Protein AF-A0A812P0Y5-F1 (afdb_monomer)

Structure (mmCIF, N/CA/C/O backbone):
data_AF-A0A812P0Y5-F1
#
_entry.id   AF-A0A812P0Y5-F1
#
loop_
_atom_site.group_PDB
_atom_site.id
_atom_site.type_symbol
_atom_site.label_atom_id
_atom_site.label_alt_id
_atom_site.label_comp_id
_atom_site.label_asym_id
_atom_site.label_entity_id
_atom_site.label_seq_id
_atom_site.pdbx_PDB_ins_code
_atom_site.Cartn_x
_atom_site.Cartn_y
_atom_site.Cartn_z
_atom_site.occupancy
_atom_site.B_iso_or_equiv
_atom_site.auth_seq_id
_atom_site.auth_comp_id
_atom_site.auth_asym_id
_atom_site.auth_atom_id
_atom_site.pdbx_PDB_model_num
ATOM 1 N N . GLY A 1 1 ? -64.884 37.396 -55.480 1.00 35.00 1 GLY A N 1
ATOM 2 C CA . GLY A 1 1 ? -64.034 38.076 -54.483 1.00 35.00 1 GLY A CA 1
ATOM 3 C C . GLY A 1 1 ? -62.610 37.589 -54.649 1.00 35.00 1 GLY A C 1
ATOM 4 O O . GLY A 1 1 ? -62.463 36.405 -54.931 1.00 35.00 1 GLY A O 1
ATOM 5 N N . PRO A 1 2 ? -61.583 38.447 -54.561 1.00 51.28 2 PRO A N 1
ATOM 6 C CA . PRO A 1 2 ? -60.207 37.997 -54.701 1.00 51.28 2 PRO A CA 1
ATOM 7 C C . PRO A 1 2 ? -59.633 37.560 -53.344 1.00 51.28 2 PRO A C 1
ATOM 9 O O . PRO A 1 2 ? -59.778 38.253 -52.339 1.00 51.28 2 PRO A O 1
ATOM 12 N N . LEU A 1 3 ? -58.993 36.390 -53.345 1.00 44.72 3 LEU A N 1
ATOM 13 C CA . LEU A 1 3 ? -58.168 35.840 -52.271 1.00 44.72 3 LEU A CA 1
ATOM 14 C C . LEU A 1 3 ? -56.762 36.456 -52.357 1.00 44.72 3 LEU A C 1
ATOM 16 O O . LEU A 1 3 ? -56.115 36.368 -53.398 1.00 44.72 3 LEU A O 1
ATOM 20 N N . LEU A 1 4 ? -56.293 37.067 -51.267 1.00 46.66 4 LEU A N 1
ATOM 21 C CA . LEU A 1 4 ? -54.909 37.516 -51.104 1.00 46.66 4 LEU A CA 1
ATOM 22 C C . LEU A 1 4 ? -54.052 36.361 -50.574 1.00 46.66 4 LEU A C 1
ATOM 24 O O . LEU A 1 4 ? -54.288 35.842 -49.486 1.00 46.66 4 LEU A O 1
ATOM 28 N N . MET A 1 5 ? -53.039 35.990 -51.351 1.00 50.00 5 MET A N 1
ATOM 29 C CA . MET A 1 5 ? -51.989 35.038 -51.004 1.00 50.00 5 MET A CA 1
ATOM 30 C C . MET A 1 5 ? -50.832 35.822 -50.362 1.00 50.00 5 MET A C 1
ATOM 32 O O . MET A 1 5 ? -50.140 36.575 -51.043 1.00 50.00 5 MET A O 1
ATOM 36 N N . GLN A 1 6 ? -50.642 35.700 -49.044 1.00 49.66 6 GLN A N 1
ATOM 37 C CA . GLN A 1 6 ? -49.467 36.248 -48.354 1.00 49.66 6 GLN A CA 1
ATOM 38 C C . GLN A 1 6 ? -48.290 35.272 -48.482 1.00 49.66 6 GLN A C 1
ATOM 40 O O . GLN A 1 6 ? -48.325 34.163 -47.957 1.00 49.66 6 GLN A O 1
ATOM 45 N N . SER A 1 7 ? -47.239 35.700 -49.182 1.00 53.78 7 SER A N 1
ATOM 46 C CA . SER A 1 7 ? -45.950 35.009 -49.253 1.00 53.78 7 SER A CA 1
ATOM 47 C C . SER A 1 7 ? -45.130 35.316 -47.996 1.00 53.78 7 SER A C 1
ATOM 49 O O . SER A 1 7 ? -44.710 36.456 -47.796 1.00 53.78 7 SER A O 1
ATOM 51 N N . ALA A 1 8 ? -44.871 34.312 -47.157 1.00 54.94 8 ALA A N 1
ATOM 52 C CA . ALA A 1 8 ? -43.942 34.430 -46.036 1.00 54.94 8 ALA A CA 1
ATOM 53 C C . ALA A 1 8 ? -42.492 34.478 -46.559 1.00 54.94 8 ALA A C 1
ATOM 55 O O . ALA A 1 8 ? -41.975 33.505 -47.105 1.00 54.94 8 ALA A O 1
ATOM 56 N N . MET A 1 9 ? -41.830 35.628 -46.417 1.00 56.22 9 MET A N 1
ATOM 57 C CA . MET A 1 9 ? -40.400 35.781 -46.692 1.00 56.22 9 MET A CA 1
ATOM 58 C C . MET A 1 9 ? -39.575 34.994 -45.666 1.00 56.22 9 MET A C 1
ATOM 60 O O . MET A 1 9 ? -39.484 35.387 -44.503 1.00 56.22 9 MET A O 1
ATOM 64 N N . ASN A 1 10 ? -38.920 33.922 -46.111 1.00 58.16 10 ASN A N 1
ATOM 65 C CA . ASN A 1 10 ? -37.888 33.234 -45.340 1.00 58.16 10 ASN A CA 1
ATOM 66 C C . ASN A 1 10 ? -36.692 34.187 -45.142 1.00 58.16 10 ASN A C 1
ATOM 68 O O . ASN A 1 10 ? -35.927 34.445 -46.076 1.00 58.16 10 ASN A O 1
ATOM 72 N N . ARG A 1 11 ? -36.542 34.754 -43.937 1.00 58.75 11 ARG A N 1
ATOM 73 C CA . ARG A 1 11 ? -35.369 35.557 -43.564 1.00 58.75 11 ARG A CA 1
ATOM 74 C C . ARG A 1 11 ? -34.144 34.643 -43.544 1.00 58.75 11 ARG A C 1
ATOM 76 O O . ARG A 1 11 ? -34.044 33.769 -42.691 1.00 58.75 11 ARG A O 1
ATOM 83 N N . ARG A 1 12 ? -33.204 34.850 -44.468 1.00 64.75 12 ARG A N 1
ATOM 84 C CA . ARG A 1 12 ? -31.873 34.233 -44.387 1.00 64.75 12 ARG A CA 1
ATOM 85 C C . ARG A 1 12 ? -31.163 34.795 -43.152 1.00 64.75 12 ARG A C 1
ATOM 87 O O . ARG A 1 12 ? -30.893 35.991 -43.096 1.00 64.75 12 ARG A O 1
ATOM 94 N N . THR A 1 13 ? -30.896 33.948 -42.166 1.00 64.25 13 THR A N 1
ATOM 95 C CA . THR A 1 13 ? -30.082 34.268 -40.988 1.00 64.25 13 THR A CA 1
ATOM 96 C C . THR A 1 13 ? -28.616 34.334 -41.415 1.00 64.25 13 THR A C 1
ATOM 98 O O . THR A 1 13 ? -27.965 33.303 -41.573 1.00 64.25 13 THR A O 1
ATOM 101 N N . GLY A 1 14 ? -28.115 35.536 -41.697 1.00 70.12 14 GLY A N 1
ATOM 102 C CA . GLY A 1 14 ? -26.689 35.775 -41.916 1.00 70.12 14 GLY A CA 1
ATOM 103 C C . GLY A 1 14 ? -25.960 35.899 -40.580 1.00 70.12 14 GLY A C 1
ATOM 104 O O . GLY A 1 14 ? -26.473 36.537 -39.666 1.00 70.12 14 GLY A O 1
ATOM 105 N N . PHE A 1 15 ? -24.783 35.285 -40.480 1.00 71.31 15 PHE A N 1
ATOM 106 C CA . PHE A 1 15 ? -23.908 35.374 -39.311 1.00 71.31 15 PHE A CA 1
ATOM 107 C C . PHE A 1 15 ? -23.257 36.761 -39.249 1.00 71.31 15 PHE A C 1
ATOM 109 O O . PHE A 1 15 ? -22.808 37.280 -40.277 1.00 71.31 15 PHE A O 1
ATOM 116 N N . THR A 1 16 ? -23.196 37.377 -38.073 1.00 85.31 16 THR A N 1
ATOM 117 C CA . THR A 1 16 ? -22.493 38.651 -37.891 1.00 85.31 16 THR A CA 1
ATOM 118 C C . THR A 1 16 ? -20.982 38.427 -37.798 1.00 85.31 16 THR A C 1
ATOM 120 O O . THR A 1 16 ? -20.502 37.385 -37.351 1.00 85.31 16 THR A O 1
ATOM 123 N N . LEU A 1 17 ? -20.199 39.429 -38.210 1.00 85.62 17 LEU A N 1
ATOM 124 C CA . LEU A 1 17 ? -18.733 39.382 -38.140 1.00 85.62 17 LEU A CA 1
ATOM 125 C C . LEU A 1 17 ? -18.227 39.179 -36.700 1.00 85.62 17 LEU A C 1
ATOM 127 O O . LEU A 1 17 ? -17.221 38.507 -36.487 1.00 85.62 17 LEU A O 1
ATOM 131 N N . VAL A 1 18 ? -18.956 39.710 -35.714 1.00 88.81 18 VAL A N 1
ATOM 132 C CA . VAL A 1 18 ? -18.652 39.529 -34.288 1.00 88.81 18 VAL A CA 1
ATOM 133 C C . VAL A 1 18 ? -18.867 38.078 -33.860 1.00 88.81 18 VAL A C 1
ATOM 135 O O . VAL A 1 18 ? -17.986 37.507 -33.224 1.00 88.81 18 VAL A O 1
ATOM 138 N N . GLU A 1 19 ? -19.983 37.451 -34.245 1.00 89.12 19 GLU A N 1
ATOM 139 C CA . GLU A 1 19 ? -20.244 36.041 -33.922 1.00 89.12 19 GLU A CA 1
ATOM 140 C C . GLU A 1 19 ? -19.163 35.123 -34.514 1.00 89.12 19 GLU A C 1
ATOM 142 O O . GLU A 1 19 ? -18.699 34.207 -33.837 1.00 89.12 19 GLU A O 1
ATOM 147 N N . LEU A 1 20 ? -18.695 35.389 -35.742 1.00 88.00 20 LEU A N 1
ATOM 148 C CA . LEU A 1 20 ? -17.627 34.594 -36.363 1.00 88.00 20 LEU A CA 1
ATOM 149 C C . LEU A 1 20 ? -16.295 34.728 -35.612 1.00 88.00 20 LEU A C 1
ATOM 151 O O . LEU A 1 20 ? -15.612 33.730 -35.378 1.00 88.00 20 LEU A O 1
ATOM 155 N N . LEU A 1 21 ? -15.935 35.949 -35.210 1.00 90.56 21 LEU A N 1
ATOM 156 C CA . LEU A 1 21 ? -14.709 36.206 -34.454 1.00 90.56 21 LEU A CA 1
ATOM 157 C C . LEU A 1 21 ? -14.729 35.527 -33.081 1.00 90.56 21 LEU A C 1
ATOM 159 O O . LEU A 1 21 ? -13.723 34.942 -32.684 1.00 90.56 21 LEU A O 1
ATOM 163 N N . VAL A 1 22 ? -15.868 35.552 -32.381 1.00 92.19 22 VAL A N 1
ATOM 164 C CA . VAL A 1 22 ? -16.023 34.878 -31.082 1.00 92.19 22 VAL A CA 1
ATOM 165 C C . VAL A 1 22 ? -15.857 33.366 -31.231 1.00 92.19 22 VAL A C 1
ATOM 167 O O . VAL A 1 22 ? -15.145 32.753 -30.439 1.00 92.19 22 VAL A O 1
ATOM 170 N N . VAL A 1 23 ? -16.445 32.757 -32.265 1.00 92.56 23 VAL A N 1
ATOM 171 C CA . VAL A 1 23 ? -16.317 31.310 -32.504 1.00 92.56 23 VAL A CA 1
ATOM 172 C C . VAL A 1 23 ? -14.866 30.915 -32.779 1.00 92.56 23 VAL A C 1
ATOM 174 O O . VAL A 1 23 ? -14.372 29.964 -32.176 1.00 92.56 23 VAL A O 1
ATOM 177 N N . ILE A 1 24 ? -14.154 31.657 -33.633 1.00 95.19 24 ILE A N 1
ATOM 178 C CA . ILE A 1 24 ? -12.737 31.377 -33.914 1.00 95.19 24 ILE A CA 1
ATOM 179 C C . ILE A 1 24 ? -11.884 31.573 -32.652 1.00 95.19 24 ILE A C 1
ATOM 181 O O . ILE A 1 24 ? -10.998 30.761 -32.396 1.00 95.19 24 ILE A O 1
ATOM 185 N N . ALA A 1 25 ? -12.169 32.590 -31.830 1.00 93.00 25 ALA A N 1
ATOM 186 C CA . ALA A 1 25 ? -11.472 32.811 -30.564 1.00 93.00 25 ALA A CA 1
ATOM 187 C C . ALA A 1 25 ? -11.693 31.659 -29.567 1.00 93.00 25 ALA A C 1
ATOM 189 O O . ALA A 1 25 ? -10.732 31.180 -28.969 1.00 93.00 25 ALA A O 1
ATOM 190 N N . ILE A 1 26 ? -12.930 31.164 -29.430 1.00 94.81 26 ILE A N 1
ATOM 191 C CA . ILE A 1 26 ? -13.246 30.011 -28.574 1.00 94.81 26 ILE A CA 1
ATOM 192 C C . ILE A 1 26 ? -12.533 28.755 -29.084 1.00 94.81 26 ILE A C 1
ATOM 194 O O . ILE A 1 26 ? -11.885 28.073 -28.296 1.00 94.81 26 ILE A O 1
ATOM 198 N N . ILE A 1 27 ? -12.589 28.466 -30.390 1.00 94.38 27 ILE A N 1
ATOM 199 C CA . ILE A 1 27 ? -11.871 27.325 -30.981 1.00 94.38 27 ILE A CA 1
ATOM 200 C C . ILE A 1 27 ? -10.362 27.459 -30.742 1.00 94.38 27 ILE A C 1
ATOM 202 O O . ILE A 1 27 ? -9.724 26.486 -30.354 1.00 94.38 27 ILE A O 1
ATOM 206 N N . GLY A 1 28 ? -9.795 28.656 -30.914 1.00 94.06 28 GLY A N 1
ATOM 207 C CA . GLY A 1 28 ? -8.380 28.927 -30.659 1.00 94.06 28 GLY A CA 1
ATOM 208 C C . GLY A 1 28 ? -7.974 28.653 -29.209 1.00 94.06 28 GLY A C 1
ATOM 209 O O . GLY A 1 28 ? -6.968 27.987 -28.981 1.00 94.06 28 GLY A O 1
ATOM 210 N N . ILE A 1 29 ? -8.780 29.092 -28.236 1.00 91.75 29 ILE A N 1
ATOM 211 C CA . ILE A 1 29 ? -8.555 28.819 -26.807 1.00 91.75 29 ILE A CA 1
ATOM 212 C C . ILE A 1 29 ? -8.675 27.319 -26.516 1.00 91.75 29 ILE A C 1
ATOM 214 O O . ILE A 1 29 ? -7.806 26.753 -25.858 1.00 91.75 29 ILE A O 1
ATOM 218 N N . LEU A 1 30 ? -9.712 26.656 -27.035 1.00 90.94 30 LEU A N 1
ATOM 219 C CA . LEU A 1 30 ? -9.904 25.218 -26.843 1.00 90.94 30 LEU A CA 1
ATOM 220 C C . LEU A 1 30 ? -8.726 24.417 -27.413 1.00 90.94 30 LEU A C 1
ATOM 222 O O . LEU A 1 30 ? -8.198 23.548 -26.729 1.00 90.94 30 LEU A O 1
ATOM 226 N N . VAL A 1 31 ? -8.260 24.732 -28.625 1.00 91.12 31 VAL A N 1
ATOM 227 C CA . VAL A 1 31 ? -7.095 24.067 -29.231 1.00 91.12 31 VAL A CA 1
ATOM 228 C C . VAL A 1 31 ? -5.816 24.351 -28.439 1.00 91.12 31 VAL A C 1
ATOM 230 O O . VAL A 1 31 ? -5.039 23.425 -28.205 1.00 91.12 31 VAL A O 1
ATOM 233 N N . ALA A 1 32 ? -5.607 25.590 -27.983 1.00 84.94 32 ALA A N 1
ATOM 234 C CA . ALA A 1 32 ? -4.439 25.965 -27.186 1.00 84.94 32 ALA A CA 1
ATOM 235 C C . ALA A 1 32 ? -4.375 25.227 -25.839 1.00 84.94 32 ALA A C 1
ATOM 237 O O . ALA A 1 32 ? -3.284 24.905 -25.377 1.00 84.94 32 ALA A O 1
ATOM 238 N N . LEU A 1 33 ? -5.525 24.922 -25.232 1.00 85.38 33 LEU A N 1
ATOM 239 C CA . LEU A 1 33 ? -5.605 24.143 -23.994 1.00 85.38 33 LEU A CA 1
ATOM 240 C C . LEU A 1 33 ? -5.502 22.630 -24.244 1.00 85.38 33 LEU A C 1
ATOM 242 O O . LEU A 1 33 ? -4.893 21.912 -23.454 1.00 85.38 33 LEU A O 1
ATOM 246 N N . LEU A 1 34 ? -6.070 22.133 -25.347 1.00 82.25 34 LEU A N 1
ATOM 247 C CA . LEU A 1 34 ? -6.097 20.701 -25.658 1.00 82.25 34 LEU A CA 1
ATOM 248 C C . LEU A 1 34 ? -4.759 20.176 -26.196 1.00 82.25 34 LEU A C 1
ATOM 250 O O . LEU A 1 34 ? -4.407 19.033 -25.912 1.00 82.25 34 LEU A O 1
ATOM 254 N N . LEU A 1 35 ? -3.999 20.968 -26.958 1.00 84.69 35 LEU A N 1
ATOM 255 C CA . LEU A 1 35 ? -2.771 20.488 -27.601 1.00 84.69 35 LEU A CA 1
ATOM 256 C C . LEU A 1 35 ? -1.675 20.080 -26.590 1.00 84.69 35 LEU A C 1
ATOM 258 O O . LEU A 1 35 ? -1.184 18.953 -26.709 1.00 84.69 35 LEU A O 1
ATOM 262 N N . PRO A 1 36 ? -1.331 20.892 -25.566 1.00 71.38 36 PRO A N 1
ATOM 263 C CA . PRO A 1 36 ? -0.365 20.490 -24.541 1.00 71.38 36 PRO A CA 1
ATOM 264 C C . PRO A 1 36 ? -0.864 19.302 -23.710 1.00 71.38 36 PRO A C 1
ATOM 266 O O . PRO A 1 36 ? -0.089 18.403 -23.388 1.00 71.38 36 PRO A O 1
ATOM 269 N N . ALA A 1 37 ? -2.169 19.254 -23.413 1.00 68.19 37 ALA A N 1
ATOM 270 C CA . ALA A 1 37 ? -2.780 18.165 -22.653 1.00 68.19 37 ALA A CA 1
ATOM 271 C C . ALA A 1 37 ? -2.692 16.823 -23.400 1.00 68.19 37 ALA A C 1
ATOM 273 O O . ALA A 1 37 ? -2.301 15.812 -22.821 1.00 68.19 37 ALA A O 1
ATOM 274 N N . VAL A 1 38 ? -2.982 16.811 -24.706 1.00 78.25 38 VAL A N 1
ATOM 275 C CA . VAL A 1 38 ? -2.867 15.606 -25.545 1.00 78.25 38 VAL A CA 1
ATOM 276 C C . VAL A 1 38 ? -1.409 15.167 -25.690 1.00 78.25 38 VAL A C 1
ATOM 278 O O . VAL A 1 38 ? -1.130 13.969 -25.681 1.00 78.25 38 VAL A O 1
ATOM 281 N N . GLN A 1 39 ? -0.469 16.106 -25.815 1.00 76.81 39 GLN A N 1
ATOM 282 C CA . GLN A 1 39 ? 0.961 15.791 -25.896 1.00 76.81 39 GLN A CA 1
ATOM 283 C C . GLN A 1 39 ? 1.486 15.188 -24.588 1.00 76.81 39 GLN A C 1
ATOM 285 O O . GLN A 1 39 ? 2.160 14.160 -24.630 1.00 76.81 39 GLN A O 1
ATOM 290 N N . SER A 1 40 ? 1.108 15.769 -23.447 1.00 70.94 40 SER A N 1
ATOM 291 C CA . SER A 1 40 ? 1.429 15.250 -22.114 1.00 70.94 40 SER A CA 1
ATOM 292 C C . SER A 1 40 ? 0.852 13.847 -21.897 1.00 70.94 40 SER A C 1
ATOM 294 O O . SER A 1 40 ? 1.580 12.928 -21.531 1.00 70.94 40 SER A O 1
ATOM 296 N N . ALA A 1 41 ? -0.425 13.632 -22.237 1.00 68.56 41 ALA A N 1
ATOM 297 C CA . ALA A 1 41 ? -1.068 12.323 -22.121 1.00 68.56 41 ALA A CA 1
ATOM 298 C C . ALA A 1 41 ? -0.399 11.251 -22.999 1.00 68.56 41 ALA A C 1
ATOM 300 O O . ALA A 1 41 ? -0.239 10.107 -22.576 1.00 68.56 41 ALA A O 1
ATOM 301 N N . ARG A 1 42 ? 0.029 11.612 -24.217 1.00 76.00 42 ARG A N 1
ATOM 302 C CA . ARG A 1 42 ? 0.771 10.699 -25.101 1.00 76.00 42 ARG A CA 1
ATOM 303 C C . ARG A 1 42 ? 2.141 10.340 -24.539 1.00 76.00 42 ARG A C 1
ATOM 305 O O . ARG A 1 42 ? 2.524 9.179 -24.624 1.00 76.00 42 ARG A O 1
ATOM 312 N N . GLU A 1 43 ? 2.867 11.303 -23.977 1.00 80.50 43 GLU A N 1
ATOM 313 C CA . GLU A 1 43 ? 4.169 11.025 -23.365 1.00 80.50 43 GLU A CA 1
ATOM 314 C C . GLU A 1 43 ? 4.033 10.180 -22.098 1.00 80.50 43 GLU A C 1
ATOM 316 O O . GLU A 1 43 ? 4.789 9.231 -21.918 1.00 80.50 43 GLU A O 1
ATOM 321 N N . ALA A 1 44 ? 3.016 10.440 -21.274 1.00 74.50 44 ALA A N 1
ATOM 322 C CA . ALA A 1 44 ? 2.701 9.595 -20.128 1.00 74.50 44 ALA A CA 1
ATOM 323 C C . ALA A 1 44 ? 2.419 8.144 -20.560 1.00 74.50 44 ALA A C 1
ATOM 325 O O . ALA A 1 44 ? 2.972 7.213 -19.981 1.00 74.50 44 ALA A O 1
ATOM 326 N N . ALA A 1 45 ? 1.633 7.943 -21.624 1.00 74.00 45 ALA A N 1
ATOM 327 C CA . ALA A 1 45 ? 1.366 6.613 -22.170 1.00 74.00 45 ALA A CA 1
ATOM 328 C C . ALA A 1 45 ? 2.639 5.921 -22.698 1.00 74.00 45 ALA A C 1
ATOM 330 O O . ALA A 1 45 ? 2.859 4.745 -22.407 1.00 74.00 45 ALA A O 1
ATOM 331 N N . ARG A 1 46 ? 3.502 6.647 -23.425 1.00 82.50 46 ARG A N 1
ATOM 332 C CA . ARG A 1 46 ? 4.792 6.121 -23.908 1.00 82.50 46 ARG A CA 1
ATOM 333 C C . ARG A 1 46 ? 5.728 5.737 -22.766 1.00 82.50 46 ARG A C 1
ATOM 335 O O . ARG A 1 46 ? 6.342 4.676 -22.823 1.00 82.50 46 ARG A O 1
ATOM 342 N N . ARG A 1 47 ? 5.788 6.553 -21.711 1.00 80.56 47 ARG A N 1
ATOM 343 C CA . ARG A 1 47 ? 6.565 6.263 -20.502 1.00 80.56 47 ARG A CA 1
ATOM 344 C C . ARG A 1 47 ? 6.057 5.007 -19.798 1.00 80.56 47 ARG A C 1
ATOM 346 O O . ARG A 1 47 ? 6.859 4.141 -19.482 1.00 80.56 47 ARG A O 1
ATOM 353 N N . ILE A 1 48 ? 4.740 4.867 -19.623 1.00 81.25 48 ILE A N 1
ATOM 354 C CA . ILE A 1 48 ? 4.130 3.659 -19.038 1.00 81.25 48 ILE A CA 1
ATOM 355 C C . ILE A 1 48 ? 4.495 2.417 -19.857 1.00 81.25 48 ILE A C 1
ATOM 357 O O . ILE A 1 48 ? 4.844 1.380 -19.294 1.00 81.25 48 ILE A O 1
ATOM 361 N N . GLN A 1 49 ? 4.437 2.513 -21.186 1.00 83.00 49 GLN A N 1
ATOM 362 C CA . GLN A 1 49 ? 4.817 1.412 -22.064 1.00 83.00 49 GLN A CA 1
ATOM 363 C C . GLN A 1 49 ? 6.311 1.066 -21.937 1.00 83.00 49 GLN A C 1
ATOM 365 O O . GLN A 1 49 ? 6.619 -0.113 -21.770 1.00 83.00 49 GLN A O 1
ATOM 370 N N . CYS A 1 50 ? 7.205 2.063 -21.912 1.00 84.56 50 CYS A N 1
ATOM 371 C CA . CYS A 1 50 ? 8.641 1.869 -21.671 1.00 84.56 50 CYS A CA 1
ATOM 372 C C . CYS A 1 50 ? 8.895 1.158 -20.332 1.00 84.56 50 CYS A C 1
ATOM 374 O O . CYS A 1 50 ? 9.560 0.125 -20.285 1.00 84.56 50 CYS A O 1
ATOM 376 N N . THR A 1 51 ? 8.290 1.636 -19.238 1.00 83.88 51 THR A N 1
ATOM 377 C CA . THR A 1 51 ? 8.427 1.014 -17.911 1.00 83.88 51 THR A CA 1
ATOM 378 C C . THR A 1 51 ? 7.908 -0.429 -17.895 1.00 83.88 51 THR A C 1
ATOM 380 O O . THR A 1 51 ? 8.500 -1.294 -17.247 1.00 83.88 51 THR A O 1
ATOM 383 N N . ASN A 1 52 ? 6.830 -0.727 -18.626 1.00 83.12 52 ASN A N 1
ATOM 384 C CA . ASN A 1 52 ? 6.297 -2.085 -18.740 1.00 83.12 52 ASN A CA 1
ATOM 385 C C . ASN A 1 52 ? 7.223 -3.023 -19.530 1.00 83.12 52 ASN A C 1
ATOM 387 O O . ASN A 1 52 ? 7.441 -4.148 -19.083 1.00 83.12 52 ASN A O 1
ATOM 391 N N . GLN A 1 53 ? 7.794 -2.574 -20.651 1.00 87.50 53 GLN A N 1
ATOM 392 C CA . GLN A 1 53 ? 8.801 -3.331 -21.412 1.00 87.50 53 GLN A CA 1
ATOM 393 C C . GLN A 1 53 ? 10.025 -3.631 -20.538 1.00 87.50 53 GLN A C 1
ATOM 395 O O . GLN A 1 53 ? 10.464 -4.773 -20.413 1.00 87.50 53 GLN A O 1
ATOM 400 N N . PHE A 1 54 ? 10.501 -2.623 -19.812 1.00 85.69 54 PHE A N 1
ATOM 401 C CA . PHE A 1 54 ? 11.621 -2.757 -18.888 1.00 85.69 54 PHE A CA 1
ATOM 402 C C . PHE A 1 54 ? 11.346 -3.759 -17.757 1.00 85.69 54 PHE A C 1
ATOM 404 O O . PHE A 1 54 ? 12.199 -4.570 -17.387 1.00 85.69 54 PHE A O 1
ATOM 411 N N . LYS A 1 55 ? 10.110 -3.769 -17.245 1.00 86.12 55 LYS A N 1
ATOM 412 C CA . LYS A 1 55 ? 9.636 -4.767 -16.281 1.00 86.12 55 LYS A CA 1
ATOM 413 C C . LYS A 1 55 ? 9.594 -6.174 -16.881 1.00 86.12 55 LYS A C 1
ATOM 415 O O . LYS A 1 55 ? 9.971 -7.118 -16.189 1.00 86.12 55 LYS A O 1
ATOM 420 N N . GLN A 1 56 ? 9.156 -6.335 -18.131 1.00 88.50 56 GLN A N 1
ATOM 421 C CA . GLN A 1 56 ? 9.158 -7.629 -18.825 1.00 88.50 56 GLN A CA 1
ATOM 422 C C . GLN A 1 56 ? 10.580 -8.184 -18.981 1.00 88.50 56 GLN A C 1
ATOM 424 O O . GLN A 1 56 ? 10.803 -9.356 -18.685 1.00 88.50 56 GLN A O 1
ATOM 429 N N . LEU A 1 57 ? 11.558 -7.344 -19.330 1.00 90.25 57 LEU A N 1
ATOM 430 C CA . LEU A 1 57 ? 12.968 -7.748 -19.392 1.00 90.25 57 LEU A CA 1
ATOM 431 C C . LEU A 1 57 ? 13.515 -8.141 -18.017 1.00 90.25 57 LEU A C 1
ATOM 433 O O . LEU A 1 57 ? 14.187 -9.163 -17.880 1.00 90.25 57 LEU A O 1
ATOM 437 N N . GLY A 1 58 ? 13.162 -7.394 -16.971 1.00 89.56 58 GLY A N 1
ATOM 438 C CA . GLY A 1 58 ? 13.513 -7.762 -15.602 1.00 89.56 58 GLY A CA 1
ATOM 439 C C . GLY A 1 58 ? 12.955 -9.115 -15.182 1.00 89.56 58 GLY A C 1
ATOM 440 O O . GLY A 1 58 ? 13.670 -9.945 -14.625 1.00 89.56 58 GLY A O 1
ATOM 441 N N . LEU A 1 59 ? 11.688 -9.372 -15.497 1.00 88.69 59 LEU A N 1
ATOM 442 C CA . LEU A 1 59 ? 11.054 -10.669 -15.279 1.00 88.69 59 LEU A CA 1
ATOM 443 C C . LEU A 1 59 ? 11.751 -11.786 -16.057 1.00 88.69 59 LEU A C 1
ATOM 445 O O . LEU A 1 59 ? 11.932 -12.875 -15.515 1.00 88.69 59 LEU A O 1
ATOM 449 N N . ALA A 1 60 ? 12.176 -11.517 -17.290 1.00 90.75 60 ALA A N 1
ATOM 450 C CA . ALA A 1 60 ? 12.894 -12.475 -18.115 1.00 90.75 60 ALA A CA 1
ATOM 451 C C . ALA A 1 60 ? 14.238 -12.878 -17.489 1.00 90.75 60 ALA A C 1
ATOM 453 O O . ALA A 1 60 ? 14.530 -14.069 -17.377 1.00 90.75 60 ALA A O 1
ATOM 454 N N . ILE A 1 61 ? 15.009 -11.903 -16.996 1.00 90.31 61 ILE A N 1
ATOM 455 C CA . ILE A 1 61 ? 16.273 -12.128 -16.273 1.00 90.31 61 ILE A CA 1
ATOM 456 C C . ILE A 1 61 ? 16.034 -12.963 -15.007 1.00 90.31 61 ILE A C 1
ATOM 458 O O . ILE A 1 61 ? 16.774 -13.910 -14.742 1.00 90.31 61 ILE A O 1
ATOM 462 N N . LEU A 1 62 ? 14.978 -12.658 -14.245 1.00 88.31 62 LEU A N 1
ATOM 463 C CA . LEU A 1 62 ? 14.620 -13.409 -13.036 1.00 88.31 62 LEU A CA 1
ATOM 464 C C . LEU A 1 62 ? 14.185 -14.845 -13.343 1.00 88.31 62 LEU A C 1
ATOM 466 O O . LEU A 1 62 ? 14.545 -15.769 -12.617 1.00 88.31 62 LEU A O 1
ATOM 470 N N . ASN A 1 63 ? 13.415 -15.054 -14.409 1.00 88.38 63 ASN A N 1
ATOM 471 C CA . ASN A 1 63 ? 12.996 -16.390 -14.818 1.00 88.38 63 ASN A CA 1
ATOM 472 C C . ASN A 1 63 ? 14.187 -17.210 -15.338 1.00 88.38 63 ASN A C 1
ATOM 474 O O . ASN A 1 63 ? 14.296 -18.398 -15.016 1.00 88.38 63 ASN A O 1
ATOM 478 N N . TYR A 1 64 ? 15.111 -16.573 -16.066 1.00 88.00 64 TYR A N 1
ATOM 479 C CA . TYR A 1 64 ? 16.384 -17.181 -16.441 1.00 88.00 64 TYR A CA 1
ATOM 480 C C . TYR A 1 64 ? 17.153 -17.613 -15.192 1.00 88.00 64 TYR A C 1
ATOM 482 O O . TYR A 1 64 ? 17.476 -18.793 -15.072 1.00 88.00 64 TYR A O 1
ATOM 490 N N . GLU A 1 65 ? 17.372 -16.713 -14.229 1.00 87.56 65 GLU A N 1
ATOM 491 C CA . GLU A 1 65 ? 18.081 -17.023 -12.980 1.00 87.56 65 GLU A CA 1
ATOM 492 C C . GLU A 1 65 ? 17.398 -18.153 -12.208 1.00 87.56 65 GLU A C 1
ATOM 494 O O . GLU A 1 65 ? 18.055 -19.107 -11.794 1.00 87.56 65 GLU A O 1
ATOM 499 N N . SER A 1 66 ? 16.068 -18.128 -12.106 1.00 85.69 66 SER A N 1
ATOM 500 C CA . SER A 1 66 ? 15.309 -19.169 -11.415 1.00 85.69 66 SER A CA 1
ATOM 501 C C . SER A 1 66 ? 15.530 -20.552 -12.034 1.00 85.69 66 SER A C 1
ATOM 503 O O . SER A 1 66 ? 15.629 -21.552 -11.307 1.00 85.69 66 SER A O 1
ATOM 505 N N . SER A 1 67 ? 15.641 -20.610 -13.365 1.00 83.06 67 SER A N 1
ATOM 506 C CA . SER A 1 67 ? 15.860 -21.846 -14.120 1.00 83.06 67 SER A CA 1
ATOM 507 C C . SER A 1 67 ? 17.324 -22.308 -14.121 1.00 83.06 67 SER A C 1
ATOM 509 O O . SER A 1 67 ? 17.575 -23.501 -13.958 1.00 83.06 67 SER A O 1
ATOM 511 N N . GLN A 1 68 ? 18.282 -21.384 -14.257 1.00 83.38 68 GLN A N 1
ATOM 512 C CA . GLN A 1 68 ? 19.710 -21.680 -14.427 1.00 83.38 68 GLN A CA 1
ATOM 513 C C . GLN A 1 68 ? 20.507 -21.618 -13.114 1.00 83.38 68 GLN A C 1
ATOM 515 O O . GLN A 1 68 ? 21.645 -22.073 -13.074 1.00 83.38 68 GLN A O 1
ATOM 520 N N . LYS A 1 69 ? 19.912 -21.090 -12.034 1.00 83.19 69 LYS A N 1
ATOM 521 C CA . LYS A 1 69 ? 20.529 -20.808 -10.715 1.00 83.19 69 LYS A CA 1
ATOM 522 C C . LYS A 1 69 ? 21.682 -19.804 -10.740 1.00 83.19 69 LYS A C 1
ATOM 524 O O . LYS A 1 69 ? 22.397 -19.644 -9.749 1.00 83.19 69 LYS A O 1
ATOM 529 N N . GLU A 1 70 ? 21.835 -19.123 -11.864 1.00 82.50 70 GLU A N 1
ATOM 530 C CA . GLU A 1 70 ? 22.840 -18.109 -12.128 1.00 82.50 70 GLU A CA 1
ATOM 531 C C . GLU A 1 70 ? 22.194 -17.019 -12.976 1.00 82.50 70 GLU A C 1
ATOM 533 O O . GLU A 1 70 ? 21.360 -17.303 -13.842 1.00 82.50 70 GLU A O 1
ATOM 538 N N . LEU A 1 71 ? 22.576 -15.768 -12.728 1.00 84.81 71 LEU A N 1
ATOM 539 C CA . LEU A 1 71 ? 22.192 -14.670 -13.597 1.00 84.81 71 LEU A CA 1
ATOM 540 C C . LEU A 1 71 ? 22.744 -14.913 -15.008 1.00 84.81 71 LEU A C 1
ATOM 542 O O . LEU A 1 71 ? 23.823 -15.499 -15.165 1.00 84.81 71 LEU A O 1
ATOM 546 N N . PRO A 1 72 ? 22.020 -14.465 -16.042 1.00 87.19 72 PRO A N 1
ATOM 547 C CA . PRO A 1 72 ? 22.547 -14.501 -17.393 1.00 87.19 72 PRO A CA 1
ATOM 548 C C . PRO A 1 72 ? 23.804 -13.630 -17.499 1.00 87.19 72 PRO A C 1
ATOM 550 O O . PRO A 1 72 ? 23.968 -12.645 -16.777 1.00 87.19 72 PRO A O 1
ATOM 553 N N . LEU A 1 73 ? 24.699 -14.011 -18.408 1.00 84.19 73 LEU A N 1
ATOM 554 C CA . LEU A 1 73 ? 25.903 -13.233 -18.677 1.00 84.19 73 LEU A CA 1
ATOM 555 C C . LEU A 1 73 ? 25.512 -11.929 -19.377 1.00 84.19 73 LEU A C 1
ATOM 557 O O . LEU A 1 73 ? 24.662 -11.965 -20.265 1.00 84.19 73 LEU A O 1
ATOM 561 N N . ALA A 1 74 ? 26.137 -10.809 -19.008 1.00 81.44 74 ALA A N 1
ATOM 562 C CA . ALA A 1 74 ? 25.970 -9.538 -19.720 1.00 81.44 74 ALA A CA 1
ATOM 563 C C . ALA A 1 74 ? 26.383 -9.686 -21.192 1.00 81.44 74 ALA A C 1
ATOM 565 O O . ALA A 1 74 ? 25.670 -9.268 -22.101 1.00 81.44 74 ALA A O 1
ATOM 566 N N . TYR A 1 75 ? 27.505 -10.369 -21.403 1.00 78.56 75 TYR A N 1
ATOM 567 C CA . TYR A 1 75 ? 28.015 -10.799 -22.694 1.00 78.56 75 TYR A CA 1
ATOM 568 C C . TYR A 1 75 ? 28.862 -12.059 -22.494 1.00 78.56 75 TYR A C 1
ATOM 570 O O . TYR A 1 75 ? 29.358 -12.321 -21.399 1.00 78.56 75 TYR A O 1
ATOM 578 N N . THR A 1 76 ? 29.042 -12.883 -23.524 1.00 74.44 76 THR A N 1
ATOM 579 C CA . THR A 1 76 ? 30.044 -13.961 -23.455 1.00 74.44 76 THR A CA 1
ATOM 580 C C . THR A 1 76 ? 31.407 -13.431 -23.895 1.00 74.44 76 THR A C 1
ATOM 582 O O . THR A 1 76 ? 31.489 -12.920 -25.014 1.00 74.44 76 THR A O 1
ATOM 585 N N . PRO A 1 77 ? 32.466 -13.593 -23.085 1.00 58.97 77 PRO A N 1
ATOM 586 C CA . PRO A 1 77 ? 33.757 -12.964 -23.339 1.00 58.97 77 PRO A CA 1
ATOM 587 C C . PRO A 1 77 ? 34.481 -13.540 -24.562 1.00 58.97 77 PRO A C 1
ATOM 589 O O . PRO A 1 77 ? 34.382 -14.737 -24.860 1.00 58.97 77 PRO A O 1
ATOM 592 N N . ASN A 1 78 ? 35.289 -12.695 -25.210 1.00 53.16 78 ASN A N 1
ATOM 593 C CA . ASN A 1 78 ? 36.335 -13.117 -26.142 1.00 53.16 78 ASN A CA 1
ATOM 594 C C . ASN A 1 78 ? 37.387 -13.869 -25.321 1.00 53.16 78 ASN A C 1
ATOM 596 O O . ASN A 1 78 ? 38.033 -13.295 -24.448 1.00 53.16 78 ASN A O 1
ATOM 600 N N . TYR A 1 79 ? 37.550 -15.174 -25.529 1.00 40.31 79 TYR A N 1
ATOM 601 C CA . TYR A 1 79 ? 38.536 -15.921 -24.751 1.00 40.31 79 TYR A CA 1
ATOM 602 C C . TYR A 1 79 ? 39.961 -15.559 -25.201 1.00 40.31 79 TYR A C 1
ATOM 604 O O . TYR A 1 79 ? 40.444 -16.102 -26.192 1.00 40.31 79 TYR A O 1
ATOM 612 N N . VAL A 1 80 ? 40.652 -14.707 -24.435 1.00 36.88 80 VAL A N 1
ATOM 613 C CA . VAL A 1 80 ? 42.120 -14.591 -24.447 1.00 36.88 80 VAL A CA 1
ATOM 614 C C . VAL A 1 80 ? 42.640 -15.008 -23.066 1.00 36.88 80 VAL A C 1
ATOM 616 O O . VAL A 1 80 ? 42.469 -14.271 -22.096 1.00 36.88 80 VAL A O 1
ATOM 619 N N . PRO A 1 81 ? 43.270 -16.185 -22.914 1.00 34.81 81 PRO A N 1
ATOM 620 C CA . PRO A 1 81 ? 43.887 -16.559 -21.653 1.00 34.81 81 PRO A CA 1
ATOM 621 C C . PRO A 1 81 ? 45.235 -15.849 -21.511 1.00 34.81 81 PRO A C 1
ATOM 623 O O . PRO A 1 81 ? 46.271 -16.373 -21.913 1.00 34.81 81 PRO A O 1
ATOM 626 N N . THR A 1 82 ? 45.271 -14.683 -20.875 1.00 35.88 82 THR A N 1
ATOM 627 C CA . THR A 1 82 ? 46.522 -14.150 -20.317 1.00 35.88 82 THR A CA 1
ATOM 628 C C . THR A 1 82 ? 46.783 -14.767 -18.947 1.00 35.88 82 THR A C 1
ATOM 630 O O . THR A 1 82 ? 46.726 -14.121 -17.907 1.00 35.88 82 THR A O 1
ATOM 633 N N . THR A 1 83 ? 47.150 -16.047 -18.938 1.00 39.12 83 THR A N 1
ATOM 634 C CA . THR A 1 83 ? 47.860 -16.634 -17.795 1.00 39.12 83 THR A CA 1
ATOM 635 C C . THR A 1 83 ? 49.155 -17.270 -18.271 1.00 39.12 83 THR A C 1
ATOM 637 O O . THR A 1 83 ? 49.183 -18.436 -18.656 1.00 39.12 83 THR A O 1
ATOM 640 N N . GLY A 1 84 ? 50.245 -16.502 -18.218 1.00 35.78 84 GLY A N 1
ATOM 641 C CA . GLY A 1 84 ? 51.597 -17.043 -18.323 1.00 35.78 84 GLY A CA 1
ATOM 642 C C . GLY A 1 84 ? 52.641 -16.015 -18.747 1.00 35.78 84 GLY A C 1
ATOM 643 O O . GLY A 1 84 ? 52.659 -15.582 -19.892 1.00 35.78 84 GLY A O 1
ATOM 644 N N . ARG A 1 85 ? 53.583 -15.688 -17.852 1.00 30.27 85 ARG A N 1
ATOM 645 C CA . ARG A 1 85 ? 54.898 -15.185 -18.276 1.00 30.27 85 ARG A CA 1
ATOM 646 C C . ARG A 1 85 ? 55.615 -16.323 -19.004 1.00 30.27 85 ARG A C 1
ATOM 648 O O . ARG A 1 85 ? 56.101 -17.242 -18.345 1.00 30.27 85 ARG A O 1
ATOM 655 N N . VAL A 1 86 ? 55.703 -16.272 -20.328 1.00 36.25 86 VAL A N 1
ATOM 656 C CA . VAL A 1 86 ? 56.624 -17.136 -21.075 1.00 36.25 86 VAL A CA 1
ATOM 657 C C . VAL A 1 86 ? 58.008 -16.495 -20.997 1.00 36.25 86 VAL A C 1
ATOM 659 O O . VAL A 1 86 ? 58.210 -15.379 -21.461 1.00 36.25 86 VAL A O 1
ATOM 662 N N . ARG A 1 87 ? 58.964 -17.180 -20.361 1.00 31.89 87 ARG A N 1
ATOM 663 C CA . ARG A 1 87 ? 60.380 -16.804 -20.435 1.00 31.89 87 ARG A CA 1
ATOM 664 C C . ARG A 1 87 ? 60.975 -17.454 -21.677 1.00 31.89 87 ARG A C 1
ATOM 666 O O . ARG A 1 87 ? 61.089 -18.677 -21.705 1.00 31.89 87 ARG A O 1
ATOM 673 N N . VAL A 1 88 ? 61.401 -16.651 -22.642 1.00 36.78 88 VAL A N 1
ATOM 674 C CA . VAL A 1 88 ? 62.331 -17.089 -23.689 1.00 36.78 88 VAL A CA 1
ATOM 675 C C . VAL A 1 88 ? 63.542 -16.162 -23.625 1.00 36.78 88 VAL A C 1
ATOM 677 O O . VAL A 1 88 ? 63.405 -14.946 -23.692 1.00 36.78 88 VAL A O 1
ATOM 680 N N . ASP A 1 89 ? 64.708 -16.748 -23.363 1.00 39.25 89 ASP A N 1
ATOM 681 C CA . ASP A 1 89 ? 66.049 -16.178 -23.548 1.00 39.25 89 ASP A CA 1
ATOM 682 C C . ASP A 1 89 ? 66.347 -14.777 -22.974 1.00 39.25 89 ASP A C 1
ATOM 684 O O . ASP A 1 89 ? 67.115 -14.001 -23.534 1.00 39.25 89 ASP A O 1
ATOM 688 N N . GLY A 1 90 ? 65.838 -14.489 -21.773 1.00 38.97 90 GLY A N 1
ATOM 689 C CA . GLY A 1 90 ? 66.511 -13.577 -20.836 1.00 38.97 90 GLY A CA 1
ATOM 690 C C . GLY A 1 90 ? 66.530 -12.081 -21.177 1.00 38.97 90 GLY A C 1
ATOM 691 O O . GLY A 1 90 ? 67.298 -11.357 -20.544 1.00 38.97 90 GLY A O 1
ATOM 692 N N . LEU A 1 91 ? 65.687 -11.596 -22.093 1.00 33.31 91 LEU A N 1
ATOM 693 C CA . LEU A 1 91 ? 65.516 -10.163 -22.354 1.00 33.31 91 LEU A CA 1
ATOM 694 C C . LEU A 1 91 ? 64.026 -9.785 -22.321 1.00 33.31 91 LEU A C 1
ATOM 696 O O . LEU A 1 91 ? 63.236 -10.272 -23.121 1.00 33.31 91 LEU A O 1
ATOM 700 N N . ASP A 1 92 ? 63.644 -8.938 -21.364 1.00 37.56 92 ASP A N 1
ATOM 701 C CA . ASP A 1 92 ? 62.266 -8.478 -21.148 1.00 37.56 92 ASP A CA 1
ATOM 702 C C . ASP A 1 92 ? 62.036 -7.171 -21.924 1.00 37.56 92 ASP A C 1
ATOM 704 O O . ASP A 1 92 ? 62.400 -6.097 -21.445 1.00 37.56 92 ASP A O 1
ATOM 708 N N . CYS A 1 93 ? 61.530 -7.265 -23.160 1.00 28.16 93 CYS A N 1
ATOM 709 C CA . CYS A 1 93 ? 61.176 -6.131 -24.024 1.00 28.16 93 CYS A CA 1
ATOM 710 C C . CYS A 1 93 ? 60.037 -6.514 -25.001 1.00 28.16 93 CYS A C 1
ATOM 712 O O . CYS A 1 93 ? 60.305 -7.135 -26.024 1.00 28.16 93 CYS A O 1
ATOM 714 N N . GLY A 1 94 ? 58.803 -6.061 -24.733 1.00 29.66 94 GLY A N 1
ATOM 715 C CA . GLY A 1 94 ? 57.742 -5.888 -25.745 1.00 29.66 94 GLY A CA 1
ATOM 716 C C . GLY A 1 94 ? 56.554 -6.862 -25.685 1.00 29.66 94 GLY A C 1
ATOM 717 O O . GLY A 1 94 ? 56.725 -8.074 -25.737 1.00 29.66 94 GLY A O 1
ATOM 718 N N . ARG A 1 95 ? 55.332 -6.306 -25.610 1.00 28.55 95 ARG A N 1
ATOM 719 C CA . ARG A 1 95 ? 54.059 -7.005 -25.869 1.00 28.55 95 ARG A CA 1
ATOM 720 C C . ARG A 1 95 ? 54.048 -7.498 -27.321 1.00 28.55 95 ARG A C 1
ATOM 722 O O . ARG A 1 95 ? 54.122 -6.665 -28.218 1.00 28.55 95 ARG A O 1
ATOM 729 N N . GLU A 1 96 ? 53.879 -8.796 -27.552 1.00 32.81 96 GLU A N 1
ATOM 730 C CA . GLU A 1 96 ? 53.374 -9.296 -28.837 1.00 32.81 96 GLU A CA 1
ATOM 731 C C . GLU A 1 96 ? 51.885 -9.639 -28.691 1.00 32.81 96 GLU A C 1
ATOM 733 O O . GLU A 1 96 ? 51.484 -10.410 -27.817 1.00 32.81 96 GLU A O 1
ATOM 738 N N . GLU A 1 97 ? 51.069 -8.990 -29.522 1.00 40.16 97 GLU A N 1
ATOM 739 C CA . GLU A 1 97 ? 49.621 -9.154 -29.643 1.00 40.16 97 GLU A CA 1
ATOM 740 C C . GLU A 1 97 ? 49.285 -10.490 -30.318 1.00 40.16 97 GLU A C 1
ATOM 742 O O . GLU A 1 97 ? 49.766 -10.778 -31.414 1.00 40.16 97 GLU A O 1
ATOM 747 N N . VAL A 1 98 ? 48.414 -11.296 -29.701 1.00 35.81 98 VAL A N 1
ATOM 748 C CA . VAL A 1 98 ? 47.862 -12.503 -30.332 1.00 35.81 98 VAL A CA 1
ATOM 749 C C . VAL A 1 98 ? 46.334 -12.488 -30.243 1.00 35.81 98 VAL A C 1
ATOM 751 O O . VAL A 1 98 ? 45.762 -12.878 -29.232 1.00 35.81 98 VAL A O 1
ATOM 754 N N . GLY A 1 99 ? 45.717 -12.050 -31.346 1.00 36.00 99 GLY A N 1
ATOM 755 C CA . GLY A 1 99 ? 44.532 -12.651 -31.971 1.00 36.00 99 GLY A CA 1
ATOM 756 C C . GLY A 1 99 ? 43.183 -12.551 -31.261 1.00 36.00 99 GLY A C 1
ATOM 757 O O . GLY A 1 99 ? 42.808 -13.441 -30.505 1.00 36.00 99 GLY A O 1
ATOM 758 N N . ASP A 1 100 ? 42.421 -11.531 -31.644 1.00 39.00 100 ASP A N 1
ATOM 759 C CA . ASP A 1 100 ? 40.981 -11.392 -31.431 1.00 39.00 100 ASP A CA 1
ATOM 760 C C . ASP A 1 100 ? 40.172 -12.540 -32.077 1.00 39.00 100 ASP A C 1
ATOM 762 O O . ASP A 1 100 ? 40.598 -13.139 -33.072 1.00 39.00 100 ASP A O 1
ATOM 766 N N . CYS A 1 101 ? 38.967 -12.810 -31.565 1.00 41.78 101 CYS A N 1
ATOM 767 C CA . CYS A 1 101 ? 38.007 -13.718 -32.215 1.00 41.78 101 CYS A CA 1
ATOM 768 C C . CYS A 1 101 ? 37.489 -13.151 -33.557 1.00 41.78 101 CYS A C 1
ATOM 770 O O . CYS A 1 101 ? 36.875 -13.880 -34.339 1.00 41.78 101 CYS A O 1
ATOM 772 N N . ASP A 1 102 ? 37.792 -11.882 -33.845 1.00 38.81 102 ASP A N 1
ATOM 773 C CA . ASP A 1 102 ? 37.283 -11.107 -34.977 1.00 38.81 102 ASP A CA 1
ATOM 774 C C . ASP A 1 102 ? 37.942 -11.403 -36.336 1.00 38.81 102 ASP A C 1
ATOM 776 O O . ASP A 1 102 ? 37.425 -10.990 -37.376 1.00 38.81 102 ASP A O 1
ATOM 780 N N . ASN A 1 103 ? 39.032 -12.176 -36.400 1.00 36.62 103 ASN A N 1
ATOM 781 C CA . ASN A 1 103 ? 39.644 -12.517 -37.688 1.00 36.62 103 ASN A CA 1
ATOM 782 C C . ASN A 1 103 ? 39.118 -13.838 -38.258 1.00 36.62 103 ASN A C 1
ATOM 784 O O . ASN A 1 103 ? 39.786 -14.874 -38.261 1.00 36.62 103 ASN A O 1
ATOM 788 N N . ALA A 1 104 ? 37.941 -13.758 -38.882 1.00 36.47 104 ALA A N 1
ATOM 789 C CA . ALA A 1 104 ? 37.514 -14.681 -39.929 1.00 36.47 104 ALA A CA 1
ATOM 790 C C . ALA A 1 104 ? 38.408 -14.522 -41.178 1.00 36.47 104 ALA A C 1
ATOM 792 O O . ALA A 1 104 ? 37.966 -14.089 -42.236 1.00 36.47 104 ALA A O 1
ATOM 793 N N . SER A 1 105 ? 39.689 -14.864 -41.068 1.00 35.88 105 SER A N 1
ATOM 794 C CA . SER A 1 105 ? 40.553 -15.150 -42.210 1.00 35.88 105 SER A CA 1
ATOM 795 C C . SER A 1 105 ? 41.465 -16.313 -41.830 1.00 35.88 105 SER A C 1
ATOM 797 O O . SER A 1 105 ? 42.334 -16.165 -40.982 1.00 35.88 105 SER A O 1
ATOM 799 N N . ILE A 1 106 ? 41.322 -17.435 -42.544 1.00 30.66 106 ILE A N 1
ATOM 800 C CA . ILE A 1 106 ? 42.260 -18.574 -42.592 1.00 30.66 106 ILE A CA 1
ATOM 801 C C . ILE A 1 106 ? 42.025 -19.686 -41.534 1.00 30.66 106 ILE A C 1
ATOM 803 O O . ILE A 1 106 ? 42.795 -19.906 -40.610 1.00 30.66 106 ILE A O 1
ATOM 807 N N . GLY A 1 107 ? 40.988 -20.499 -41.768 1.00 33.22 107 GLY A N 1
ATOM 808 C CA . GLY A 1 107 ? 41.171 -21.956 -41.903 1.00 33.22 107 GLY A CA 1
ATOM 809 C C . GLY A 1 107 ? 41.582 -22.826 -40.700 1.00 33.22 107 GLY A C 1
ATOM 810 O O . GLY A 1 107 ? 42.194 -23.865 -40.939 1.00 33.22 107 GLY A O 1
ATOM 811 N N . GLY A 1 108 ? 41.235 -22.496 -39.451 1.00 30.59 108 GLY A N 1
ATOM 812 C CA . GLY A 1 108 ? 41.487 -23.375 -38.292 1.00 30.59 108 GLY A CA 1
ATOM 813 C C . GLY A 1 108 ? 40.294 -23.505 -37.327 1.00 30.59 108 GLY A C 1
ATOM 814 O O . GLY A 1 108 ? 39.544 -22.543 -37.162 1.00 30.59 108 GLY A O 1
ATOM 815 N N . PRO A 1 109 ? 40.082 -24.666 -36.667 1.00 33.44 109 PRO A N 1
ATOM 816 C CA . PRO A 1 109 ? 39.007 -24.831 -35.692 1.00 33.44 109 PRO A CA 1
ATOM 817 C C . PRO A 1 109 ? 39.405 -24.191 -34.353 1.00 33.44 109 PRO A C 1
ATOM 819 O O . PRO A 1 109 ? 40.135 -24.785 -33.564 1.00 33.44 109 PRO A O 1
ATOM 822 N N . LEU A 1 110 ? 38.919 -22.979 -34.082 1.00 40.03 110 LEU A N 1
ATOM 823 C CA . LEU A 1 110 ? 39.080 -22.323 -32.780 1.00 40.03 110 LEU A CA 1
ATOM 824 C C . LEU A 1 110 ? 38.013 -22.838 -31.794 1.00 40.03 110 LEU A C 1
ATOM 826 O O . LEU A 1 110 ? 36.806 -22.694 -32.019 1.00 40.03 110 LEU A O 1
ATOM 830 N N . ILE A 1 111 ? 38.456 -23.483 -30.713 1.00 37.03 111 ILE A N 1
ATOM 831 C CA . ILE A 1 111 ? 37.603 -24.051 -29.658 1.00 37.03 111 ILE A CA 1
ATOM 832 C C . ILE A 1 111 ? 37.481 -23.027 -28.519 1.00 37.03 111 ILE A C 1
ATOM 834 O O . ILE A 1 111 ? 38.427 -22.832 -27.763 1.00 37.03 111 ILE A O 1
ATOM 838 N N . CYS A 1 112 ? 36.307 -22.404 -28.369 1.00 39.97 112 CYS A N 1
ATOM 839 C CA . CYS A 1 112 ? 35.949 -21.630 -27.174 1.00 39.97 112 CYS A CA 1
ATOM 840 C C . CYS A 1 112 ? 35.522 -22.603 -26.052 1.00 39.97 112 CYS A C 1
ATOM 842 O O . CYS A 1 112 ? 34.651 -23.444 -26.305 1.00 39.97 112 CYS A O 1
ATOM 844 N N . PRO A 1 113 ? 36.056 -22.509 -24.817 1.00 36.25 113 PRO A N 1
ATOM 845 C CA . PRO A 1 113 ? 35.782 -23.481 -23.748 1.00 36.25 113 PRO A CA 1
ATOM 846 C C . PRO A 1 113 ? 34.300 -23.608 -23.353 1.00 36.25 113 PRO A C 1
ATOM 848 O O . PRO A 1 113 ? 33.875 -24.667 -22.897 1.00 36.25 113 PRO A O 1
ATOM 851 N N . ASN A 1 114 ? 33.503 -22.550 -23.541 1.00 45.53 114 ASN A N 1
ATOM 852 C CA . ASN A 1 114 ? 32.099 -22.473 -23.120 1.00 45.53 114 ASN A CA 1
ATOM 853 C C . ASN A 1 114 ? 31.077 -22.736 -24.250 1.00 45.53 114 ASN A C 1
ATOM 855 O O . ASN A 1 114 ? 29.877 -22.691 -23.988 1.00 45.53 114 ASN A O 1
ATOM 859 N N . ARG A 1 115 ? 31.527 -23.006 -25.489 1.00 49.94 115 ARG A N 1
ATOM 860 C CA . ARG A 1 115 ? 30.694 -23.200 -26.701 1.00 49.94 115 ARG A CA 1
ATOM 861 C C . ARG A 1 115 ? 29.716 -22.060 -27.053 1.00 49.94 115 ARG A C 1
ATOM 863 O O . ARG A 1 115 ? 28.945 -22.236 -27.986 1.00 49.94 115 ARG A O 1
ATOM 870 N N . LYS A 1 116 ? 29.743 -20.915 -26.362 1.00 58.16 116 LYS A N 1
ATOM 871 C CA . LYS A 1 116 ? 28.864 -19.756 -26.602 1.00 58.16 116 LYS A CA 1
ATOM 872 C C . LYS A 1 116 ? 29.709 -18.601 -27.143 1.00 58.16 116 LYS A C 1
ATOM 874 O O . LYS A 1 116 ? 30.470 -18.006 -26.385 1.00 58.16 116 LYS A O 1
ATOM 879 N N . ARG A 1 117 ? 29.644 -18.339 -28.452 1.00 67.31 117 ARG A N 1
ATOM 880 C CA . ARG A 1 117 ? 30.543 -17.385 -29.130 1.00 67.31 117 ARG A CA 1
ATOM 881 C C . ARG A 1 117 ? 29.941 -15.980 -29.227 1.00 67.31 117 ARG A C 1
ATOM 883 O O . ARG A 1 117 ? 29.145 -15.736 -30.126 1.00 67.31 117 ARG A O 1
ATOM 890 N N . GLN A 1 118 ? 30.386 -15.070 -28.359 1.00 72.44 118 GLN A N 1
ATOM 891 C CA . GLN A 1 118 ? 30.143 -13.622 -28.472 1.00 72.44 118 GLN A CA 1
ATOM 892 C C . GLN A 1 118 ? 28.648 -13.236 -28.528 1.00 72.44 118 GLN A C 1
ATOM 894 O O . GLN A 1 118 ? 28.229 -12.587 -29.461 1.00 72.44 118 GLN A O 1
ATOM 899 N N . HIS A 1 119 ? 27.817 -13.634 -27.561 1.00 80.62 119 HIS A N 1
ATOM 900 C CA . HIS A 1 119 ? 26.395 -13.256 -27.483 1.00 80.62 119 HIS A CA 1
ATOM 901 C C . HIS A 1 119 ? 26.122 -12.295 -26.328 1.00 80.62 119 HIS A C 1
ATOM 903 O O . HIS A 1 119 ? 26.702 -12.449 -25.251 1.00 80.62 119 HIS A O 1
ATOM 909 N N . ASN A 1 120 ? 25.189 -11.366 -26.541 1.00 86.69 120 ASN A N 1
ATOM 910 C CA . ASN A 1 120 ? 24.626 -10.499 -25.507 1.00 86.69 120 ASN A CA 1
ATOM 911 C C . ASN A 1 120 ? 23.692 -11.258 -24.544 1.00 86.69 120 ASN A C 1
ATOM 913 O O . ASN A 1 120 ? 23.084 -12.270 -24.909 1.00 86.69 120 ASN A O 1
ATOM 917 N N . LEU A 1 121 ? 23.513 -10.709 -23.340 1.00 89.62 121 LEU A N 1
ATOM 918 C CA . LEU A 1 121 ? 22.445 -11.024 -22.389 1.00 89.62 121 LEU A CA 1
ATOM 919 C C . LEU A 1 121 ? 21.104 -11.342 -23.056 1.00 89.62 121 LEU A C 1
ATOM 921 O O . LEU A 1 121 ? 20.491 -12.368 -22.750 1.00 89.62 121 LEU A O 1
ATOM 925 N N . ILE A 1 122 ? 20.643 -10.462 -23.946 1.00 91.75 122 ILE A N 1
ATOM 926 C CA . ILE A 1 122 ? 19.305 -10.530 -24.535 1.00 91.75 122 ILE A CA 1
ATOM 927 C C . ILE A 1 122 ? 19.105 -11.865 -25.256 1.00 91.75 122 ILE A C 1
ATOM 929 O O . ILE A 1 122 ? 18.074 -12.506 -25.050 1.00 91.75 122 ILE A O 1
ATOM 933 N N . SER A 1 123 ? 20.118 -12.362 -25.975 1.00 90.69 123 SER A N 1
ATOM 934 C CA . SER A 1 123 ? 20.088 -13.668 -26.648 1.00 90.69 123 SER A CA 1
ATOM 935 C C . SER A 1 123 ? 19.761 -14.826 -25.699 1.00 90.69 123 SER A C 1
ATOM 937 O O . SER A 1 123 ? 19.128 -15.797 -26.106 1.00 90.69 123 SER A O 1
ATOM 939 N N . PHE A 1 124 ? 20.156 -14.744 -24.424 1.00 89.69 124 PHE A N 1
ATOM 940 C CA . PHE A 1 124 ? 19.884 -15.783 -23.425 1.00 89.69 124 PHE A CA 1
ATOM 941 C C . PHE A 1 124 ? 18.487 -15.696 -22.820 1.00 89.69 124 PHE A C 1
ATOM 943 O O . PHE A 1 124 ? 17.946 -16.718 -22.390 1.00 89.69 124 PHE A O 1
ATOM 950 N N . ILE A 1 125 ? 17.914 -14.493 -22.769 1.00 93.19 125 ILE A N 1
ATOM 951 C CA . ILE A 1 125 ? 16.634 -14.249 -22.106 1.00 93.19 125 ILE A CA 1
ATOM 952 C C . ILE A 1 125 ? 15.430 -14.274 -23.062 1.00 93.19 125 ILE A C 1
ATOM 954 O O . ILE A 1 125 ? 14.310 -14.310 -22.563 1.00 93.19 125 ILE A O 1
ATOM 958 N N . LEU A 1 126 ? 15.627 -14.347 -24.391 1.00 93.75 126 LEU A N 1
ATOM 959 C CA . LEU A 1 126 ? 14.555 -14.419 -25.412 1.00 93.75 126 LEU A CA 1
ATOM 960 C C . LEU A 1 126 ? 13.391 -15.378 -25.061 1.00 93.75 126 LEU A C 1
ATOM 962 O O . LEU A 1 126 ? 12.233 -14.959 -25.157 1.00 93.75 126 LEU A O 1
ATOM 966 N N . PRO A 1 127 ? 13.627 -16.622 -24.586 1.00 93.81 127 PRO A N 1
ATOM 967 C CA . PRO A 1 127 ? 12.546 -17.540 -24.203 1.00 93.81 127 PRO A CA 1
ATOM 968 C C . PRO A 1 127 ? 11.646 -17.024 -23.075 1.00 93.81 127 PRO A C 1
ATOM 970 O O . PRO A 1 127 ? 10.492 -17.429 -22.952 1.00 93.81 127 PRO A O 1
ATOM 973 N N . TYR A 1 128 ? 12.174 -16.143 -22.226 1.00 91.31 128 TYR A N 1
ATOM 974 C CA . TYR A 1 128 ? 11.541 -15.703 -20.987 1.00 91.31 128 TYR A CA 1
ATOM 975 C C . TYR A 1 128 ? 10.734 -14.404 -21.135 1.00 91.31 128 TYR A C 1
ATOM 977 O O . TYR A 1 128 ? 10.144 -13.955 -20.152 1.00 91.31 128 TYR A O 1
ATOM 985 N N . PHE A 1 129 ? 10.674 -13.831 -22.344 1.00 89.19 129 PHE A N 1
ATOM 986 C CA . PHE A 1 129 ? 9.778 -12.725 -22.708 1.00 89.19 129 PHE A CA 1
ATOM 987 C C . PHE A 1 129 ? 9.104 -12.943 -24.076 1.00 89.19 129 PHE A C 1
ATOM 989 O O . PHE A 1 129 ? 8.938 -12.020 -24.862 1.00 89.19 129 PHE A O 1
ATOM 996 N N . GLU A 1 130 ? 8.687 -14.183 -24.347 1.00 90.25 130 GLU A N 1
ATOM 997 C CA . GLU A 1 130 ? 7.863 -14.553 -25.515 1.00 90.25 130 GLU A CA 1
ATOM 998 C C . GLU A 1 130 ? 8.566 -14.470 -26.888 1.00 90.25 130 GLU A C 1
ATOM 1000 O O . GLU A 1 130 ? 7.909 -14.537 -27.923 1.00 90.25 130 GLU A O 1
ATOM 1005 N N . GLN A 1 131 ? 9.904 -14.452 -26.929 1.00 93.12 131 GLN A N 1
ATOM 1006 C CA . GLN A 1 131 ? 10.697 -14.452 -28.170 1.00 93.12 131 GLN A CA 1
ATOM 1007 C C . GLN A 1 131 ? 11.346 -15.818 -28.484 1.00 93.12 131 GLN A C 1
ATOM 1009 O O . GLN A 1 131 ? 12.437 -15.897 -29.053 1.00 93.12 131 GLN A O 1
ATOM 1014 N N . GLN A 1 132 ? 10.669 -16.925 -28.144 1.00 92.19 132 GLN A N 1
ATOM 1015 C CA . GLN A 1 132 ? 11.164 -18.294 -28.382 1.00 92.19 132 GLN A CA 1
ATOM 1016 C C . GLN A 1 132 ? 11.489 -18.560 -29.861 1.00 92.19 132 GLN A C 1
ATOM 1018 O O . GLN A 1 132 ? 12.493 -19.193 -30.163 1.00 92.19 132 GLN A O 1
ATOM 1023 N N . ALA A 1 133 ? 10.673 -18.042 -30.784 1.00 90.25 133 ALA A N 1
ATOM 1024 C CA . ALA A 1 133 ? 10.881 -18.249 -32.216 1.00 90.25 133 ALA A CA 1
ATOM 1025 C C . ALA A 1 133 ? 12.224 -17.679 -32.703 1.00 90.25 133 ALA A C 1
ATOM 1027 O O . ALA A 1 133 ? 12.879 -18.303 -33.527 1.00 90.25 133 ALA A O 1
ATOM 1028 N N . ILE A 1 134 ? 12.651 -16.529 -32.168 1.00 90.44 134 ILE A N 1
ATOM 1029 C CA . ILE A 1 134 ? 13.957 -15.932 -32.484 1.00 90.44 134 ILE A CA 1
ATOM 1030 C C . ILE A 1 134 ? 15.072 -16.735 -31.810 1.00 90.44 134 ILE A C 1
ATOM 1032 O O . ILE A 1 134 ? 16.099 -16.991 -32.431 1.00 90.44 134 ILE A O 1
ATOM 1036 N N . TYR A 1 135 ? 14.863 -17.177 -30.565 1.00 91.81 135 TYR A N 1
ATOM 1037 C CA . TYR A 1 135 ? 15.830 -18.002 -29.835 1.00 91.81 135 TYR A CA 1
ATOM 1038 C C . TYR A 1 135 ? 16.169 -19.304 -30.572 1.00 91.81 135 TYR A C 1
ATOM 1040 O O . TYR A 1 135 ? 17.339 -19.667 -30.671 1.00 91.81 135 TYR A O 1
ATOM 1048 N N . ASP A 1 136 ? 15.160 -19.978 -31.128 1.00 90.44 136 ASP A N 1
ATOM 1049 C CA . ASP A 1 136 ? 15.323 -21.243 -31.855 1.00 90.44 136 ASP A CA 1
ATOM 1050 C C . ASP A 1 136 ? 16.125 -21.087 -33.163 1.00 90.44 136 ASP A C 1
ATOM 1052 O O . ASP A 1 136 ? 16.642 -22.072 -33.695 1.00 90.44 136 ASP A O 1
ATOM 1056 N N . GLU A 1 137 ? 16.262 -19.860 -33.678 1.00 86.94 137 GLU A N 1
ATOM 1057 C CA . GLU A 1 137 ? 17.085 -19.547 -34.851 1.00 86.94 137 GLU A CA 1
ATOM 1058 C C . GLU A 1 137 ? 18.569 -19.312 -34.512 1.00 86.94 137 GLU A C 1
ATOM 1060 O O . GLU A 1 137 ? 19.400 -19.287 -35.425 1.00 86.94 137 GLU A O 1
ATOM 1065 N N . ILE A 1 138 ? 18.925 -19.161 -33.229 1.00 85.38 138 ILE A N 1
ATOM 1066 C CA . ILE A 1 138 ? 20.290 -18.849 -32.786 1.00 85.38 138 ILE A CA 1
ATOM 1067 C C . ILE A 1 138 ? 21.107 -20.133 -32.575 1.00 85.38 138 ILE A C 1
ATOM 1069 O O . ILE A 1 138 ? 20.854 -20.931 -31.672 1.00 85.38 138 ILE A O 1
ATOM 1073 N N . ASP A 1 139 ? 22.187 -20.287 -33.343 1.00 83.12 139 ASP A N 1
ATOM 1074 C CA . ASP A 1 139 ? 23.255 -21.248 -33.067 1.00 83.12 139 ASP A CA 1
ATOM 1075 C C . ASP A 1 139 ? 24.312 -20.605 -32.159 1.00 83.12 139 ASP A C 1
ATOM 1077 O O . ASP A 1 139 ? 25.218 -19.899 -32.614 1.00 83.12 139 ASP A O 1
ATOM 1081 N N . PHE A 1 140 ? 24.229 -20.885 -30.855 1.00 80.31 140 PHE A N 1
ATOM 1082 C CA . PHE A 1 140 ? 25.185 -20.379 -29.863 1.00 80.31 140 PHE A CA 1
ATOM 1083 C C . PHE A 1 140 ? 26.635 -20.842 -30.103 1.00 80.31 140 PHE A C 1
ATOM 1085 O O . PHE A 1 140 ? 27.560 -20.203 -29.599 1.00 80.31 140 PHE A O 1
ATOM 1092 N N . ASN A 1 141 ? 26.866 -21.893 -30.904 1.00 74.44 141 ASN A N 1
ATOM 1093 C CA . ASN A 1 141 ? 28.219 -22.336 -31.271 1.00 74.44 141 ASN A CA 1
ATOM 1094 C C . ASN A 1 141 ? 28.866 -21.453 -32.346 1.00 74.44 141 ASN A C 1
ATOM 1096 O O . ASN A 1 141 ? 30.039 -21.647 -32.682 1.00 74.44 141 ASN A O 1
ATOM 1100 N N . ARG A 1 142 ? 28.118 -20.498 -32.900 1.00 72.38 142 ARG A N 1
ATOM 1101 C CA . ARG A 1 142 ? 28.586 -19.539 -33.895 1.00 72.38 142 ARG A CA 1
ATOM 1102 C C . ARG A 1 142 ? 28.539 -18.125 -33.348 1.00 72.38 142 ARG A C 1
ATOM 1104 O O . ARG A 1 142 ? 27.831 -17.833 -32.387 1.00 72.38 142 ARG A O 1
ATOM 1111 N N . HIS A 1 143 ? 29.326 -17.267 -33.990 1.00 72.88 143 HIS A N 1
ATOM 1112 C CA . HIS A 1 143 ? 29.333 -15.835 -33.730 1.00 72.88 143 HIS A CA 1
ATOM 1113 C C . HIS A 1 143 ? 27.905 -15.275 -33.809 1.00 72.88 143 HIS A C 1
ATOM 1115 O O . HIS A 1 143 ? 27.142 -15.685 -34.687 1.00 72.88 143 HIS A O 1
ATOM 1121 N N . TRP A 1 144 ? 27.522 -14.356 -32.926 1.00 75.81 144 TRP A N 1
ATOM 1122 C CA . TRP A 1 144 ? 26.194 -13.724 -32.952 1.00 75.81 144 TRP A CA 1
ATOM 1123 C C . TRP A 1 144 ? 25.864 -13.062 -34.301 1.00 75.81 144 TRP A C 1
ATOM 1125 O O . TRP A 1 144 ? 24.718 -13.081 -34.734 1.00 75.81 144 TRP A O 1
ATOM 1135 N N . PHE A 1 145 ? 26.879 -12.559 -35.009 1.00 71.69 145 PHE A N 1
ATOM 1136 C CA . PHE A 1 145 ? 26.771 -11.987 -36.356 1.00 71.69 145 PHE A CA 1
ATOM 1137 C C . PHE A 1 145 ? 27.195 -12.972 -37.467 1.00 71.69 145 PHE A C 1
ATOM 1139 O O . PHE A 1 145 ? 27.756 -12.587 -38.493 1.00 71.69 145 PHE A O 1
ATOM 1146 N N . ASP A 1 146 ? 27.017 -14.281 -37.267 1.00 70.25 146 ASP A N 1
ATOM 1147 C CA . ASP A 1 146 ? 27.344 -15.277 -38.293 1.00 70.25 146 ASP A CA 1
ATOM 1148 C C . ASP A 1 146 ? 26.473 -15.093 -39.548 1.00 70.25 146 ASP A C 1
ATOM 1150 O O . ASP A 1 146 ? 25.276 -15.388 -39.549 1.00 70.25 146 ASP A O 1
ATOM 1154 N N . SER A 1 147 ? 27.099 -14.622 -40.630 1.00 63.59 147 SER A N 1
ATOM 1155 C CA . SER A 1 147 ? 26.460 -14.399 -41.935 1.00 63.59 147 SER A CA 1
ATOM 1156 C C . SER A 1 147 ? 26.468 -15.638 -42.839 1.00 63.59 147 SER A C 1
ATOM 1158 O O . SER A 1 147 ? 25.952 -15.601 -43.963 1.00 63.59 147 SER A O 1
ATOM 1160 N N . THR A 1 148 ? 27.039 -16.751 -42.366 1.00 58.97 148 THR A N 1
ATOM 1161 C CA . THR A 1 148 ? 27.172 -17.995 -43.126 1.00 58.97 148 THR A CA 1
ATOM 1162 C C . THR A 1 148 ? 25.791 -18.591 -43.420 1.00 58.97 148 THR A C 1
ATOM 1164 O O . THR A 1 148 ? 25.202 -19.263 -42.580 1.00 58.97 148 THR A O 1
ATOM 1167 N N . GLY A 1 149 ? 25.277 -18.360 -44.633 1.00 51.44 149 GLY A N 1
ATOM 1168 C CA . GLY A 1 149 ? 23.940 -18.813 -45.043 1.00 51.44 149 GLY A CA 1
ATOM 1169 C C . GLY A 1 149 ? 22.864 -17.721 -45.070 1.00 51.44 149 GLY A C 1
ATOM 1170 O O . GLY A 1 149 ? 21.700 -18.042 -45.312 1.00 51.44 149 GLY A O 1
ATOM 1171 N N . TYR A 1 150 ? 23.225 -16.439 -44.919 1.00 53.25 150 TYR A N 1
ATOM 1172 C CA . TYR A 1 150 ? 22.279 -15.315 -45.009 1.00 53.25 150 TYR A CA 1
ATOM 1173 C C . TYR A 1 150 ? 21.495 -15.295 -46.328 1.00 53.25 150 TYR A C 1
ATOM 1175 O O . TYR A 1 150 ? 20.272 -15.193 -46.329 1.00 53.25 150 TYR A O 1
ATOM 1183 N N . ALA A 1 151 ? 22.180 -15.511 -47.459 1.00 52.94 151 ALA A N 1
ATOM 1184 C CA . ALA A 1 151 ? 21.542 -15.624 -48.775 1.00 52.94 151 ALA A CA 1
ATOM 1185 C C . ALA A 1 151 ? 20.553 -16.807 -48.884 1.00 52.94 151 ALA A C 1
ATOM 1187 O O . ALA A 1 151 ? 19.775 -16.877 -49.830 1.00 52.94 151 ALA A O 1
ATOM 1188 N N . GLN A 1 152 ? 20.587 -17.737 -47.926 1.00 54.50 152 GLN A N 1
ATOM 1189 C CA . GLN A 1 152 ? 19.710 -18.905 -47.820 1.00 54.50 152 GLN A CA 1
ATOM 1190 C C . GLN A 1 152 ? 18.667 -18.747 -46.695 1.00 54.50 152 GLN A C 1
ATOM 1192 O O . GLN A 1 152 ? 17.914 -19.682 -46.438 1.00 54.50 152 GLN A O 1
ATOM 1197 N N . GLY A 1 153 ? 18.607 -17.588 -46.022 1.00 57.19 153 GLY A N 1
ATOM 1198 C CA . GLY A 1 153 ? 17.678 -17.326 -44.918 1.00 57.19 153 GLY A CA 1
ATOM 1199 C C . GLY A 1 153 ? 18.004 -18.092 -43.632 1.00 57.19 153 GLY A C 1
ATOM 1200 O O . GLY A 1 153 ? 17.093 -18.433 -42.881 1.00 57.19 153 GLY A O 1
ATOM 1201 N N . THR A 1 154 ? 19.282 -18.395 -43.391 1.00 57.81 154 THR A N 1
ATOM 1202 C CA . THR A 1 154 ? 19.756 -19.184 -42.240 1.00 57.81 154 THR A CA 1
ATOM 1203 C C . THR A 1 154 ? 20.946 -18.504 -41.554 1.00 57.81 154 THR A C 1
ATOM 1205 O O . THR A 1 154 ? 21.616 -17.674 -42.170 1.00 57.81 154 THR A O 1
ATOM 1208 N N . GLY A 1 155 ? 21.209 -18.858 -40.292 1.00 68.38 155 GLY A N 1
ATOM 1209 C CA . GLY A 1 155 ? 22.323 -18.326 -39.495 1.00 68.38 155 GLY A CA 1
ATOM 1210 C C . GLY A 1 155 ? 21.922 -17.198 -38.539 1.00 68.38 155 GLY A C 1
ATOM 1211 O O . GLY A 1 155 ? 20.835 -16.627 -38.647 1.00 68.38 155 GLY A O 1
ATOM 1212 N N . ASN A 1 156 ? 22.823 -16.864 -37.611 1.00 77.62 156 ASN A N 1
ATOM 1213 C CA . ASN A 1 156 ? 22.542 -15.921 -36.522 1.00 77.62 156 ASN A CA 1
ATOM 1214 C C . ASN A 1 156 ? 22.250 -14.498 -37.026 1.00 77.62 156 ASN A C 1
ATOM 1216 O O . ASN A 1 156 ? 21.488 -13.775 -36.389 1.00 77.62 156 ASN A O 1
ATOM 1220 N N . LEU A 1 157 ? 22.757 -14.132 -38.212 1.00 75.31 157 LEU A N 1
ATOM 1221 C CA . LEU A 1 157 ? 22.459 -12.849 -38.850 1.00 75.31 157 LEU A CA 1
ATOM 1222 C C . LEU A 1 157 ? 20.955 -12.627 -39.100 1.00 75.31 157 LEU A C 1
ATOM 1224 O O . LEU A 1 157 ? 20.466 -11.502 -39.028 1.00 75.31 157 LEU A O 1
ATOM 1228 N N . LYS A 1 158 ? 20.190 -13.687 -39.389 1.00 78.75 158 LYS A N 1
ATOM 1229 C CA . LYS A 1 158 ? 18.731 -13.579 -39.547 1.00 78.75 158 LYS A CA 1
ATOM 1230 C C . LYS A 1 158 ? 18.050 -13.255 -38.216 1.00 78.75 158 LYS A C 1
ATOM 1232 O O . LYS A 1 158 ? 17.183 -12.386 -38.170 1.00 78.75 158 LYS A O 1
ATOM 1237 N N . ALA A 1 159 ? 18.480 -13.913 -37.141 1.00 83.25 159 ALA A N 1
ATOM 1238 C CA . ALA A 1 159 ? 17.959 -13.655 -35.809 1.00 83.25 159 ALA A CA 1
ATOM 1239 C C . ALA A 1 159 ? 18.274 -12.212 -35.380 1.00 83.25 159 ALA A C 1
ATOM 1241 O O . ALA A 1 159 ? 17.347 -11.447 -35.136 1.00 83.25 159 ALA A O 1
ATOM 1242 N N . CYS A 1 160 ? 19.544 -11.787 -35.393 1.00 79.75 160 CYS A N 1
ATOM 1243 C CA . CYS A 1 160 ? 19.950 -10.472 -34.872 1.00 79.75 160 CYS A CA 1
ATOM 1244 C C . CYS A 1 160 ? 19.451 -9.261 -35.683 1.00 79.75 160 CYS A C 1
ATOM 1246 O O . CYS A 1 160 ? 19.458 -8.138 -35.185 1.00 79.75 160 CYS A O 1
ATOM 1248 N N . THR A 1 161 ? 18.980 -9.467 -36.915 1.00 78.38 161 THR A N 1
ATOM 1249 C CA . THR A 1 161 ? 18.352 -8.417 -37.741 1.00 78.38 161 THR A CA 1
ATOM 1250 C C . THR A 1 161 ? 16.836 -8.330 -37.548 1.00 78.38 161 THR A C 1
ATOM 1252 O O . THR A 1 161 ? 16.199 -7.425 -38.086 1.00 78.38 161 THR A O 1
ATOM 1255 N N . THR A 1 162 ? 16.237 -9.241 -36.773 1.00 84.31 162 THR A N 1
ATOM 1256 C CA . THR A 1 162 ? 14.796 -9.245 -36.493 1.00 84.31 162 THR A CA 1
ATOM 1257 C C . THR A 1 162 ? 14.457 -8.198 -35.424 1.00 84.31 162 THR A C 1
ATOM 1259 O O . THR A 1 162 ? 14.960 -8.304 -34.301 1.00 84.31 162 THR A O 1
ATOM 1262 N N . PRO A 1 163 ? 13.610 -7.189 -35.727 1.00 84.75 163 PRO A N 1
ATOM 1263 C CA . PRO A 1 163 ? 13.190 -6.189 -34.750 1.00 84.75 163 PRO A CA 1
ATOM 1264 C C . PRO A 1 163 ? 12.339 -6.801 -33.641 1.00 84.75 163 PRO A C 1
ATOM 1266 O O . PRO A 1 163 ? 11.368 -7.504 -33.917 1.00 84.75 163 PRO A O 1
ATOM 1269 N N . ILE A 1 164 ? 12.666 -6.465 -32.395 1.00 88.94 164 ILE A N 1
ATOM 1270 C CA . ILE A 1 164 ? 11.913 -6.871 -31.209 1.00 88.94 164 ILE A CA 1
ATOM 1271 C C . ILE A 1 164 ? 11.324 -5.604 -30.595 1.00 88.94 164 ILE A C 1
ATOM 1273 O O . ILE A 1 164 ? 12.051 -4.771 -30.059 1.00 88.94 164 ILE A O 1
ATOM 1277 N N . GLY A 1 165 ? 10.006 -5.429 -30.709 1.00 87.75 165 GLY A N 1
ATOM 1278 C CA . GLY A 1 165 ? 9.330 -4.205 -30.266 1.00 87.75 165 GLY A CA 1
ATOM 1279 C C . GLY A 1 165 ? 9.456 -3.962 -28.761 1.00 87.75 165 GLY A C 1
ATOM 1280 O O . GLY A 1 165 ? 9.444 -2.818 -28.320 1.00 87.75 165 GLY A O 1
ATOM 1281 N N . GLU A 1 166 ? 9.622 -5.022 -27.973 1.00 89.31 166 GLU A N 1
ATOM 1282 C CA . GLU A 1 166 ? 9.815 -4.979 -26.523 1.00 89.31 166 GLU A CA 1
ATOM 1283 C C . GLU A 1 166 ? 11.178 -4.411 -26.110 1.00 89.31 166 GLU A C 1
ATOM 1285 O O . GLU A 1 166 ? 11.327 -4.002 -24.966 1.00 89.31 166 GLU A O 1
ATOM 1290 N N . LEU A 1 167 ? 12.153 -4.348 -27.021 1.00 90.06 167 LEU A N 1
ATOM 1291 C CA . LEU A 1 167 ? 13.480 -3.770 -26.769 1.00 90.06 167 LEU A CA 1
ATOM 1292 C C . LEU A 1 167 ? 13.565 -2.291 -27.147 1.00 90.06 167 LEU A C 1
ATOM 1294 O O . LEU A 1 167 ? 14.639 -1.697 -27.105 1.00 90.06 167 LEU A O 1
ATOM 1298 N N . ILE A 1 168 ? 12.438 -1.705 -27.546 1.00 89.25 168 ILE A N 1
ATOM 1299 C CA . ILE A 1 168 ? 12.376 -0.378 -28.129 1.00 89.25 168 ILE A CA 1
ATOM 1300 C C . ILE A 1 168 ? 11.543 0.546 -27.241 1.00 89.25 168 ILE A C 1
ATOM 1302 O O . ILE A 1 168 ? 10.330 0.363 -27.105 1.00 89.25 168 ILE A O 1
ATOM 1306 N N . CYS A 1 169 ? 12.185 1.589 -26.714 1.00 89.56 169 CYS A N 1
ATOM 1307 C CA . CYS A 1 169 ? 11.548 2.654 -25.956 1.00 89.56 169 CYS A CA 1
ATOM 1308 C C . CYS A 1 169 ? 10.634 3.480 -26.884 1.00 89.56 169 CYS A C 1
ATOM 1310 O O . CYS A 1 169 ? 11.105 4.060 -27.869 1.00 89.56 169 CYS A O 1
ATOM 1312 N N . PRO A 1 170 ? 9.327 3.606 -26.584 1.00 88.88 170 PRO A N 1
ATOM 1313 C CA . PRO A 1 170 ? 8.391 4.356 -27.421 1.00 88.88 170 PRO A CA 1
ATOM 1314 C C . PRO A 1 170 ? 8.657 5.863 -27.464 1.00 88.88 170 PRO A C 1
ATOM 1316 O O . PRO A 1 170 ? 8.155 6.534 -28.366 1.00 88.88 170 PRO A O 1
ATOM 1319 N N . SER A 1 171 ? 9.390 6.400 -26.481 1.00 88.00 171 SER A N 1
ATOM 1320 C CA . SER A 1 171 ? 9.795 7.812 -26.443 1.00 88.00 171 SER A CA 1
ATOM 1321 C C . SER A 1 171 ? 11.073 8.087 -27.236 1.00 88.00 171 SER A C 1
ATOM 1323 O O . SER A 1 171 ? 11.350 9.246 -27.535 1.00 88.00 171 SER A O 1
ATOM 1325 N N . ALA A 1 172 ? 11.826 7.051 -27.616 1.00 88.50 172 ALA A N 1
ATOM 1326 C CA . ALA A 1 172 ? 12.961 7.178 -28.520 1.00 88.50 172 ALA A CA 1
ATOM 1327 C C . ALA A 1 172 ? 12.496 7.446 -29.971 1.00 88.50 172 ALA A C 1
ATOM 1329 O O . ALA A 1 172 ? 11.348 7.141 -30.320 1.00 88.50 172 ALA A O 1
ATOM 1330 N N . PRO A 1 173 ? 13.372 7.976 -30.851 1.00 82.38 173 PRO A N 1
ATOM 1331 C CA . PRO A 1 173 ? 13.102 8.090 -32.287 1.00 82.38 173 PRO A CA 1
ATOM 1332 C C . PRO A 1 173 ? 12.581 6.776 -32.869 1.00 82.38 173 PRO A C 1
ATOM 1334 O O . PRO A 1 173 ? 12.952 5.702 -32.406 1.00 82.38 173 PRO A O 1
ATOM 1337 N N . SER A 1 174 ? 11.732 6.814 -33.889 1.00 71.62 174 SER A N 1
ATOM 1338 C CA . SER A 1 174 ? 11.082 5.603 -34.408 1.00 71.62 174 SER A CA 1
ATOM 1339 C C . SER A 1 174 ? 12.089 4.535 -34.864 1.00 71.62 174 SER A C 1
ATOM 1341 O O . SER A 1 174 ? 13.191 4.845 -35.320 1.00 71.62 174 SER A O 1
ATOM 1343 N N . ALA A 1 175 ? 11.711 3.255 -34.789 1.00 66.25 175 ALA A N 1
ATOM 1344 C CA . ALA A 1 175 ? 12.544 2.162 -35.305 1.00 66.25 175 ALA A CA 1
ATOM 1345 C C . ALA A 1 175 ? 12.883 2.343 -36.802 1.00 66.25 175 ALA A C 1
ATOM 1347 O O . ALA A 1 175 ? 13.969 1.987 -37.246 1.00 66.25 175 ALA A O 1
ATOM 1348 N N . SER A 1 176 ? 11.991 2.977 -37.574 1.00 65.06 176 SER A N 1
ATOM 1349 C CA . SER A 1 176 ? 12.241 3.350 -38.972 1.00 65.06 176 SER A CA 1
ATOM 1350 C C . SER A 1 176 ? 13.318 4.423 -39.148 1.00 65.06 176 SER A C 1
ATOM 1352 O O . SER A 1 176 ? 14.041 4.385 -40.135 1.00 65.06 176 SER A O 1
ATOM 1354 N N . GLU A 1 177 ? 13.448 5.371 -38.217 1.00 64.06 177 GLU A N 1
ATOM 1355 C CA . GLU A 1 177 ? 14.528 6.375 -38.242 1.00 64.06 177 GLU A CA 1
ATOM 1356 C C . GLU A 1 177 ? 15.874 5.780 -37.818 1.00 64.06 177 GLU A C 1
ATOM 1358 O O . GLU A 1 177 ? 16.929 6.271 -38.221 1.00 64.06 177 GLU A O 1
ATOM 1363 N N . ARG A 1 178 ? 15.826 4.705 -37.028 1.00 66.50 178 ARG A N 1
ATOM 1364 C CA . ARG A 1 178 ? 16.978 3.918 -36.578 1.00 66.50 178 ARG A CA 1
ATOM 1365 C C . ARG A 1 178 ? 17.437 2.865 -37.580 1.00 66.50 178 ARG A C 1
ATOM 1367 O O . ARG A 1 178 ? 18.518 2.310 -37.409 1.00 66.50 178 ARG A O 1
ATOM 1374 N N . ALA A 1 179 ? 16.675 2.646 -38.652 1.00 54.03 179 ALA A N 1
ATOM 1375 C CA . ALA A 1 179 ? 17.105 1.888 -39.819 1.00 54.03 179 ALA A CA 1
ATOM 1376 C C . ALA A 1 179 ? 18.140 2.709 -40.614 1.00 54.03 179 ALA A C 1
ATOM 1378 O O . ALA A 1 179 ? 17.868 3.265 -41.678 1.00 54.03 179 ALA A O 1
ATOM 1379 N N . GLY A 1 180 ? 19.329 2.844 -40.033 1.00 45.59 180 GLY A N 1
ATOM 1380 C CA . GLY A 1 180 ? 20.493 3.515 -40.587 1.00 45.59 180 GLY A CA 1
ATOM 1381 C C . GLY A 1 180 ? 21.481 2.471 -41.072 1.00 45.59 180 GLY A C 1
ATOM 1382 O O . GLY A 1 180 ? 21.794 1.504 -40.390 1.00 45.59 180 GLY A O 1
ATOM 1383 N N . PHE A 1 181 ? 21.937 2.642 -42.290 1.00 47.62 181 PHE A N 1
ATOM 1384 C CA . PHE A 1 181 ? 22.571 1.609 -43.068 1.00 47.62 181 PHE A CA 1
ATOM 1385 C C . PHE A 1 181 ? 24.098 2.147 -43.255 1.00 47.62 181 PHE A C 1
ATOM 1387 O O . PHE A 1 181 ? 24.214 3.364 -43.401 1.00 47.62 181 PHE A O 1
ATOM 1394 N N . GLN A 1 182 ? 25.236 1.354 -43.316 1.00 41.59 182 GLN A N 1
ATOM 1395 C CA . GLN A 1 182 ? 26.373 1.368 -44.360 1.00 41.59 182 GLN A CA 1
ATOM 1396 C C . GLN A 1 182 ? 27.543 0.362 -44.156 1.00 41.59 182 GLN A C 1
ATOM 1398 O O . GLN A 1 182 ? 28.156 0.366 -43.099 1.00 41.59 182 GLN A O 1
ATOM 1403 N N . LYS A 1 183 ? 27.930 -0.437 -45.185 1.00 38.06 183 LYS A N 1
ATOM 1404 C CA . LYS A 1 183 ? 29.323 -0.958 -45.339 1.00 38.06 183 LYS A CA 1
ATOM 1405 C C . LYS A 1 183 ? 29.752 -1.342 -46.768 1.00 38.06 183 LYS A C 1
ATOM 1407 O O . LYS A 1 183 ? 29.330 -2.357 -47.284 1.00 38.06 183 LYS A O 1
ATOM 1412 N N . VAL A 1 184 ? 30.771 -0.704 -47.341 1.00 40.97 184 VAL A N 1
ATOM 1413 C CA . VAL A 1 184 ? 31.471 -1.094 -48.593 1.00 40.97 184 VAL A CA 1
ATOM 1414 C C . VAL A 1 184 ? 31.989 -2.556 -48.632 1.00 40.97 184 VAL A C 1
ATOM 1416 O O . VAL A 1 184 ? 32.921 -2.919 -47.923 1.00 40.97 184 VAL A O 1
ATOM 1419 N N . VAL A 1 185 ? 31.438 -3.400 -49.513 1.00 38.88 185 VAL A N 1
ATOM 1420 C CA . VAL A 1 185 ? 32.001 -4.652 -50.062 1.00 38.88 185 VAL A CA 1
ATOM 1421 C C . VAL A 1 185 ? 32.780 -4.339 -51.350 1.00 38.88 185 VAL A C 1
ATOM 1423 O O . VAL A 1 185 ? 32.225 -4.162 -52.434 1.00 38.88 185 VAL A O 1
ATOM 1426 N N . GLY A 1 186 ? 34.106 -4.247 -51.238 1.00 53.81 186 GLY A N 1
ATOM 1427 C CA . GLY A 1 186 ? 34.981 -3.770 -52.316 1.00 53.81 186 GLY A CA 1
ATOM 1428 C C . GLY A 1 186 ? 34.966 -2.242 -52.404 1.00 53.81 186 GLY A C 1
ATOM 142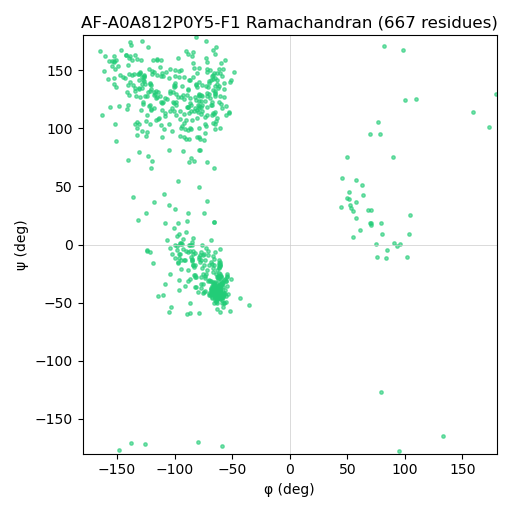9 O O . GLY A 1 186 ? 35.159 -1.586 -51.393 1.00 53.81 186 GLY A O 1
ATOM 1430 N N . ASN A 1 187 ? 34.700 -1.682 -53.588 1.00 38.00 187 ASN A N 1
ATOM 1431 C CA . ASN A 1 187 ? 34.267 -0.284 -53.764 1.00 38.00 187 ASN A CA 1
ATOM 1432 C C . ASN A 1 187 ? 32.721 -0.150 -53.692 1.00 38.00 187 ASN A C 1
ATOM 1434 O O . ASN A 1 187 ? 32.172 0.803 -54.240 1.00 38.00 187 ASN A O 1
ATOM 1438 N N . LEU A 1 188 ? 31.994 -1.118 -53.109 1.00 36.91 188 LEU A N 1
ATOM 1439 C CA . LEU A 1 188 ? 30.529 -1.186 -53.177 1.00 36.91 188 LEU A CA 1
ATOM 1440 C C . LEU A 1 188 ? 29.810 -1.434 -51.832 1.00 36.91 188 LEU A C 1
ATOM 1442 O O . LEU A 1 188 ? 29.784 -2.556 -51.360 1.00 36.91 188 LEU A O 1
ATOM 1446 N N . ASP A 1 189 ? 29.166 -0.430 -51.229 1.00 35.97 189 ASP A N 1
ATOM 1447 C CA . ASP A 1 189 ? 28.402 -0.517 -49.961 1.00 35.97 189 ASP A CA 1
ATOM 1448 C C . ASP A 1 189 ? 27.280 -1.575 -49.881 1.00 35.97 189 ASP A C 1
ATOM 1450 O O . ASP A 1 189 ? 26.230 -1.426 -50.494 1.00 35.97 189 ASP A O 1
ATOM 1454 N N . VAL A 1 190 ? 27.465 -2.610 -49.051 1.00 41.53 190 VAL A N 1
ATOM 1455 C CA . VAL A 1 190 ? 26.472 -3.555 -48.516 1.00 41.53 190 VAL A CA 1
ATOM 1456 C C . VAL A 1 190 ? 26.323 -3.467 -46.994 1.00 41.53 190 VAL A C 1
ATOM 1458 O O . VAL A 1 190 ? 27.220 -3.651 -46.184 1.00 41.53 190 VAL A O 1
ATOM 1461 N N . TYR A 1 191 ? 25.084 -3.280 -46.621 1.00 44.50 191 TYR A N 1
ATOM 1462 C CA . TYR A 1 191 ? 24.605 -2.786 -45.363 1.00 44.50 191 TYR A CA 1
ATOM 1463 C C . TYR A 1 191 ? 23.759 -3.863 -44.654 1.00 44.50 191 TYR A C 1
ATOM 1465 O O . TYR A 1 191 ? 22.837 -4.388 -45.281 1.00 44.50 191 TYR A O 1
ATOM 1473 N N . ILE A 1 192 ? 24.012 -4.193 -43.383 1.00 50.91 192 ILE A N 1
ATOM 1474 C CA . ILE A 1 192 ? 23.162 -5.152 -42.651 1.00 50.91 192 ILE A CA 1
ATOM 1475 C C . ILE A 1 192 ? 22.786 -4.551 -41.295 1.00 50.91 192 ILE A C 1
ATOM 1477 O O . ILE A 1 192 ? 23.627 -4.437 -40.414 1.00 50.91 192 ILE A O 1
ATOM 1481 N N . GLY A 1 193 ? 21.545 -4.072 -41.183 1.00 58.78 193 GLY A N 1
ATOM 1482 C CA . GLY A 1 193 ? 21.040 -3.389 -39.993 1.00 58.78 193 GLY A CA 1
ATOM 1483 C C . GLY A 1 193 ? 20.638 -4.389 -38.920 1.00 58.78 193 GLY A C 1
ATOM 1484 O O . GLY A 1 193 ? 19.643 -5.093 -39.078 1.00 58.78 193 GLY A O 1
ATOM 1485 N N . GLU A 1 194 ? 21.412 -4.456 -37.847 1.00 69.38 194 GLU A N 1
ATOM 1486 C CA . GLU A 1 194 ? 21.024 -5.170 -36.634 1.00 69.38 194 GLU A CA 1
ATOM 1487 C C . GLU A 1 194 ? 19.816 -4.485 -36.002 1.00 69.38 194 GLU A C 1
ATOM 1489 O O . GLU A 1 194 ? 19.693 -3.257 -36.013 1.00 69.38 194 GLU A O 1
ATOM 1494 N N . ALA A 1 195 ? 18.913 -5.282 -35.447 1.00 79.62 195 ALA A N 1
ATOM 1495 C CA . ALA A 1 195 ? 17.827 -4.740 -34.658 1.00 79.62 195 ALA A CA 1
ATOM 1496 C C . ALA A 1 195 ? 18.387 -4.221 -33.332 1.00 79.62 195 ALA A C 1
ATOM 1498 O O . ALA A 1 195 ? 19.141 -4.918 -32.651 1.00 79.62 195 ALA A O 1
ATOM 1499 N N . THR A 1 196 ? 18.031 -2.992 -32.971 1.00 82.75 196 THR A N 1
ATOM 1500 C CA . THR A 1 196 ? 18.613 -2.336 -31.803 1.00 82.75 196 THR A CA 1
ATOM 1501 C C . THR A 1 196 ? 17.863 -2.614 -30.512 1.00 82.75 196 THR A C 1
ATOM 1503 O O . THR A 1 196 ? 16.732 -3.105 -30.519 1.00 82.75 196 THR A O 1
ATOM 1506 N N . SER A 1 197 ? 18.530 -2.315 -29.400 1.00 86.44 197 SER A N 1
ATOM 1507 C CA . SER A 1 197 ? 17.941 -2.254 -28.066 1.00 86.44 197 SER A CA 1
ATOM 1508 C C . SER A 1 197 ? 18.129 -0.846 -27.507 1.00 86.44 197 SER A C 1
ATOM 1510 O O . SER A 1 197 ? 19.209 -0.276 -27.631 1.00 86.44 197 SER A O 1
ATOM 1512 N N . ASP A 1 198 ? 17.091 -0.308 -26.873 1.00 88.81 198 ASP A N 1
ATOM 1513 C CA . ASP A 1 198 ? 17.153 0.916 -26.060 1.00 88.81 198 ASP A CA 1
ATOM 1514 C C . ASP A 1 198 ? 17.467 0.604 -24.583 1.00 88.81 198 ASP A C 1
ATOM 1516 O O . ASP A 1 198 ? 17.328 1.453 -23.700 1.00 88.81 198 ASP A O 1
ATOM 1520 N N . TYR A 1 199 ? 17.848 -0.643 -24.298 1.00 88.88 199 TYR A N 1
ATOM 1521 C CA . TYR A 1 199 ? 18.135 -1.145 -22.962 1.00 88.88 199 TYR A CA 1
ATOM 1522 C C . TYR A 1 199 ? 19.478 -1.867 -22.948 1.00 88.88 199 TYR A C 1
ATOM 1524 O O . TYR A 1 199 ? 19.695 -2.796 -23.733 1.00 88.88 199 TYR A O 1
ATOM 1532 N N . ALA A 1 200 ? 20.351 -1.454 -22.032 1.00 86.56 200 ALA A N 1
ATOM 1533 C CA . ALA A 1 200 ? 21.723 -1.926 -21.924 1.00 86.56 200 ALA A CA 1
ATOM 1534 C C . ALA A 1 200 ? 22.092 -2.261 -20.473 1.00 86.56 200 ALA A C 1
ATOM 1536 O O . ALA A 1 200 ? 21.422 -1.875 -19.508 1.00 86.56 200 ALA A O 1
ATOM 1537 N N . VAL A 1 201 ? 23.174 -3.016 -20.322 1.00 87.25 201 VAL A N 1
ATOM 1538 C CA . VAL A 1 201 ? 23.727 -3.405 -19.023 1.00 87.25 201 VAL A CA 1
ATOM 1539 C C . VAL A 1 201 ? 24.899 -2.495 -18.679 1.00 87.25 201 VAL A C 1
ATOM 1541 O O . VAL A 1 201 ? 25.765 -2.269 -19.519 1.00 87.25 201 VAL A O 1
ATOM 1544 N N . CYS A 1 202 ? 24.956 -2.036 -17.429 1.00 83.38 202 CYS A N 1
ATOM 1545 C CA . CYS A 1 202 ? 26.168 -1.451 -16.864 1.00 83.38 202 CYS A CA 1
ATOM 1546 C C . CYS A 1 202 ? 27.022 -2.570 -16.262 1.00 83.38 202 CYS A C 1
ATOM 1548 O O . CYS A 1 202 ? 26.604 -3.211 -15.290 1.00 83.38 202 CYS A O 1
ATOM 1550 N N . VAL A 1 203 ? 28.185 -2.834 -16.856 1.00 78.25 203 VAL A N 1
ATOM 1551 C CA . VAL A 1 203 ? 29.073 -3.926 -16.418 1.00 78.25 203 VAL A CA 1
ATOM 1552 C C . VAL A 1 203 ? 30.142 -3.452 -15.443 1.00 78.25 203 VAL A C 1
ATOM 1554 O O . VAL A 1 203 ? 30.651 -4.258 -14.674 1.00 78.25 203 VAL A O 1
ATOM 1557 N N . ASP A 1 204 ? 30.464 -2.163 -15.403 1.00 73.62 204 ASP A N 1
ATOM 1558 C CA . ASP A 1 204 ? 31.486 -1.637 -14.497 1.00 73.62 204 ASP A CA 1
ATOM 1559 C C . ASP A 1 204 ? 31.284 -0.140 -14.238 1.00 73.62 204 ASP A C 1
ATOM 1561 O O . ASP A 1 204 ? 30.647 0.549 -15.038 1.00 73.62 204 ASP A O 1
ATOM 1565 N N . ILE A 1 205 ? 31.829 0.363 -13.131 1.00 69.00 205 ILE A N 1
ATOM 1566 C CA . ILE A 1 205 ? 31.919 1.791 -12.811 1.00 69.00 205 ILE A CA 1
ATOM 1567 C C . ILE A 1 205 ? 33.394 2.147 -12.623 1.00 69.00 205 ILE A C 1
ATOM 1569 O O . ILE A 1 205 ? 34.054 1.651 -11.709 1.00 69.00 205 ILE A O 1
ATOM 1573 N N . LEU A 1 206 ? 33.892 3.070 -13.446 1.00 63.28 206 LEU A N 1
ATOM 1574 C CA . LEU A 1 206 ? 35.266 3.564 -13.369 1.00 63.28 206 LEU A CA 1
ATOM 1575 C C . LEU A 1 206 ? 35.345 4.734 -12.386 1.00 63.28 206 LEU A C 1
ATOM 1577 O O . LEU A 1 206 ? 35.167 5.899 -12.752 1.00 63.28 206 LEU A O 1
ATOM 1581 N N . GLN A 1 207 ? 35.620 4.426 -11.119 1.00 55.66 207 GLN A N 1
ATOM 1582 C CA . GLN A 1 207 ? 35.636 5.411 -10.034 1.00 55.66 207 GLN A CA 1
ATOM 1583 C C . GLN A 1 207 ? 36.701 6.511 -10.215 1.00 55.66 207 GLN A C 1
ATOM 1585 O O . GLN A 1 207 ? 36.480 7.652 -9.812 1.00 55.66 207 GLN A O 1
ATOM 1590 N N . ASP A 1 208 ? 37.822 6.222 -10.874 1.00 50.44 208 ASP A N 1
ATOM 1591 C CA . ASP A 1 208 ? 38.883 7.216 -11.077 1.00 50.44 208 ASP A CA 1
ATOM 1592 C C . ASP A 1 208 ? 38.563 8.225 -12.185 1.00 50.44 208 ASP A C 1
ATOM 1594 O O . ASP A 1 208 ? 38.946 9.387 -12.059 1.00 50.44 208 ASP A O 1
ATOM 1598 N N . ALA A 1 209 ? 37.757 7.859 -13.191 1.00 51.44 209 ALA A N 1
ATOM 1599 C CA . ALA A 1 209 ? 37.224 8.831 -14.151 1.00 51.44 209 ALA A CA 1
ATOM 1600 C C . ALA A 1 209 ? 36.382 9.904 -13.428 1.00 51.44 209 ALA A C 1
ATOM 1602 O O . ALA A 1 209 ? 36.449 11.089 -13.766 1.00 51.44 209 ALA A O 1
ATOM 1603 N N . PHE A 1 210 ? 35.665 9.509 -12.364 1.00 50.91 210 PHE A N 1
ATOM 1604 C CA . PHE A 1 210 ? 34.967 10.427 -11.461 1.00 50.91 210 PHE A CA 1
ATOM 1605 C C . PHE A 1 210 ? 35.916 11.330 -10.656 1.00 50.91 210 PHE A C 1
ATOM 1607 O O . PHE A 1 210 ? 35.565 12.474 -10.373 1.00 50.91 210 PHE A O 1
ATOM 1614 N N . CYS A 1 211 ? 37.110 10.854 -10.289 1.00 42.66 211 CYS A N 1
ATOM 1615 C CA . CYS A 1 211 ? 38.072 11.590 -9.461 1.00 42.66 211 CYS A CA 1
ATOM 1616 C C . CYS A 1 211 ? 39.040 12.489 -10.252 1.00 42.66 211 CYS A C 1
ATOM 1618 O O . CYS A 1 211 ? 39.409 13.553 -9.745 1.00 42.66 211 CYS A O 1
ATOM 1620 N N . GLU A 1 212 ? 39.410 12.124 -11.483 1.00 44.03 212 GLU A N 1
ATOM 1621 C CA . GLU A 1 212 ? 40.333 12.880 -12.352 1.00 44.03 212 GLU A CA 1
ATOM 1622 C C . GLU A 1 212 ? 39.884 14.329 -12.598 1.00 44.03 212 GLU A C 1
ATOM 1624 O O . GLU A 1 212 ? 40.715 15.226 -12.739 1.00 44.03 212 GLU A O 1
ATOM 1629 N N . ASN A 1 213 ? 38.574 14.581 -12.576 1.00 47.97 213 ASN A N 1
ATOM 1630 C CA . ASN A 1 213 ? 37.997 15.907 -12.797 1.00 47.97 213 ASN A CA 1
ATOM 1631 C C . ASN A 1 213 ? 37.646 16.675 -1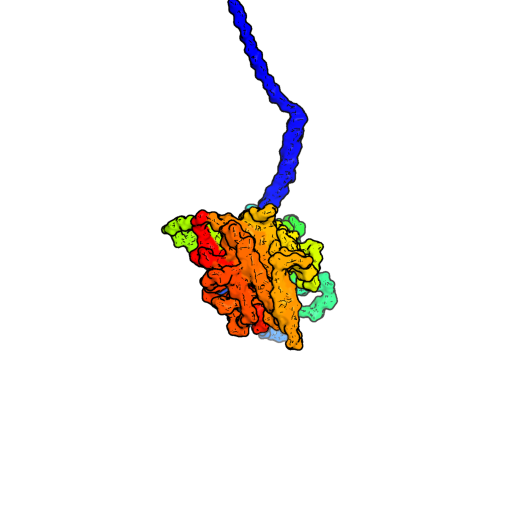1.511 1.00 47.97 213 ASN A C 1
ATOM 1633 O O . ASN A 1 213 ? 37.167 17.808 -11.588 1.00 47.97 213 ASN A O 1
ATOM 1637 N N . VAL A 1 214 ? 37.872 16.078 -10.335 1.00 47.50 214 VAL A N 1
ATOM 1638 C CA . VAL A 1 214 ? 37.538 16.679 -9.033 1.00 47.50 214 VAL A CA 1
ATOM 1639 C C . VAL A 1 214 ? 38.799 17.103 -8.271 1.00 47.50 214 VAL A C 1
ATOM 1641 O O . VAL A 1 214 ? 38.767 18.144 -7.618 1.00 47.50 214 VAL A O 1
ATOM 1644 N N . ASP A 1 215 ? 39.923 16.379 -8.389 1.00 47.31 215 ASP A N 1
ATOM 1645 C CA . ASP A 1 215 ? 41.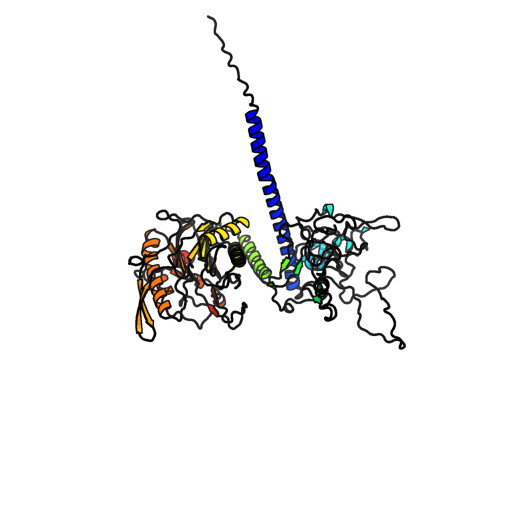212 16.807 -7.816 1.00 47.31 215 ASP A CA 1
ATOM 1646 C C . ASP A 1 215 ? 42.415 16.048 -8.418 1.00 47.31 215 ASP A C 1
ATOM 1648 O O . ASP A 1 215 ? 42.643 14.868 -8.139 1.00 47.31 215 ASP A O 1
ATOM 1652 N N . ALA A 1 216 ? 43.255 16.745 -9.189 1.00 47.84 216 ALA A N 1
ATOM 1653 C CA . ALA A 1 216 ? 44.451 16.170 -9.816 1.00 47.84 216 ALA A CA 1
ATOM 1654 C C . ALA A 1 216 ? 45.488 15.626 -8.804 1.00 47.84 216 ALA A C 1
ATOM 1656 O O . ALA A 1 216 ? 46.373 14.856 -9.180 1.00 47.84 216 ALA A O 1
ATOM 1657 N N . ASN A 1 217 ? 45.397 15.996 -7.519 1.00 44.72 217 ASN A N 1
ATOM 1658 C CA . ASN A 1 217 ? 46.319 15.520 -6.481 1.00 44.72 217 ASN A CA 1
ATOM 1659 C C . ASN A 1 217 ? 45.937 14.151 -5.889 1.00 44.72 217 ASN A C 1
ATOM 1661 O O . ASN A 1 217 ? 46.791 13.506 -5.279 1.00 44.72 217 ASN A O 1
ATOM 1665 N N . LEU A 1 218 ? 44.693 13.688 -6.066 1.00 46.22 218 LEU A N 1
ATOM 1666 C CA . LEU A 1 218 ? 44.231 12.382 -5.567 1.00 46.22 218 LEU A CA 1
ATOM 1667 C C . LEU A 1 218 ? 44.593 11.221 -6.514 1.00 46.22 218 LEU A C 1
ATOM 1669 O O . LEU A 1 218 ? 44.813 10.102 -6.045 1.00 46.22 218 LEU A O 1
ATOM 1673 N N . VAL A 1 219 ? 44.752 11.513 -7.810 1.00 45.34 219 VAL A N 1
ATOM 1674 C CA . VAL A 1 219 ? 44.982 10.553 -8.911 1.00 45.34 219 VAL A CA 1
ATOM 1675 C C . VAL A 1 219 ? 46.269 9.732 -8.743 1.00 45.34 219 VAL A C 1
ATOM 1677 O O . VAL A 1 219 ? 46.308 8.551 -9.060 1.00 45.34 219 VAL A O 1
ATOM 1680 N N . ASN A 1 220 ? 47.330 10.307 -8.168 1.00 44.00 220 ASN A N 1
ATOM 1681 C CA . ASN A 1 220 ? 48.631 9.628 -8.051 1.00 44.00 220 ASN A CA 1
ATOM 1682 C C . ASN A 1 220 ? 48.758 8.681 -6.838 1.00 44.00 220 ASN A C 1
ATOM 1684 O O . ASN A 1 220 ? 49.852 8.182 -6.569 1.00 44.00 220 ASN A O 1
ATOM 1688 N N . SER A 1 221 ? 47.684 8.466 -6.068 1.00 43.75 221 SER A N 1
ATOM 1689 C CA . SER A 1 221 ? 47.751 7.779 -4.765 1.00 43.75 221 SER A CA 1
ATOM 1690 C C . SER A 1 221 ? 46.846 6.555 -4.607 1.00 43.75 221 SER A C 1
ATOM 1692 O O . SER A 1 221 ? 46.955 5.865 -3.590 1.00 43.75 221 SER A O 1
ATOM 1694 N N . ARG A 1 222 ? 45.989 6.247 -5.587 1.00 43.94 222 ARG A N 1
ATOM 1695 C CA . ARG A 1 222 ? 45.089 5.086 -5.548 1.00 43.94 222 ARG A CA 1
ATOM 1696 C C . ARG A 1 222 ? 45.288 4.225 -6.791 1.00 43.94 222 ARG A C 1
ATOM 1698 O O . ARG A 1 222 ? 45.519 4.744 -7.875 1.00 43.94 222 ARG A O 1
ATOM 1705 N N . GLY A 1 223 ? 45.308 2.907 -6.602 1.00 45.56 223 GLY A N 1
ATOM 1706 C CA . GLY A 1 223 ? 45.189 1.981 -7.725 1.00 45.56 223 GLY A CA 1
ATOM 1707 C C . GLY A 1 223 ? 43.754 2.012 -8.243 1.00 45.56 223 GLY A C 1
ATOM 1708 O O . GLY A 1 223 ? 42.851 2.274 -7.455 1.00 45.56 223 GLY A O 1
ATOM 1709 N N . ILE A 1 224 ? 43.574 1.738 -9.534 1.00 47.81 224 ILE A N 1
ATOM 1710 C CA . ILE A 1 224 ? 42.268 1.702 -10.202 1.00 47.81 224 ILE A CA 1
ATOM 1711 C C . ILE A 1 224 ? 41.320 0.775 -9.422 1.00 47.81 224 ILE A C 1
ATOM 1713 O O . ILE A 1 224 ? 41.562 -0.432 -9.351 1.00 47.81 224 ILE A O 1
ATOM 1717 N N . GLU A 1 225 ? 40.271 1.335 -8.811 1.00 51.47 225 GLU A N 1
ATOM 1718 C CA . GLU A 1 225 ? 39.171 0.572 -8.206 1.00 51.47 225 GLU A CA 1
ATOM 1719 C C . GLU A 1 225 ? 38.022 0.471 -9.228 1.00 51.47 225 GLU A C 1
ATOM 1721 O O . GLU A 1 225 ? 37.190 1.367 -9.349 1.00 51.47 225 GLU A O 1
ATOM 1726 N N . GLU A 1 226 ? 38.010 -0.620 -10.001 1.00 56.75 226 GLU A N 1
ATOM 1727 C CA . GLU A 1 226 ? 36.870 -1.052 -10.827 1.00 56.75 226 GLU A CA 1
ATOM 1728 C C . GLU A 1 226 ? 35.776 -1.628 -9.909 1.00 56.75 226 GLU A C 1
ATOM 1730 O O . GLU A 1 226 ? 36.036 -2.542 -9.112 1.00 56.75 226 GLU A O 1
ATOM 1735 N N . LEU A 1 227 ? 34.557 -1.083 -9.985 1.00 63.50 227 LEU A N 1
ATOM 1736 C CA . LEU A 1 227 ? 33.398 -1.569 -9.234 1.00 63.50 227 LEU A CA 1
ATOM 1737 C C . LEU A 1 227 ? 32.498 -2.402 -10.160 1.00 63.50 227 LEU A C 1
ATOM 1739 O O . LEU A 1 227 ? 31.637 -1.845 -10.849 1.00 63.50 227 LEU A O 1
ATOM 1743 N N . PRO A 1 228 ? 32.622 -3.743 -10.136 1.00 69.12 228 PRO A N 1
ATOM 1744 C CA . PRO A 1 228 ? 31.917 -4.593 -11.080 1.00 69.12 228 PRO A CA 1
ATOM 1745 C C . PRO A 1 228 ? 30.399 -4.509 -10.883 1.00 69.12 228 PRO A C 1
ATOM 1747 O O . PRO A 1 228 ? 29.885 -4.683 -9.775 1.00 69.12 228 PRO A O 1
ATOM 1750 N N . GLY A 1 229 ? 29.674 -4.330 -11.987 1.00 74.44 229 GLY A N 1
ATOM 1751 C CA . GLY A 1 229 ? 28.221 -4.449 -12.056 1.00 74.44 229 GLY A CA 1
ATOM 1752 C C . GLY A 1 229 ? 27.704 -5.862 -11.752 1.00 74.44 229 GLY A C 1
ATOM 1753 O O . GLY A 1 229 ? 28.457 -6.837 -11.672 1.00 74.44 229 GLY A O 1
ATOM 1754 N N . LEU A 1 230 ? 26.384 -5.985 -11.587 1.00 81.38 230 LEU A N 1
ATOM 1755 C CA . LEU A 1 230 ? 25.720 -7.238 -11.208 1.00 81.38 230 LEU A CA 1
ATOM 1756 C C . LEU A 1 230 ? 25.745 -8.301 -12.322 1.00 81.38 230 LEU A C 1
ATOM 1758 O O . LEU A 1 230 ? 25.991 -9.483 -12.062 1.00 81.38 230 LEU A O 1
ATOM 1762 N N . LEU A 1 231 ? 25.478 -7.883 -13.559 1.00 85.00 231 LEU A N 1
ATOM 1763 C CA . LEU A 1 231 ? 25.522 -8.730 -14.749 1.00 85.00 231 LEU A CA 1
ATOM 1764 C C . LEU A 1 231 ? 26.905 -8.584 -15.389 1.00 85.00 231 LEU A C 1
ATOM 1766 O O . LEU A 1 231 ? 27.362 -7.472 -15.625 1.00 85.00 231 LEU A O 1
ATOM 1770 N N . GLN A 1 232 ? 27.577 -9.710 -15.627 1.00 76.44 232 GLN A N 1
ATOM 1771 C CA . GLN A 1 232 ? 28.996 -9.767 -15.995 1.00 76.44 232 GLN A CA 1
ATOM 1772 C C . GLN A 1 232 ? 29.255 -10.808 -17.083 1.00 76.44 232 GLN A C 1
ATOM 1774 O O . GLN A 1 232 ? 28.377 -11.602 -17.421 1.00 76.44 232 GLN A O 1
ATOM 1779 N N . ASP A 1 233 ? 30.488 -10.857 -17.574 1.00 69.56 233 ASP A N 1
ATOM 1780 C CA . ASP A 1 233 ? 30.999 -11.883 -18.493 1.00 69.56 233 ASP A CA 1
ATOM 1781 C C . ASP A 1 233 ? 31.198 -13.273 -17.852 1.00 69.56 233 ASP A C 1
ATOM 1783 O O . ASP A 1 233 ? 31.488 -14.273 -18.518 1.00 69.56 233 ASP A O 1
ATOM 1787 N N . ARG A 1 234 ? 31.005 -13.343 -16.534 1.00 70.50 234 ARG A N 1
ATOM 1788 C CA . ARG A 1 234 ? 31.141 -14.532 -15.694 1.00 70.50 234 ARG A CA 1
ATOM 1789 C C . ARG A 1 234 ? 29.845 -14.833 -14.942 1.00 70.50 234 ARG A C 1
ATOM 1791 O O . ARG A 1 234 ? 29.119 -13.907 -14.582 1.00 70.50 234 ARG A O 1
ATOM 1798 N N . PRO A 1 235 ? 29.574 -16.111 -14.618 1.00 67.69 235 PRO A N 1
ATOM 1799 C CA . PRO A 1 235 ? 28.390 -16.462 -13.852 1.00 67.69 235 PRO A CA 1
ATOM 1800 C C . PRO A 1 235 ? 28.343 -15.794 -12.472 1.00 67.69 235 PRO A C 1
ATOM 1802 O O . PRO A 1 235 ? 29.210 -15.993 -11.602 1.00 67.69 235 PRO A O 1
ATOM 1805 N N . THR A 1 236 ? 27.281 -15.023 -12.255 1.00 75.75 236 THR A N 1
ATOM 1806 C CA . THR A 1 236 ? 26.999 -14.345 -10.990 1.00 75.75 236 THR A CA 1
ATOM 1807 C C . THR A 1 236 ? 25.759 -14.960 -10.359 1.00 75.75 236 THR A C 1
ATOM 1809 O O . THR A 1 236 ? 24.714 -15.082 -10.986 1.00 75.75 236 THR A O 1
ATOM 1812 N N . SER A 1 237 ? 25.866 -15.357 -9.092 1.00 79.12 237 SER A N 1
ATOM 1813 C CA . SER A 1 237 ? 24.711 -15.782 -8.301 1.00 79.12 237 SER A CA 1
ATOM 1814 C C . SER A 1 237 ? 24.216 -14.602 -7.481 1.00 79.12 237 SER A C 1
ATOM 1816 O O . SER A 1 237 ? 25.029 -13.853 -6.938 1.00 79.12 237 SER A O 1
ATOM 1818 N N . LEU A 1 238 ? 22.902 -14.495 -7.302 1.00 78.94 238 LEU A N 1
ATOM 1819 C CA . LEU A 1 238 ? 22.272 -13.479 -6.456 1.00 78.94 238 LEU A CA 1
ATOM 1820 C C . LEU A 1 238 ? 22.799 -13.463 -5.021 1.00 78.94 238 LEU A C 1
ATOM 1822 O O . LEU A 1 238 ? 22.829 -12.418 -4.384 1.00 78.94 238 LEU A O 1
ATOM 1826 N N . ARG A 1 239 ? 23.293 -14.602 -4.522 1.00 73.44 239 ARG A N 1
ATOM 1827 C CA . ARG A 1 239 ? 23.930 -14.691 -3.201 1.00 73.44 239 ARG A CA 1
ATOM 1828 C C . ARG A 1 239 ? 25.183 -13.816 -3.073 1.00 73.44 239 ARG A C 1
ATOM 1830 O O . ARG A 1 239 ? 25.570 -13.482 -1.959 1.00 73.44 239 ARG A O 1
ATOM 1837 N N . LYS A 1 240 ? 25.844 -13.485 -4.187 1.00 71.75 240 LYS A N 1
ATOM 1838 C CA . LYS A 1 240 ? 27.030 -12.616 -4.196 1.00 71.75 240 LYS A CA 1
ATOM 1839 C C . LYS A 1 240 ? 26.674 -11.134 -4.004 1.00 71.75 240 LYS A C 1
ATOM 1841 O O . LYS A 1 240 ? 27.583 -10.340 -3.804 1.00 71.75 240 LYS A O 1
ATOM 1846 N N . VAL A 1 241 ? 25.388 -10.774 -4.033 1.00 73.81 241 VAL A N 1
ATOM 1847 C CA . VAL A 1 241 ? 24.902 -9.411 -3.784 1.00 73.81 241 VAL A CA 1
ATOM 1848 C C . VAL A 1 241 ? 24.720 -9.207 -2.281 1.00 73.81 241 VAL A C 1
ATOM 1850 O O . VAL A 1 241 ? 23.741 -9.667 -1.694 1.00 73.81 241 VAL A O 1
ATOM 1853 N N . THR A 1 242 ? 25.697 -8.569 -1.636 1.00 68.38 242 THR A N 1
ATOM 1854 C CA . THR A 1 242 ? 25.761 -8.439 -0.168 1.00 68.38 242 THR A CA 1
ATOM 1855 C C . THR A 1 242 ? 25.207 -7.121 0.373 1.00 68.38 242 THR A C 1
ATOM 1857 O O . THR A 1 242 ? 24.947 -7.022 1.567 1.00 68.38 242 THR A O 1
ATOM 1860 N N . ASP A 1 243 ? 25.022 -6.114 -0.479 1.00 66.00 243 ASP A N 1
ATOM 1861 C CA . ASP A 1 243 ? 24.493 -4.781 -0.147 1.00 66.00 243 ASP A CA 1
ATOM 1862 C C . ASP A 1 243 ? 22.953 -4.718 -0.129 1.00 66.00 243 ASP A C 1
ATOM 1864 O O . ASP A 1 243 ? 22.363 -3.719 0.293 1.00 66.00 243 ASP A O 1
ATOM 1868 N N . GLY A 1 244 ? 22.303 -5.819 -0.513 1.00 70.38 244 GLY A N 1
ATOM 1869 C CA . GLY A 1 244 ? 20.857 -5.976 -0.554 1.00 70.38 244 GLY A CA 1
ATOM 1870 C C . GLY A 1 244 ? 20.324 -5.804 -1.969 1.00 70.38 244 GLY A C 1
ATOM 1871 O O . GLY A 1 244 ? 20.499 -4.771 -2.603 1.00 70.38 244 GLY A O 1
ATOM 1872 N N . LEU A 1 245 ? 19.598 -6.812 -2.447 1.00 72.25 245 LEU A N 1
ATOM 1873 C CA . LEU A 1 245 ? 19.157 -6.878 -3.837 1.00 72.25 245 LEU A CA 1
ATOM 1874 C C . LEU A 1 245 ? 18.284 -5.682 -4.270 1.00 72.25 245 LEU A C 1
ATOM 1876 O O . LEU A 1 245 ? 18.392 -5.220 -5.401 1.00 72.25 245 LEU A O 1
ATOM 1880 N N . SER A 1 246 ? 17.482 -5.120 -3.358 1.00 69.62 246 SER A N 1
ATOM 1881 C CA . SER A 1 246 ? 16.680 -3.913 -3.609 1.00 69.62 246 SER A CA 1
ATOM 1882 C C . SER A 1 246 ? 17.513 -2.654 -3.856 1.00 69.62 246 SER A C 1
ATOM 1884 O O . SER A 1 246 ? 16.957 -1.647 -4.294 1.00 69.62 246 SER A O 1
ATOM 1886 N N . LYS A 1 247 ? 18.824 -2.689 -3.582 1.00 70.00 247 LYS A N 1
ATOM 1887 C CA . LYS A 1 247 ? 19.757 -1.578 -3.778 1.00 70.00 247 LYS A CA 1
ATOM 1888 C C . LYS A 1 247 ? 20.574 -1.686 -5.065 1.00 70.00 247 LYS A C 1
ATOM 1890 O O . LYS A 1 247 ? 21.129 -0.676 -5.484 1.00 70.00 247 LYS A O 1
ATOM 1895 N N . THR A 1 248 ? 20.546 -2.836 -5.736 1.00 77.88 248 THR A N 1
ATOM 1896 C CA . THR A 1 248 ? 21.368 -3.129 -6.915 1.00 77.88 248 THR A CA 1
ATOM 1897 C C . THR A 1 248 ? 20.591 -2.933 -8.220 1.00 77.88 248 THR A C 1
ATOM 1899 O O . THR A 1 248 ? 19.490 -3.467 -8.391 1.00 77.88 248 THR A O 1
ATOM 1902 N N . PHE A 1 249 ? 21.169 -2.181 -9.160 1.00 82.88 249 PHE A N 1
ATOM 1903 C CA . PHE A 1 249 ? 20.639 -2.021 -10.518 1.00 82.88 249 PHE A CA 1
ATOM 1904 C C . PHE A 1 249 ? 21.092 -3.173 -11.431 1.00 82.88 249 PHE A C 1
ATOM 1906 O O . PHE A 1 249 ? 22.204 -3.680 -11.298 1.00 82.88 249 PHE A O 1
ATOM 1913 N N . MET A 1 250 ? 20.223 -3.592 -12.352 1.00 82.75 250 MET A N 1
ATOM 1914 C CA . MET A 1 250 ? 20.467 -4.684 -13.306 1.00 82.75 250 MET A CA 1
ATOM 1915 C C . MET A 1 250 ? 20.515 -4.209 -14.755 1.00 82.75 250 MET A C 1
ATOM 1917 O O . MET A 1 250 ? 21.365 -4.654 -15.516 1.00 82.75 250 MET A O 1
ATOM 1921 N N . LEU A 1 251 ? 19.576 -3.346 -15.141 1.00 88.00 251 LEU A N 1
ATOM 1922 C CA . LEU A 1 251 ? 19.378 -2.907 -16.518 1.00 88.00 251 LEU A CA 1
ATOM 1923 C C . LEU A 1 251 ? 19.126 -1.402 -16.525 1.00 88.00 251 LEU A C 1
ATOM 1925 O O . LEU A 1 251 ? 18.502 -0.866 -15.600 1.00 88.00 251 LEU A O 1
ATOM 1929 N N . PHE A 1 252 ? 19.610 -0.743 -17.568 1.00 89.06 252 PHE A N 1
ATOM 1930 C CA . PHE A 1 252 ? 19.608 0.704 -17.724 1.00 89.06 252 PHE A CA 1
ATOM 1931 C C . PHE A 1 252 ? 18.994 1.070 -19.074 1.00 89.06 252 PHE A C 1
ATOM 1933 O O . PHE A 1 252 ? 19.149 0.342 -20.056 1.00 89.06 252 PHE A O 1
ATOM 1940 N N . GLU A 1 253 ? 18.263 2.180 -19.105 1.00 88.81 253 GLU A N 1
ATOM 1941 C CA . GLU A 1 253 ? 17.806 2.774 -20.357 1.00 88.81 253 GLU A CA 1
ATOM 1942 C C . GLU A 1 253 ? 18.964 3.499 -21.049 1.00 88.81 253 GLU A C 1
ATOM 1944 O O . GLU A 1 253 ? 19.642 4.338 -20.451 1.00 88.81 253 GLU A O 1
ATOM 1949 N N . ASP A 1 254 ? 19.165 3.156 -22.314 1.00 86.56 254 ASP A N 1
ATOM 1950 C CA . ASP A 1 254 ? 20.168 3.730 -23.201 1.00 86.56 254 ASP A CA 1
ATOM 1951 C C . ASP A 1 254 ? 19.554 3.885 -24.594 1.00 86.56 254 ASP A C 1
ATOM 1953 O O . ASP A 1 254 ? 19.731 3.083 -25.516 1.00 86.56 254 ASP A O 1
ATOM 1957 N N . ALA A 1 255 ? 18.666 4.869 -24.678 1.00 89.25 255 ALA A N 1
ATOM 1958 C CA . ALA A 1 255 ? 17.716 4.986 -25.761 1.00 89.25 255 ALA A CA 1
ATOM 1959 C C . ALA A 1 255 ? 18.288 5.690 -27.000 1.00 89.25 255 ALA A C 1
ATOM 1961 O O . ALA A 1 255 ? 19.172 6.547 -26.946 1.00 89.25 255 ALA A O 1
ATOM 1962 N N . GLY A 1 256 ? 17.681 5.402 -28.151 1.00 84.12 256 GLY A N 1
ATOM 1963 C CA . GLY A 1 256 ? 17.931 6.093 -29.417 1.00 84.12 256 GLY A CA 1
ATOM 1964 C C . GLY A 1 256 ? 18.987 5.430 -30.293 1.00 84.12 256 GLY A C 1
ATOM 1965 O O . GLY A 1 256 ? 19.199 5.881 -31.420 1.00 84.12 256 GLY A O 1
ATOM 1966 N N . ARG A 1 257 ? 19.596 4.332 -29.836 1.00 81.56 257 ARG A N 1
ATOM 1967 C CA . ARG A 1 257 ? 20.582 3.573 -30.607 1.00 81.56 257 ARG A CA 1
ATOM 1968 C C . ARG A 1 257 ? 19.952 2.975 -31.878 1.00 81.56 257 ARG A C 1
ATOM 1970 O O . ARG A 1 257 ? 18.809 2.511 -31.847 1.00 81.56 257 ARG A O 1
ATOM 1977 N N . PRO A 1 258 ? 20.653 3.011 -33.027 1.00 77.25 258 PRO A N 1
ATOM 1978 C CA . PRO A 1 258 ? 22.074 3.314 -33.182 1.00 77.25 258 PRO A CA 1
ATOM 1979 C C . PRO A 1 258 ? 22.333 4.786 -33.537 1.00 77.25 258 PRO A C 1
ATOM 1981 O O . PRO A 1 258 ? 23.444 5.136 -33.917 1.00 77.25 258 PRO A O 1
ATOM 1984 N N . LEU A 1 259 ? 21.329 5.666 -33.491 1.00 81.44 259 LEU A N 1
ATOM 1985 C CA . LEU A 1 259 ? 21.553 7.087 -33.747 1.00 81.44 259 LEU A CA 1
ATOM 1986 C C . LEU A 1 259 ? 22.324 7.688 -32.574 1.00 81.44 259 LEU A C 1
ATOM 1988 O O . LEU A 1 259 ? 21.982 7.433 -31.423 1.00 81.44 259 LEU A O 1
ATOM 1992 N N . HIS A 1 260 ? 23.331 8.503 -32.871 1.00 82.69 260 HIS A N 1
ATOM 1993 C CA . HIS A 1 260 ? 24.111 9.165 -31.833 1.00 82.69 260 HIS A CA 1
ATOM 1994 C C . HIS A 1 260 ? 23.477 10.507 -31.464 1.00 82.69 260 HIS A C 1
ATOM 1996 O O . HIS A 1 260 ? 23.208 11.349 -32.332 1.00 82.69 260 HIS A O 1
ATOM 2002 N N . PHE A 1 261 ? 23.255 10.713 -30.173 1.00 85.50 261 PHE A N 1
ATOM 2003 C CA . PHE A 1 261 ? 22.758 11.955 -29.607 1.00 85.50 261 PHE A CA 1
ATOM 2004 C C . PHE A 1 261 ? 23.751 12.505 -28.592 1.00 85.50 261 PHE A C 1
ATOM 2006 O O . PHE A 1 261 ? 24.288 11.754 -27.786 1.00 85.50 261 PHE A O 1
ATOM 2013 N N . VAL A 1 262 ? 23.952 13.823 -28.620 1.00 84.62 262 VAL A N 1
ATOM 2014 C CA . VAL A 1 262 ? 24.772 14.569 -27.663 1.00 84.62 262 VAL A CA 1
ATOM 2015 C C . VAL A 1 262 ? 23.996 15.811 -27.214 1.00 84.62 262 VAL A C 1
ATOM 2017 O O . VAL A 1 262 ? 23.504 16.576 -28.044 1.00 84.62 262 VAL A O 1
ATOM 2020 N N . ASN A 1 263 ? 23.863 16.025 -25.902 1.00 81.44 263 ASN A N 1
ATOM 2021 C CA . ASN A 1 263 ? 23.161 17.162 -25.288 1.00 81.44 263 ASN A CA 1
ATOM 2022 C C . ASN A 1 263 ? 21.734 17.381 -25.833 1.00 81.44 263 ASN A C 1
ATOM 2024 O O . ASN A 1 263 ? 21.334 18.498 -26.163 1.00 81.44 263 ASN A O 1
ATOM 2028 N N . GLY A 1 264 ? 20.963 16.298 -25.959 1.00 81.88 264 GLY A N 1
ATOM 2029 C CA . GLY A 1 264 ? 19.579 16.343 -26.455 1.00 81.88 264 GLY A CA 1
ATOM 2030 C C . GLY A 1 264 ? 19.424 16.541 -27.970 1.00 81.88 264 GLY A C 1
ATOM 2031 O O . GLY A 1 264 ? 18.294 16.607 -28.454 1.00 81.88 264 GLY A O 1
ATOM 2032 N N . ALA A 1 265 ? 20.517 16.641 -28.732 1.00 85.00 265 ALA A N 1
ATOM 2033 C CA . ALA A 1 265 ? 20.495 16.830 -30.180 1.00 85.00 265 ALA A CA 1
ATOM 2034 C C . ALA A 1 265 ? 21.193 15.677 -30.905 1.00 85.00 265 ALA A C 1
ATOM 2036 O O . ALA A 1 265 ? 22.128 15.075 -30.385 1.00 85.00 265 ALA A O 1
ATOM 2037 N N . ARG A 1 266 ? 20.745 15.369 -32.127 1.00 84.62 266 ARG A N 1
ATOM 2038 C CA . ARG A 1 266 ? 21.414 14.374 -32.971 1.00 84.62 266 ARG A CA 1
ATOM 2039 C C . ARG A 1 266 ? 22.807 14.880 -33.337 1.00 84.62 266 ARG A C 1
ATOM 2041 O O . ARG A 1 266 ? 22.926 15.995 -33.850 1.00 84.62 266 ARG A O 1
ATOM 2048 N N . ASP A 1 267 ? 23.828 14.063 -33.103 1.00 82.94 267 ASP A N 1
ATOM 2049 C CA . ASP A 1 267 ? 25.183 14.376 -33.543 1.00 82.94 267 ASP A CA 1
ATOM 2050 C C . ASP A 1 267 ? 25.221 14.393 -35.078 1.00 82.94 267 ASP A C 1
ATOM 2052 O O . ASP A 1 267 ? 24.706 13.500 -35.750 1.00 82.94 267 ASP A O 1
ATOM 2056 N N . LEU A 1 268 ? 25.789 15.454 -35.644 1.00 80.81 268 LEU A N 1
ATOM 2057 C CA . LEU A 1 268 ? 25.918 15.628 -37.089 1.00 80.81 268 LEU A CA 1
ATOM 2058 C C . LEU A 1 268 ? 27.299 15.203 -37.601 1.00 80.81 268 LEU A C 1
ATOM 2060 O O . LEU A 1 268 ? 27.463 15.034 -38.808 1.00 80.81 268 LEU A O 1
ATOM 2064 N N . VAL A 1 269 ? 28.277 15.043 -36.705 1.00 77.88 269 VAL A N 1
ATOM 2065 C CA . VAL A 1 269 ? 29.643 14.615 -37.030 1.00 77.88 269 VAL A CA 1
ATOM 2066 C C . VAL A 1 269 ? 29.716 13.094 -37.041 1.00 77.88 269 VAL A C 1
ATOM 2068 O O . VAL A 1 269 ? 30.147 12.514 -38.037 1.00 77.88 269 VAL A O 1
ATOM 2071 N N . THR A 1 270 ? 29.215 12.451 -35.985 1.00 74.12 270 THR A N 1
ATOM 2072 C CA . THR A 1 270 ? 29.136 10.990 -35.876 1.00 74.12 270 THR A CA 1
ATOM 2073 C C . THR A 1 270 ? 27.674 10.570 -35.719 1.00 74.12 270 THR A C 1
ATOM 2075 O O . THR A 1 270 ? 27.269 10.168 -34.641 1.00 74.12 270 THR A O 1
ATOM 2078 N N . PRO A 1 271 ? 26.838 10.657 -36.771 1.00 71.62 271 PRO A N 1
ATOM 2079 C CA . PRO A 1 271 ? 25.379 10.542 -36.652 1.00 71.62 271 PRO A CA 1
ATOM 2080 C C . PRO A 1 271 ? 24.846 9.139 -36.336 1.00 71.62 271 PRO A C 1
ATOM 2082 O O . PRO A 1 271 ? 23.639 8.988 -36.111 1.00 71.62 271 PRO A O 1
ATOM 2085 N N . VAL A 1 272 ? 25.711 8.122 -36.378 1.00 74.31 272 VAL A N 1
ATOM 2086 C CA . VAL A 1 272 ? 25.393 6.713 -36.126 1.00 74.31 272 VAL A CA 1
ATOM 2087 C C . VAL A 1 272 ? 26.543 6.069 -35.350 1.00 74.31 272 VAL A C 1
ATOM 2089 O O . VAL A 1 272 ? 27.707 6.186 -35.744 1.00 74.31 272 VAL A O 1
ATOM 2092 N N . ILE A 1 273 ? 26.194 5.365 -34.278 1.00 69.75 273 ILE A N 1
ATOM 2093 C CA . ILE A 1 273 ? 27.068 4.518 -33.470 1.00 69.75 273 ILE A CA 1
ATOM 2094 C C . ILE A 1 273 ? 27.282 3.216 -34.241 1.00 69.75 273 ILE A C 1
ATOM 2096 O O . ILE A 1 273 ? 26.325 2.520 -34.583 1.00 69.75 273 ILE A O 1
ATOM 2100 N N . SER A 1 274 ? 28.531 2.927 -34.600 1.00 63.00 274 SER A N 1
ATOM 2101 C CA . SER A 1 274 ? 28.882 1.737 -35.379 1.00 63.00 274 SER A CA 1
ATOM 2102 C C . SER A 1 274 ? 30.321 1.306 -35.130 1.00 63.00 274 SER A C 1
ATOM 2104 O O . SER A 1 274 ? 31.197 2.132 -34.843 1.00 63.00 274 SER A O 1
ATOM 2106 N N . ARG A 1 275 ? 30.581 0.006 -35.325 1.00 53.69 275 ARG A N 1
ATOM 2107 C CA . ARG A 1 275 ? 31.912 -0.593 -35.150 1.00 53.69 275 ARG A CA 1
ATOM 2108 C C . ARG A 1 275 ? 32.996 0.108 -35.985 1.00 53.69 275 ARG A C 1
ATOM 2110 O O . ARG A 1 275 ? 34.149 0.142 -35.575 1.00 53.69 275 ARG A O 1
ATOM 2117 N N . THR A 1 276 ? 32.649 0.718 -37.126 1.00 50.38 276 THR A N 1
ATOM 2118 C CA . THR A 1 276 ? 33.601 1.451 -37.987 1.00 50.38 276 THR A CA 1
ATOM 2119 C C . THR A 1 276 ? 34.079 2.779 -37.402 1.00 50.38 276 THR A C 1
ATOM 2121 O O . THR A 1 276 ? 35.149 3.244 -37.783 1.00 50.38 276 THR A O 1
ATOM 2124 N N . ASN A 1 277 ? 33.323 3.369 -36.473 1.00 53.06 277 ASN A N 1
ATOM 2125 C CA . ASN A 1 277 ? 33.663 4.630 -35.808 1.00 53.06 277 ASN A CA 1
ATOM 2126 C C . ASN A 1 277 ? 34.067 4.414 -34.337 1.00 53.06 277 ASN A C 1
ATOM 2128 O O . ASN A 1 277 ? 34.031 5.354 -33.550 1.00 53.06 277 ASN A O 1
ATOM 2132 N N . GLY A 1 278 ? 34.432 3.180 -33.963 1.00 48.16 278 GLY A N 1
ATOM 2133 C CA . GLY A 1 278 ? 34.836 2.824 -32.599 1.00 48.16 278 GLY A CA 1
ATOM 2134 C C . GLY A 1 278 ? 33.681 2.593 -31.619 1.00 48.16 278 GLY A C 1
ATOM 2135 O O . GLY A 1 278 ? 33.941 2.454 -30.432 1.00 48.16 278 GLY A O 1
ATOM 2136 N N . GLY A 1 279 ? 32.429 2.549 -32.093 1.00 51.47 279 GLY A N 1
ATOM 2137 C CA . GLY A 1 279 ? 31.237 2.332 -31.267 1.00 51.47 279 GLY A CA 1
ATOM 2138 C C . GLY A 1 279 ? 30.604 0.980 -31.556 1.00 51.47 279 GLY A C 1
ATOM 2139 O O . GLY A 1 279 ? 29.797 0.861 -32.475 1.00 51.47 279 GLY A O 1
ATOM 2140 N N . GLY A 1 280 ? 30.976 -0.056 -30.809 1.00 57.62 280 GLY A N 1
ATOM 2141 C CA . GLY A 1 280 ? 30.119 -1.243 -30.706 1.00 57.62 280 GLY A CA 1
ATOM 2142 C C . GLY A 1 280 ? 28.819 -0.903 -29.964 1.00 57.62 280 GLY A C 1
ATOM 2143 O O . GLY A 1 280 ? 28.716 0.167 -29.368 1.00 57.62 280 GLY A O 1
ATOM 2144 N N . GLY A 1 281 ? 27.818 -1.788 -29.996 1.00 63.53 281 GLY A N 1
ATOM 2145 C CA . GLY A 1 281 ? 26.853 -1.818 -28.889 1.00 63.53 281 GLY A CA 1
ATOM 2146 C C . GLY A 1 281 ? 25.451 -1.231 -29.091 1.00 63.53 281 GLY A C 1
ATOM 2147 O O . GLY A 1 281 ? 24.792 -0.836 -28.125 1.00 63.53 281 GLY A O 1
ATOM 2148 N N . GLY A 1 282 ? 24.958 -1.181 -30.332 1.00 69.38 282 GLY A N 1
ATOM 2149 C CA . GLY A 1 282 ? 23.568 -0.795 -30.620 1.00 69.38 282 GLY A CA 1
ATOM 2150 C C . GLY A 1 282 ? 22.598 -1.965 -30.794 1.00 69.38 282 GLY A C 1
ATOM 2151 O O . GLY A 1 282 ? 21.406 -1.822 -30.518 1.00 69.38 282 GLY A O 1
ATOM 2152 N N . GLY A 1 283 ? 23.090 -3.104 -31.286 1.00 79.12 283 GLY A N 1
ATOM 2153 C CA . GLY A 1 283 ? 22.287 -4.276 -31.625 1.00 79.12 283 GLY A CA 1
ATOM 2154 C C . GLY A 1 283 ? 21.914 -5.089 -30.391 1.00 79.12 283 GLY A C 1
ATOM 2155 O O . GLY A 1 283 ? 22.746 -5.312 -29.517 1.00 79.12 283 GLY A O 1
ATOM 2156 N N . TRP A 1 284 ? 20.688 -5.602 -30.308 1.00 85.94 284 TRP A N 1
ATOM 2157 C CA . TRP A 1 284 ? 20.284 -6.381 -29.133 1.00 85.94 284 TRP A CA 1
ATOM 2158 C C . TRP A 1 284 ? 21.107 -7.664 -28.945 1.00 85.94 284 TRP A C 1
ATOM 2160 O O . TRP A 1 284 ? 21.270 -8.135 -27.825 1.00 85.94 284 TRP A O 1
ATOM 2170 N N . ALA A 1 285 ? 21.627 -8.239 -30.032 1.00 83.12 285 ALA A N 1
ATOM 2171 C CA . ALA A 1 285 ? 22.443 -9.452 -29.998 1.00 83.12 285 ALA A CA 1
ATOM 2172 C C . ALA A 1 285 ? 23.948 -9.166 -29.858 1.00 83.12 285 ALA A C 1
ATOM 2174 O O . ALA A 1 285 ? 24.708 -10.100 -29.586 1.00 83.12 285 ALA A O 1
ATOM 2175 N N . ASP A 1 286 ? 24.365 -7.909 -30.051 1.00 78.94 286 ASP A N 1
ATOM 2176 C CA . ASP A 1 286 ? 25.768 -7.492 -30.048 1.00 78.94 286 ASP A CA 1
ATOM 2177 C C . ASP A 1 286 ? 26.333 -7.622 -28.618 1.00 78.94 286 ASP A C 1
ATOM 2179 O O . ASP A 1 286 ? 25.799 -7.010 -27.684 1.00 78.94 286 ASP A O 1
ATOM 2183 N N . PRO A 1 287 ? 27.375 -8.441 -28.388 1.00 74.56 287 PRO A N 1
ATOM 2184 C CA . PRO A 1 287 ? 28.004 -8.579 -27.077 1.00 74.56 287 PRO A CA 1
ATOM 2185 C C . PRO A 1 287 ? 28.598 -7.264 -26.570 1.00 74.56 287 PRO A C 1
ATOM 2187 O O . PRO A 1 287 ? 28.771 -7.144 -25.365 1.00 74.56 287 PRO A O 1
ATOM 2190 N N . ASP A 1 288 ? 28.851 -6.288 -27.445 1.00 73.06 288 ASP A N 1
ATOM 2191 C CA . ASP A 1 288 ? 29.353 -4.966 -27.068 1.00 73.06 288 ASP A CA 1
ATOM 2192 C C . ASP A 1 288 ? 28.217 -4.000 -26.664 1.00 73.06 288 ASP A C 1
ATOM 2194 O O . ASP A 1 288 ? 28.477 -2.849 -26.335 1.00 73.06 288 ASP A O 1
ATOM 2198 N N . SER A 1 289 ? 26.948 -4.446 -26.650 1.00 77.94 289 SER A N 1
ATOM 2199 C CA . SER A 1 289 ? 25.777 -3.658 -26.204 1.00 77.94 289 SER A CA 1
ATOM 2200 C C . SER A 1 289 ? 25.645 -3.589 -24.680 1.00 77.94 289 SER A C 1
ATOM 2202 O O . SER A 1 289 ? 24.583 -3.844 -24.102 1.00 77.94 289 SER A O 1
ATOM 2204 N N . TYR A 1 290 ? 26.745 -3.244 -24.025 1.00 79.69 290 TYR A N 1
ATOM 2205 C CA . TYR A 1 290 ? 26.827 -2.828 -22.631 1.00 79.69 290 TYR A CA 1
ATOM 2206 C C . TYR A 1 290 ? 27.472 -1.441 -22.571 1.00 79.69 290 TYR A C 1
ATOM 2208 O O . TYR A 1 290 ? 28.012 -0.961 -23.561 1.00 79.69 290 TYR A O 1
ATOM 2216 N N . PHE A 1 291 ? 27.447 -0.800 -21.408 1.00 74.38 291 PHE A N 1
ATOM 2217 C CA . PHE A 1 291 ? 28.296 0.360 -21.159 1.00 74.38 291 PHE A CA 1
ATOM 2218 C C . PHE A 1 291 ? 29.058 0.198 -19.846 1.00 74.38 291 PHE A C 1
ATOM 2220 O O . PHE A 1 291 ? 28.691 -0.588 -18.963 1.00 74.38 291 PHE A O 1
ATOM 2227 N N . VAL A 1 292 ? 30.147 0.947 -19.739 1.00 70.06 292 VAL A N 1
ATOM 2228 C CA . VAL A 1 292 ? 30.919 1.120 -18.513 1.00 70.06 292 VAL A CA 1
ATOM 2229 C C . VAL A 1 292 ? 30.666 2.535 -18.033 1.00 70.06 292 VAL A C 1
ATOM 2231 O O . VAL A 1 292 ? 30.837 3.492 -18.784 1.00 70.06 292 VAL A O 1
ATOM 2234 N N . TRP A 1 293 ? 30.238 2.683 -16.786 1.00 67.75 293 TRP A N 1
ATOM 2235 C CA . TRP A 1 293 ? 29.896 3.987 -16.247 1.00 67.75 293 TRP A CA 1
ATOM 2236 C C . TRP A 1 293 ? 31.170 4.799 -15.974 1.00 67.75 293 TRP A C 1
ATOM 2238 O O . TRP A 1 293 ? 31.871 4.583 -14.984 1.00 67.75 293 TRP A O 1
ATOM 2248 N N . GLY A 1 294 ? 31.445 5.753 -16.862 1.00 60.12 294 GLY A N 1
ATOM 2249 C CA . GLY A 1 294 ? 32.502 6.762 -16.767 1.00 60.12 294 GLY A CA 1
ATOM 2250 C C . GLY A 1 294 ? 32.075 8.060 -17.463 1.00 60.12 294 GLY A C 1
ATOM 2251 O O . GLY A 1 294 ? 30.943 8.156 -17.929 1.00 60.12 294 GLY A O 1
ATOM 2252 N N . PHE A 1 295 ? 32.950 9.072 -17.523 1.00 54.31 295 PHE A N 1
ATOM 2253 C CA . PHE A 1 295 ? 32.667 10.280 -18.311 1.00 54.31 295 PHE A CA 1
ATOM 2254 C C . PHE A 1 295 ? 33.007 10.065 -19.783 1.00 54.31 295 PHE A C 1
ATOM 2256 O O . PHE A 1 295 ? 34.150 9.747 -20.119 1.00 54.31 295 PHE A O 1
ATOM 2263 N N . SER A 1 296 ? 32.050 10.333 -20.668 1.00 55.16 296 SER A N 1
ATOM 2264 C CA . SER A 1 296 ? 32.326 10.508 -22.088 1.00 55.16 296 SER A CA 1
ATOM 2265 C C . SER A 1 296 ? 33.197 11.745 -22.313 1.00 55.16 296 SER A C 1
ATOM 2267 O O . SER A 1 296 ? 32.926 12.825 -21.791 1.00 55.16 296 SER A O 1
ATOM 2269 N N . SER A 1 297 ? 34.210 11.630 -23.176 1.00 55.53 297 SER A N 1
ATOM 2270 C CA . SER A 1 297 ? 35.025 12.774 -23.628 1.00 55.53 297 SER A CA 1
ATOM 2271 C C . SER A 1 297 ? 34.213 13.860 -24.356 1.00 55.53 297 SER A C 1
ATOM 2273 O O . SER A 1 297 ? 34.683 14.988 -24.515 1.00 55.53 297 SER A O 1
ATOM 2275 N N . SER A 1 298 ? 32.985 13.532 -24.775 1.00 61.97 298 SER A N 1
ATOM 2276 C CA . SER A 1 298 ? 32.032 14.455 -25.406 1.00 61.97 298 SER A CA 1
ATOM 2277 C C . SER A 1 298 ? 31.246 15.293 -24.386 1.00 61.97 298 SER A C 1
ATOM 2279 O O . SER A 1 298 ? 30.503 16.199 -24.771 1.00 61.97 298 SER A O 1
ATOM 2281 N N . CYS A 1 299 ? 31.405 14.995 -23.094 1.00 64.12 299 CYS A N 1
ATOM 2282 C CA . CYS A 1 299 ? 30.584 15.479 -21.996 1.00 64.12 299 CYS A CA 1
ATOM 2283 C C . CYS A 1 299 ? 31.449 16.114 -20.902 1.00 64.12 299 CYS A C 1
ATOM 2285 O O . CYS A 1 299 ? 32.568 15.691 -20.625 1.00 64.12 299 CYS A O 1
ATOM 2287 N N . GLY A 1 300 ? 30.944 17.177 -20.271 1.00 58.38 300 GLY A N 1
ATOM 2288 C CA . GLY A 1 300 ? 31.607 17.742 -19.096 1.00 58.38 300 GLY A CA 1
ATOM 2289 C C . GLY A 1 300 ? 31.526 16.768 -17.920 1.00 58.38 300 GLY A C 1
ATOM 2290 O O . GLY A 1 300 ? 30.494 16.127 -17.732 1.00 58.38 300 GLY A O 1
ATOM 2291 N N . ALA A 1 301 ? 32.565 16.728 -17.085 1.00 55.59 301 ALA A N 1
ATOM 2292 C CA . ALA A 1 301 ? 32.732 15.806 -15.954 1.00 55.59 301 ALA A CA 1
ATOM 2293 C C . ALA A 1 301 ? 31.729 15.948 -14.785 1.00 55.59 301 ALA A C 1
ATOM 2295 O O . ALA A 1 301 ? 31.987 15.561 -13.650 1.00 55.59 301 ALA A O 1
ATOM 2296 N N . THR A 1 302 ? 30.586 16.572 -15.026 1.00 57.41 302 THR A N 1
ATOM 2297 C CA . THR A 1 302 ? 29.474 16.701 -14.081 1.00 57.41 302 THR A CA 1
ATOM 2298 C C . THR A 1 302 ? 28.170 16.160 -14.661 1.00 57.41 302 THR A C 1
ATOM 2300 O O . THR A 1 302 ? 27.167 16.107 -13.951 1.00 57.41 302 THR A O 1
ATOM 2303 N N . THR A 1 303 ? 28.169 15.746 -15.932 1.00 65.81 303 THR A N 1
ATOM 2304 C CA . THR A 1 303 ? 26.988 15.217 -16.616 1.00 65.81 303 THR A CA 1
ATOM 2305 C C . THR A 1 303 ? 27.141 13.710 -16.721 1.00 65.81 303 THR A C 1
ATOM 2307 O O . THR A 1 303 ? 27.951 13.222 -17.494 1.00 65.81 303 THR A O 1
ATOM 2310 N N . VAL A 1 304 ? 26.409 12.991 -15.872 1.00 64.38 304 VAL A N 1
ATOM 2311 C CA . VAL A 1 304 ? 26.541 11.533 -15.684 1.00 64.38 304 VAL A CA 1
ATOM 2312 C C . VAL A 1 304 ? 25.444 10.728 -16.382 1.00 64.38 304 VAL A C 1
ATOM 2314 O O . VAL A 1 304 ? 25.471 9.501 -16.360 1.00 64.38 304 VAL A O 1
ATOM 2317 N N . MET A 1 305 ? 24.435 11.420 -16.915 1.00 77.62 305 MET A N 1
ATOM 2318 C CA . MET A 1 305 ? 23.280 10.858 -17.609 1.00 77.62 305 MET A CA 1
ATOM 2319 C C . MET A 1 305 ? 22.774 11.873 -18.632 1.00 77.62 305 MET A C 1
ATOM 2321 O O . MET A 1 305 ? 22.850 13.084 -18.411 1.00 77.62 305 MET A O 1
ATOM 2325 N N . ASN A 1 306 ? 22.180 11.365 -19.705 1.00 81.69 306 ASN A N 1
ATOM 2326 C CA . ASN A 1 306 ? 21.527 12.118 -20.768 1.00 81.69 306 ASN A CA 1
ATOM 2327 C C . ASN A 1 306 ? 22.431 13.137 -21.481 1.00 81.69 306 ASN A C 1
ATOM 2329 O O . ASN A 1 306 ? 21.937 14.105 -22.067 1.00 81.69 306 ASN A O 1
ATOM 2333 N N . CYS A 1 307 ? 23.751 12.929 -21.430 1.00 81.50 307 CYS A N 1
ATOM 2334 C CA . CYS A 1 307 ? 24.694 13.706 -22.217 1.00 81.50 307 CYS A CA 1
ATO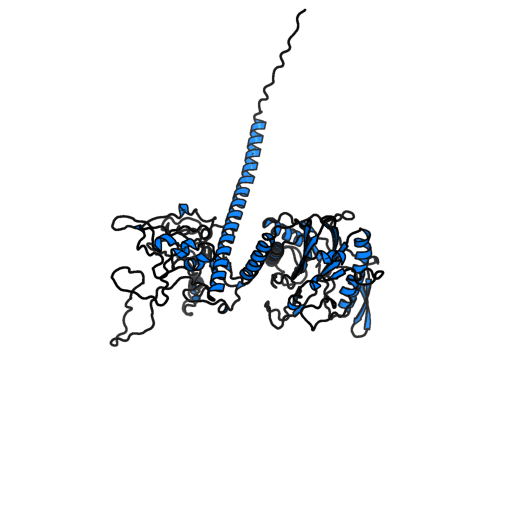M 2335 C C . CYS A 1 307 ? 24.916 13.062 -23.580 1.00 81.50 307 CYS A C 1
ATOM 2337 O O . CYS A 1 307 ? 24.595 13.695 -24.581 1.00 81.50 307 CYS A O 1
ATOM 2339 N N . SER A 1 308 ? 25.395 11.818 -23.627 1.00 82.75 308 SER A N 1
ATOM 2340 C CA . SER A 1 308 ? 25.550 11.038 -24.859 1.00 82.75 308 SER A CA 1
ATOM 2341 C C . SER A 1 308 ? 24.930 9.650 -24.699 1.00 82.75 308 SER A C 1
ATOM 2343 O O . SER A 1 308 ? 24.931 9.117 -23.602 1.00 82.75 308 SER A O 1
ATOM 2345 N N . ASN A 1 309 ? 24.389 9.065 -25.769 1.00 82.50 309 ASN A N 1
ATOM 2346 C CA . ASN A 1 309 ? 23.904 7.672 -25.776 1.00 82.50 309 ASN A CA 1
ATOM 2347 C C . ASN A 1 309 ? 24.929 6.676 -26.355 1.00 82.50 309 ASN A C 1
ATOM 2349 O O . ASN A 1 309 ? 24.579 5.588 -26.822 1.00 82.50 309 ASN A O 1
ATOM 2353 N N . TRP A 1 310 ? 26.199 7.091 -26.408 1.00 76.81 310 TRP A N 1
ATOM 2354 C CA . TRP A 1 310 ? 27.300 6.261 -26.885 1.00 76.81 310 TRP A CA 1
ATOM 2355 C C . TRP A 1 310 ? 27.751 5.271 -25.806 1.00 76.81 310 TRP A C 1
ATOM 2357 O O . TRP A 1 310 ? 27.611 4.074 -26.018 1.00 76.81 310 TRP A O 1
ATOM 2367 N N . ASP A 1 311 ? 28.167 5.765 -24.635 1.00 71.00 311 ASP A N 1
ATOM 2368 C CA . ASP A 1 311 ? 28.662 4.964 -23.495 1.00 71.00 311 ASP A CA 1
ATOM 2369 C C . ASP A 1 311 ? 28.007 5.371 -22.155 1.00 71.00 311 ASP A C 1
ATOM 2371 O O . ASP A 1 311 ? 28.562 5.147 -21.079 1.00 71.00 311 ASP A O 1
ATOM 2375 N N . GLU A 1 312 ? 26.842 6.022 -22.185 1.00 75.38 312 GLU A N 1
ATOM 2376 C CA . GLU A 1 312 ? 26.176 6.522 -20.978 1.00 75.38 312 GLU A CA 1
ATOM 2377 C C . GLU A 1 312 ? 24.661 6.314 -21.040 1.00 75.38 312 GLU A C 1
ATOM 2379 O O . GLU A 1 312 ? 24.054 6.186 -22.098 1.00 75.38 312 GLU A O 1
ATOM 2384 N N . ILE A 1 313 ? 24.039 6.363 -19.864 1.00 84.44 313 ILE A N 1
ATOM 2385 C CA . ILE A 1 313 ? 22.587 6.332 -19.699 1.00 84.44 313 ILE A CA 1
ATOM 2386 C C . ILE A 1 313 ? 21.954 7.483 -20.484 1.00 84.44 313 ILE A C 1
ATOM 2388 O O . ILE A 1 313 ? 22.261 8.650 -20.224 1.00 84.44 313 ILE A O 1
ATOM 2392 N N . TYR A 1 314 ? 20.986 7.181 -21.347 1.00 86.50 314 TYR A N 1
ATOM 2393 C CA . TYR A 1 314 ? 20.316 8.188 -22.164 1.00 86.50 314 TYR A CA 1
ATOM 2394 C C . TYR A 1 314 ? 18.821 7.922 -22.295 1.00 86.50 314 TYR A C 1
ATOM 2396 O O . TYR A 1 314 ? 18.398 6.790 -22.520 1.00 86.50 314 TYR A O 1
ATOM 2404 N N . ALA A 1 315 ? 18.005 8.973 -22.182 1.00 90.12 315 ALA A N 1
ATOM 2405 C CA . ALA A 1 315 ? 16.556 8.846 -22.255 1.00 90.12 315 ALA A CA 1
ATOM 2406 C C . ALA A 1 315 ? 15.885 10.067 -22.885 1.00 90.12 315 ALA A C 1
ATOM 2408 O O . ALA A 1 315 ? 16.258 11.218 -22.665 1.00 90.12 315 ALA A O 1
ATOM 2409 N N . PHE A 1 316 ? 14.799 9.807 -23.608 1.00 87.81 316 PHE A N 1
ATOM 2410 C CA . PHE A 1 316 ? 13.986 10.843 -24.252 1.00 87.81 316 PHE A CA 1
ATOM 2411 C C . PHE A 1 316 ? 12.806 11.302 -23.383 1.00 87.81 316 PHE A C 1
ATOM 2413 O O . PHE A 1 316 ? 12.020 12.161 -23.786 1.00 87.81 316 PHE A O 1
ATOM 2420 N N . HIS A 1 317 ? 12.669 10.737 -22.183 1.00 82.62 317 HIS A N 1
ATOM 2421 C CA . HIS A 1 317 ? 11.610 11.085 -21.250 1.00 82.62 317 HIS A CA 1
ATOM 2422 C C . HIS A 1 317 ? 11.888 12.432 -20.555 1.00 82.62 317 HIS A C 1
ATOM 2424 O O . HIS A 1 317 ? 12.988 12.643 -20.041 1.00 82.62 317 HIS A O 1
ATOM 2430 N N . PRO A 1 318 ? 10.879 13.310 -20.394 1.00 68.44 318 PRO A N 1
ATOM 2431 C CA . PRO A 1 318 ? 11.027 14.563 -19.642 1.00 68.44 318 PRO A CA 1
ATOM 2432 C C . PRO A 1 318 ? 11.402 14.380 -18.159 1.00 68.44 318 PRO A C 1
ATOM 2434 O O . PRO A 1 318 ? 11.863 15.322 -17.524 1.00 68.44 318 PRO A O 1
ATOM 2437 N N . GLY A 1 319 ? 11.165 13.187 -17.598 1.00 65.38 319 GLY A N 1
ATOM 2438 C CA . GLY A 1 319 ? 11.395 12.853 -16.188 1.00 65.38 319 GLY A CA 1
ATOM 2439 C C . GLY A 1 319 ? 12.715 12.131 -15.890 1.00 65.38 319 GLY A C 1
ATOM 2440 O O . GLY A 1 319 ? 12.889 11.688 -14.758 1.00 65.38 319 GLY A O 1
ATOM 2441 N N . GLY A 1 320 ? 13.613 11.990 -16.872 1.00 76.62 320 GLY A N 1
ATOM 2442 C CA . GLY A 1 320 ? 14.873 11.245 -16.740 1.00 76.62 320 GLY A CA 1
ATOM 2443 C C . GLY A 1 320 ? 14.789 9.788 -17.215 1.00 76.62 320 GLY A C 1
ATOM 2444 O O . GLY A 1 320 ? 13.759 9.351 -17.723 1.00 76.62 320 GLY A O 1
ATOM 2445 N N . ALA A 1 321 ? 15.893 9.052 -17.071 1.00 81.75 321 ALA A N 1
ATOM 2446 C CA . ALA A 1 321 ? 16.035 7.673 -17.542 1.00 81.75 321 ALA A CA 1
ATOM 2447 C C . ALA A 1 321 ? 15.471 6.633 -16.564 1.00 81.75 321 ALA A C 1
ATOM 2449 O O . ALA A 1 321 ? 15.444 6.850 -15.349 1.00 81.75 321 ALA A O 1
ATOM 2450 N N . ASN A 1 322 ? 15.032 5.490 -17.093 1.00 85.25 322 ASN A N 1
ATOM 2451 C CA . ASN A 1 322 ? 14.560 4.366 -16.289 1.00 85.25 322 ASN A CA 1
ATOM 2452 C C . ASN A 1 322 ? 15.710 3.425 -15.874 1.00 85.25 322 ASN A C 1
ATOM 2454 O O . ASN A 1 322 ? 16.595 3.099 -16.665 1.00 85.25 322 ASN A O 1
ATOM 2458 N N . PHE A 1 323 ? 15.644 2.922 -14.635 1.00 85.38 323 PHE A N 1
ATOM 2459 C CA . PHE A 1 323 ? 16.595 1.950 -14.075 1.00 85.38 323 PHE A CA 1
ATOM 2460 C C . PHE A 1 323 ? 15.868 0.782 -13.418 1.00 85.38 323 PHE A C 1
ATOM 2462 O O . PHE A 1 323 ? 14.911 0.974 -12.664 1.00 85.38 323 PHE A O 1
ATOM 2469 N N . LEU A 1 324 ? 16.324 -0.439 -13.694 1.00 82.75 324 LEU A N 1
ATOM 2470 C CA . LEU A 1 324 ? 15.707 -1.646 -13.171 1.00 82.75 324 LEU A CA 1
ATOM 2471 C C . LEU A 1 324 ? 16.510 -2.112 -11.967 1.00 82.75 324 LEU A C 1
ATOM 2473 O O . LEU A 1 324 ? 17.686 -2.448 -12.092 1.00 82.75 324 LEU A O 1
ATOM 2477 N N . ARG A 1 325 ? 15.862 -2.177 -10.805 1.00 78.38 325 ARG A N 1
ATOM 2478 C CA . ARG A 1 325 ? 16.443 -2.747 -9.584 1.00 78.38 325 ARG A CA 1
ATOM 2479 C C . ARG A 1 325 ? 16.048 -4.204 -9.442 1.00 78.38 325 ARG A C 1
ATOM 2481 O O . ARG A 1 325 ? 14.951 -4.595 -9.849 1.00 78.38 325 ARG A O 1
ATOM 2488 N N . TYR A 1 326 ? 16.905 -5.005 -8.819 1.00 64.88 326 TYR A N 1
ATOM 2489 C CA . TYR A 1 326 ? 16.494 -6.347 -8.434 1.00 64.88 326 TYR A CA 1
ATOM 2490 C C . TYR A 1 326 ? 15.456 -6.258 -7.306 1.00 64.88 326 TYR A C 1
ATOM 2492 O O . TYR A 1 326 ? 15.691 -5.671 -6.255 1.00 64.88 326 TYR A O 1
ATOM 2500 N N . PHE A 1 327 ? 14.293 -6.888 -7.484 1.00 56.12 327 PHE A N 1
ATOM 2501 C CA . PHE A 1 327 ? 13.302 -7.018 -6.416 1.00 56.12 327 PHE A CA 1
ATOM 2502 C C . PHE A 1 327 ? 12.770 -8.454 -6.365 1.00 56.12 327 PHE A C 1
ATOM 2504 O O . PHE A 1 327 ? 11.937 -8.858 -7.177 1.00 56.12 327 PHE A O 1
ATOM 2511 N N . GLU A 1 328 ? 13.237 -9.236 -5.383 1.00 40.56 328 GLU A N 1
ATOM 2512 C CA . GLU A 1 328 ? 12.935 -10.675 -5.218 1.00 40.56 328 GLU A CA 1
ATOM 2513 C C . GLU A 1 328 ? 11.423 -10.975 -5.183 1.00 40.56 328 GLU A C 1
ATOM 2515 O O . GLU A 1 328 ? 10.953 -12.060 -5.534 1.00 40.56 328 GLU A O 1
ATOM 2520 N N . ARG A 1 329 ? 10.618 -9.991 -4.775 1.00 44.19 329 ARG A N 1
ATOM 2521 C CA . ARG A 1 329 ? 9.174 -10.147 -4.613 1.00 44.19 329 ARG A CA 1
ATOM 2522 C C . ARG A 1 329 ? 8.384 -10.112 -5.918 1.00 44.19 329 ARG A C 1
ATOM 2524 O O . ARG A 1 329 ? 7.246 -10.578 -5.889 1.00 44.19 329 ARG A O 1
ATOM 2531 N N . ILE A 1 330 ? 8.933 -9.659 -7.051 1.00 42.56 330 ILE A N 1
ATOM 2532 C CA . ILE A 1 330 ? 8.176 -9.647 -8.318 1.00 42.56 330 ILE A CA 1
ATOM 2533 C C . ILE A 1 330 ? 7.876 -11.085 -8.778 1.00 42.56 330 ILE A C 1
ATOM 2535 O O . ILE A 1 330 ? 6.738 -11.374 -9.140 1.00 42.56 330 ILE A O 1
ATOM 2539 N N . ALA A 1 331 ? 8.821 -12.023 -8.647 1.00 37.09 331 ALA A N 1
ATOM 2540 C CA . ALA A 1 331 ? 8.625 -13.418 -9.059 1.00 37.09 331 ALA A CA 1
ATOM 2541 C C . ALA A 1 331 ? 7.589 -14.165 -8.189 1.00 37.09 331 ALA A C 1
ATOM 2543 O O . ALA A 1 331 ? 6.703 -14.850 -8.706 1.00 37.09 331 ALA A O 1
ATOM 2544 N N . ARG A 1 332 ? 7.625 -13.982 -6.858 1.00 32.12 332 ARG A N 1
ATOM 2545 C CA . ARG A 1 332 ? 6.623 -14.582 -5.947 1.00 32.12 332 ARG A CA 1
ATOM 2546 C C . ARG A 1 332 ? 5.242 -13.939 -6.089 1.00 32.12 332 ARG A C 1
ATOM 2548 O O . ARG A 1 332 ? 4.233 -14.619 -5.901 1.00 32.12 332 ARG A O 1
ATOM 2555 N N . SER A 1 333 ? 5.195 -12.653 -6.434 1.00 32.59 333 SER A N 1
ATOM 2556 C CA . SER A 1 333 ? 3.945 -11.930 -6.674 1.00 32.59 333 SER A CA 1
ATOM 2557 C C . SER A 1 333 ? 3.344 -12.315 -8.017 1.00 32.59 333 SER A C 1
ATOM 2559 O O . SER A 1 333 ? 2.152 -12.575 -8.064 1.00 32.59 333 SER A O 1
ATOM 2561 N N . MET A 1 334 ? 4.137 -12.459 -9.081 1.00 31.22 334 MET A N 1
ATOM 2562 C CA . MET A 1 334 ? 3.630 -12.863 -10.392 1.00 31.22 334 MET A CA 1
ATOM 2563 C C . MET A 1 334 ? 3.107 -14.291 -10.424 1.00 31.22 334 MET A C 1
ATOM 2565 O O . MET A 1 334 ? 2.063 -14.501 -11.015 1.00 31.22 334 MET A O 1
ATOM 2569 N N . ILE A 1 335 ? 3.730 -15.256 -9.742 1.00 32.34 335 ILE A N 1
ATOM 2570 C CA . ILE A 1 335 ? 3.157 -16.611 -9.643 1.00 32.34 335 ILE A CA 1
ATOM 2571 C C . ILE A 1 335 ? 1.831 -16.579 -8.866 1.00 32.34 335 ILE A C 1
ATOM 2573 O O . ILE A 1 335 ? 0.877 -17.251 -9.246 1.00 32.34 335 ILE A O 1
ATOM 2577 N N . ARG A 1 336 ? 1.713 -15.738 -7.827 1.00 30.02 336 ARG A N 1
ATOM 2578 C CA . ARG A 1 336 ? 0.439 -15.524 -7.119 1.00 30.02 336 ARG A CA 1
ATOM 2579 C C . ARG A 1 336 ? -0.595 -14.795 -7.976 1.00 30.02 336 ARG A C 1
ATOM 2581 O O . ARG A 1 336 ? -1.748 -15.199 -7.950 1.00 30.02 336 ARG A O 1
ATOM 2588 N N . TYR A 1 337 ? -0.203 -13.786 -8.751 1.00 29.14 337 TYR A N 1
ATOM 2589 C CA . TYR A 1 337 ? -1.086 -13.046 -9.653 1.00 29.14 337 TYR A CA 1
ATOM 2590 C C . TYR A 1 337 ? -1.515 -13.903 -10.842 1.00 29.14 337 TYR A C 1
ATOM 2592 O O . TYR A 1 337 ? -2.693 -13.908 -11.154 1.00 29.14 337 TYR A O 1
ATOM 2600 N N . LEU A 1 338 ? -0.633 -14.697 -11.452 1.00 28.64 338 LEU A N 1
ATOM 2601 C CA . LEU A 1 338 ? -0.979 -15.604 -12.549 1.00 28.64 338 LEU A CA 1
ATOM 2602 C C . LEU A 1 338 ? -1.927 -16.706 -12.063 1.00 28.64 338 LEU A C 1
ATOM 2604 O O . LEU A 1 338 ? -2.893 -17.009 -12.750 1.00 28.64 338 LEU A O 1
ATOM 2608 N N . ILE A 1 339 ? -1.717 -17.237 -10.851 1.00 33.97 339 ILE A N 1
ATOM 2609 C CA . ILE A 1 339 ? -2.644 -18.184 -10.215 1.00 33.97 339 ILE A CA 1
ATOM 2610 C C . ILE A 1 339 ? -3.973 -17.497 -9.860 1.00 33.97 339 ILE A C 1
ATOM 2612 O O . ILE A 1 339 ? -5.021 -18.070 -10.120 1.00 33.97 339 ILE A O 1
ATOM 2616 N N . LEU A 1 340 ? -3.974 -16.258 -9.353 1.00 30.69 340 LEU A N 1
ATOM 2617 C CA . LEU A 1 340 ? -5.209 -15.495 -9.114 1.00 30.69 340 LEU A CA 1
ATOM 2618 C C . LEU A 1 340 ? -5.948 -15.150 -10.417 1.00 30.69 340 LEU A C 1
ATOM 2620 O O . LEU A 1 340 ? -7.170 -15.205 -10.445 1.00 30.69 340 LEU A O 1
ATOM 2624 N N . THR A 1 341 ? -5.233 -14.862 -11.505 1.00 30.94 341 THR A N 1
ATOM 2625 C CA . THR A 1 341 ? -5.828 -14.521 -12.807 1.00 30.94 341 THR A CA 1
ATOM 2626 C C . THR A 1 341 ? -6.340 -15.783 -13.516 1.00 30.94 341 THR A C 1
ATOM 2628 O O . THR A 1 341 ? -7.430 -15.768 -14.072 1.00 30.94 341 THR A O 1
ATOM 2631 N N . LEU A 1 342 ? -5.641 -16.921 -13.417 1.00 28.48 342 LEU A N 1
ATOM 2632 C CA . LEU A 1 342 ? -6.123 -18.217 -13.923 1.00 28.48 342 LEU A CA 1
ATOM 2633 C C . LEU A 1 342 ? -7.276 -18.797 -13.090 1.00 28.48 342 LEU A C 1
ATOM 2635 O O . LEU A 1 342 ? -8.161 -19.429 -13.660 1.00 28.48 342 LEU A O 1
ATOM 2639 N N . ILE A 1 343 ? -7.332 -18.544 -11.777 1.00 34.09 343 ILE A N 1
ATOM 2640 C CA . ILE A 1 343 ? -8.489 -18.918 -10.942 1.00 34.09 343 ILE A CA 1
ATOM 2641 C C . ILE A 1 343 ? -9.722 -18.070 -11.297 1.00 34.09 343 ILE A C 1
ATOM 2643 O O . ILE A 1 343 ? -10.836 -18.583 -11.254 1.00 34.09 343 ILE A O 1
ATOM 2647 N N . VAL A 1 344 ? -9.544 -16.816 -11.727 1.00 35.19 344 VAL A N 1
ATOM 2648 C CA . VAL A 1 344 ? -10.652 -15.962 -12.197 1.00 35.19 344 VAL A CA 1
ATOM 2649 C C . VAL A 1 344 ? -11.179 -16.388 -13.579 1.00 35.19 344 VAL A C 1
ATOM 2651 O O . VAL A 1 344 ? -12.356 -16.184 -13.862 1.00 35.19 344 VAL A O 1
ATOM 2654 N N . PHE A 1 345 ? -10.368 -17.040 -14.423 1.00 31.28 345 PHE A N 1
ATOM 2655 C CA . PHE A 1 345 ? -10.771 -17.424 -15.787 1.00 31.28 345 PHE A CA 1
ATOM 2656 C C . PHE A 1 345 ? -11.105 -18.912 -15.996 1.00 31.28 345 PHE A C 1
ATOM 2658 O O . PHE A 1 345 ? -11.575 -19.278 -17.074 1.00 31.28 345 PHE A O 1
ATOM 2665 N N . VAL A 1 346 ? -10.954 -19.774 -14.983 1.00 31.28 346 VAL A N 1
ATOM 2666 C CA . VAL A 1 346 ? -11.356 -21.193 -15.060 1.00 31.28 346 VAL A CA 1
ATOM 2667 C C . VAL A 1 346 ? -12.397 -21.516 -13.988 1.00 31.28 346 VAL A C 1
ATOM 2669 O O . VAL A 1 346 ? -12.176 -22.289 -13.061 1.00 31.28 346 VAL A O 1
ATOM 2672 N N . SER A 1 347 ? -13.571 -20.906 -14.122 1.00 27.70 347 SER A N 1
ATOM 2673 C CA . SER A 1 347 ? -14.827 -21.401 -13.547 1.00 27.70 347 SER A CA 1
ATOM 2674 C C . SER A 1 347 ? -15.991 -20.953 -14.433 1.00 27.70 347 SER A C 1
ATOM 2676 O O . SER A 1 347 ? -16.553 -19.882 -14.220 1.00 27.70 347 SER A O 1
ATOM 2678 N N . PRO A 1 348 ? -16.384 -21.735 -15.453 1.00 36.47 348 PRO A N 1
ATOM 2679 C CA . PRO A 1 348 ? -17.678 -21.546 -16.078 1.00 36.47 348 PRO A CA 1
ATOM 2680 C C . PRO A 1 348 ? -18.723 -22.176 -15.150 1.00 36.47 348 PRO A C 1
ATOM 2682 O O . PRO A 1 348 ? -19.002 -23.371 -15.232 1.00 36.47 348 PRO A O 1
ATOM 2685 N N . GLY A 1 349 ? -19.270 -21.392 -14.220 1.00 34.59 349 GLY A N 1
ATOM 2686 C CA . GLY A 1 349 ? -20.332 -21.873 -13.341 1.00 34.59 349 GLY A CA 1
ATOM 2687 C C . GLY A 1 349 ? -20.717 -20.892 -12.241 1.00 34.59 349 GLY A C 1
ATOM 2688 O O . GLY A 1 349 ? -20.065 -20.868 -11.208 1.00 34.59 349 GLY A O 1
ATOM 2689 N N . LEU A 1 350 ? -21.836 -20.193 -12.469 1.00 35.66 350 LEU A N 1
ATOM 2690 C CA . LEU A 1 350 ? -22.587 -19.321 -11.551 1.00 35.66 350 LEU A CA 1
ATOM 2691 C C . LEU A 1 350 ? -21.967 -17.933 -11.319 1.00 35.66 350 LEU A C 1
ATOM 2693 O O . LEU A 1 350 ? -21.000 -17.766 -10.587 1.00 35.66 350 LEU A O 1
ATOM 2697 N N . ALA A 1 351 ? -22.584 -16.917 -11.929 1.00 41.41 351 ALA A N 1
ATOM 2698 C CA . ALA A 1 351 ? -22.481 -15.544 -11.456 1.00 41.41 351 ALA A CA 1
ATOM 2699 C C . ALA A 1 351 ? -23.047 -15.503 -10.026 1.00 41.41 351 ALA A C 1
ATOM 2701 O O . ALA A 1 351 ? -24.261 -15.562 -9.840 1.00 41.41 351 ALA A O 1
ATOM 2702 N N . ASP A 1 352 ? -22.166 -15.503 -9.029 1.00 53.50 352 ASP A N 1
ATOM 2703 C CA . ASP A 1 352 ? -22.528 -15.221 -7.642 1.00 53.50 352 ASP A CA 1
ATOM 2704 C C . ASP A 1 352 ? -22.838 -13.714 -7.589 1.00 53.50 352 ASP A C 1
ATOM 2706 O O . ASP A 1 352 ? -21.979 -12.902 -7.935 1.00 53.50 352 ASP A O 1
ATOM 2710 N N . ASP A 1 353 ? -24.069 -13.332 -7.235 1.00 73.69 353 ASP A N 1
ATOM 2711 C CA . ASP A 1 353 ? -24.586 -11.944 -7.215 1.00 73.69 353 ASP A CA 1
ATOM 2712 C C . ASP A 1 353 ? -23.980 -11.115 -6.060 1.00 73.69 353 ASP A C 1
ATOM 2714 O O . ASP A 1 353 ? -24.644 -10.362 -5.353 1.00 73.69 353 ASP A O 1
ATOM 2718 N N . THR A 1 354 ? -22.699 -11.331 -5.772 1.00 84.25 354 THR A N 1
ATOM 2719 C CA . THR A 1 354 ? -21.998 -10.753 -4.628 1.00 84.25 354 THR A CA 1
ATOM 2720 C C . THR A 1 354 ? -21.153 -9.561 -5.058 1.00 84.25 354 THR A C 1
ATOM 2722 O O . THR A 1 354 ? -20.411 -9.634 -6.035 1.00 84.25 354 THR A O 1
ATOM 2725 N N . THR A 1 355 ? -21.211 -8.480 -4.286 1.00 88.94 355 THR A N 1
ATOM 2726 C CA . THR A 1 355 ? -20.352 -7.304 -4.448 1.00 88.94 355 THR A CA 1
ATOM 2727 C C . THR A 1 355 ? -19.045 -7.510 -3.674 1.00 88.94 355 THR A C 1
ATOM 2729 O O . THR A 1 355 ? -19.103 -7.737 -2.459 1.00 88.94 355 THR A O 1
ATOM 2732 N N . PRO A 1 356 ? -17.868 -7.458 -4.325 1.00 92.75 356 PRO A N 1
ATOM 2733 C CA . PRO A 1 356 ? -16.593 -7.503 -3.618 1.00 92.75 356 PRO A CA 1
ATOM 2734 C C . PRO A 1 356 ? -16.390 -6.221 -2.801 1.00 92.75 356 PRO A C 1
ATOM 2736 O O . PRO A 1 356 ? -16.742 -5.136 -3.255 1.00 92.75 356 PRO A O 1
ATOM 2739 N N . LEU A 1 357 ? -15.824 -6.354 -1.601 1.00 94.75 357 LEU A N 1
ATOM 2740 C CA . LEU A 1 357 ? -15.456 -5.223 -0.750 1.00 94.75 357 LEU A CA 1
ATOM 2741 C C . LEU A 1 357 ? -14.113 -5.503 -0.069 1.00 94.75 357 LEU A C 1
ATOM 2743 O O . LEU A 1 357 ? -13.995 -6.462 0.698 1.00 94.75 357 LEU A O 1
ATOM 2747 N N . ARG A 1 358 ? -13.114 -4.657 -0.321 1.00 97.38 358 ARG A N 1
ATOM 2748 C CA . ARG A 1 358 ? -11.805 -4.681 0.335 1.00 97.38 358 ARG A CA 1
ATOM 2749 C C . ARG A 1 358 ? -11.696 -3.571 1.372 1.00 97.38 358 ARG A C 1
ATOM 2751 O O . ARG A 1 358 ? -11.642 -2.390 1.032 1.00 97.38 358 ARG A O 1
ATOM 2758 N N . ILE A 1 359 ? -11.576 -3.976 2.631 1.00 98.06 359 ILE A N 1
ATOM 2759 C CA . ILE A 1 359 ? -11.347 -3.090 3.773 1.00 98.06 359 ILE A CA 1
ATOM 2760 C C . ILE A 1 359 ? -9.883 -3.206 4.183 1.00 98.06 359 ILE A C 1
ATOM 2762 O O . ILE A 1 359 ? -9.366 -4.316 4.343 1.00 98.06 359 ILE A O 1
ATOM 2766 N N . VAL A 1 360 ? -9.222 -2.068 4.370 1.00 97.81 360 VAL A N 1
ATOM 2767 C CA . VAL A 1 360 ? -7.836 -2.009 4.835 1.00 97.81 360 VAL A CA 1
ATOM 2768 C C . VAL A 1 360 ? -7.728 -1.077 6.035 1.00 97.81 360 VAL A C 1
ATOM 2770 O O . VAL A 1 360 ? -8.374 -0.034 6.083 1.00 97.81 360 VAL A O 1
ATOM 2773 N N . THR A 1 361 ? -6.899 -1.444 7.009 1.00 97.75 361 THR A N 1
ATOM 2774 C CA . THR A 1 361 ? -6.422 -0.515 8.042 1.00 97.75 361 THR A CA 1
ATOM 2775 C C . THR A 1 361 ? -4.909 -0.447 7.997 1.00 97.75 361 THR A C 1
ATOM 2777 O O . THR A 1 361 ? -4.254 -1.478 7.829 1.00 97.75 361 THR A O 1
ATOM 2780 N N . PHE A 1 362 ? -4.364 0.758 8.123 1.00 97.19 362 PHE A N 1
ATOM 2781 C CA . PHE A 1 362 ? -2.932 1.006 8.056 1.00 97.19 362 PHE A CA 1
ATOM 2782 C C . PHE A 1 362 ? -2.560 2.193 8.946 1.00 97.19 362 PHE A C 1
ATOM 2784 O O . PHE A 1 362 ? -3.049 3.301 8.730 1.00 97.19 362 PHE A O 1
ATOM 2791 N N . ASN A 1 363 ? -1.707 1.958 9.943 1.00 96.25 363 ASN A N 1
ATOM 2792 C CA . ASN A 1 363 ? -0.981 3.034 10.606 1.00 96.25 363 ASN A CA 1
ATOM 2793 C C . ASN A 1 363 ? 0.144 3.480 9.675 1.00 96.25 363 ASN A C 1
ATOM 2795 O O . ASN A 1 363 ? 0.953 2.664 9.260 1.00 96.25 363 ASN A O 1
ATOM 2799 N N . ALA A 1 364 ? 0.123 4.750 9.288 1.00 92.56 364 ALA A N 1
ATOM 2800 C CA . ALA A 1 364 ? 1.036 5.316 8.312 1.00 92.56 364 ALA A CA 1
ATOM 2801 C C . ALA A 1 364 ? 2.180 6.103 8.958 1.00 92.56 364 ALA A C 1
ATOM 2803 O O . ALA A 1 364 ? 2.832 6.857 8.256 1.00 92.56 364 ALA A O 1
ATOM 2804 N N . GLU A 1 365 ? 2.400 5.965 10.268 1.00 89.38 365 GLU A N 1
ATOM 2805 C CA . GLU A 1 365 ? 3.522 6.562 11.001 1.00 89.38 365 GLU A CA 1
ATOM 2806 C C . GLU A 1 365 ? 3.699 8.071 10.719 1.00 89.38 365 GLU A C 1
ATOM 2808 O O . GLU A 1 365 ? 4.625 8.518 10.040 1.00 89.38 365 GLU A O 1
ATOM 2813 N N . ILE A 1 366 ? 2.829 8.904 11.296 1.00 87.06 366 ILE A N 1
ATOM 2814 C CA . ILE A 1 366 ? 2.946 10.375 11.251 1.00 87.06 366 ILE A CA 1
ATOM 2815 C C . ILE A 1 366 ? 2.861 10.935 9.816 1.00 87.06 366 ILE A C 1
ATOM 2817 O O . ILE A 1 366 ? 3.687 11.746 9.366 1.00 87.06 366 ILE A O 1
ATOM 2821 N N . LEU A 1 367 ? 1.832 10.539 9.073 1.00 90.31 367 LEU A N 1
ATOM 2822 C CA . LEU A 1 367 ? 1.595 11.029 7.721 1.00 90.31 367 LEU A CA 1
ATOM 2823 C C . LEU A 1 367 ? 1.305 12.536 7.738 1.00 90.31 367 LEU A C 1
ATOM 2825 O O . LEU A 1 367 ? 0.226 12.976 8.136 1.00 90.31 367 LEU A O 1
ATOM 2829 N N . THR A 1 368 ? 2.281 13.326 7.286 1.00 88.44 368 THR A N 1
ATOM 2830 C CA . THR A 1 368 ? 2.244 14.791 7.358 1.00 88.44 368 THR A CA 1
ATOM 2831 C C . THR A 1 368 ? 2.396 15.431 5.984 1.00 88.44 368 THR A C 1
ATOM 2833 O O . THR A 1 368 ? 3.360 15.157 5.271 1.00 88.44 368 THR A O 1
ATOM 2836 N N . ALA A 1 369 ? 1.519 16.381 5.660 1.00 87.69 369 ALA A N 1
ATOM 2837 C CA . ALA A 1 369 ? 1.684 17.252 4.504 1.00 87.69 369 ALA A CA 1
ATOM 2838 C C . ALA A 1 369 ? 2.900 18.205 4.634 1.00 87.69 369 ALA A C 1
ATOM 2840 O O . ALA A 1 369 ? 3.209 18.704 5.724 1.00 87.69 369 ALA A O 1
ATOM 2841 N N . PRO A 1 370 ? 3.586 18.530 3.521 1.00 85.38 370 PRO A N 1
ATOM 2842 C CA . PRO A 1 370 ? 4.552 19.623 3.456 1.00 85.38 370 PRO A CA 1
ATOM 2843 C C . PRO A 1 370 ? 3.978 20.941 3.989 1.00 85.38 370 PRO A C 1
ATOM 2845 O O . PRO A 1 370 ? 2.809 21.250 3.768 1.00 85.38 370 PRO A O 1
ATOM 2848 N N . GLY A 1 371 ? 4.791 21.729 4.694 1.00 75.31 371 GLY A N 1
ATOM 2849 C CA . GLY A 1 371 ? 4.364 23.012 5.269 1.00 75.31 371 GLY A CA 1
ATOM 2850 C C . GLY A 1 371 ? 3.489 22.921 6.529 1.00 75.31 371 GLY A C 1
ATOM 2851 O O . GLY A 1 371 ? 3.324 23.930 7.217 1.00 75.31 371 GLY A O 1
ATOM 2852 N N . VAL A 1 372 ? 2.996 21.735 6.902 1.00 71.94 372 VAL A N 1
ATOM 2853 C CA . VAL A 1 372 ? 2.287 21.519 8.173 1.00 71.94 372 VAL A CA 1
ATOM 2854 C C . VAL A 1 372 ? 3.299 21.339 9.305 1.00 71.94 372 VAL A C 1
ATOM 2856 O O . VAL A 1 372 ? 4.344 20.693 9.161 1.00 71.94 372 VAL A O 1
ATOM 2859 N N . ARG A 1 373 ? 3.026 21.947 10.461 1.00 62.94 373 ARG A N 1
ATOM 2860 C CA . ARG A 1 373 ? 3.889 21.839 11.638 1.00 62.94 373 ARG A CA 1
ATOM 2861 C C . ARG A 1 373 ? 3.653 20.493 12.327 1.00 62.94 373 ARG A C 1
ATOM 2863 O O . ARG A 1 373 ? 2.938 20.435 13.317 1.00 62.94 373 ARG A O 1
ATOM 2870 N N . ALA A 1 374 ? 4.275 19.428 11.822 1.00 57.66 374 ALA A N 1
ATOM 2871 C CA . ALA A 1 374 ? 4.356 18.173 12.567 1.00 57.66 374 ALA A CA 1
ATOM 2872 C C . ALA A 1 374 ? 5.066 18.398 13.913 1.00 57.66 374 ALA A C 1
ATOM 2874 O O . ALA A 1 374 ? 5.980 19.227 14.012 1.00 57.66 374 ALA A O 1
ATOM 2875 N N . GLY A 1 375 ? 4.635 17.670 14.944 1.00 54.59 375 GLY A N 1
ATOM 2876 C CA . GLY A 1 375 ? 5.255 17.655 16.269 1.00 54.59 375 GLY A CA 1
ATOM 2877 C C . GLY A 1 375 ? 6.731 17.221 16.263 1.00 54.59 375 GLY A C 1
ATOM 2878 O O . GLY A 1 375 ? 7.364 17.071 15.224 1.00 54.59 375 GLY A O 1
ATOM 2879 N N . GLN A 1 376 ? 7.309 17.048 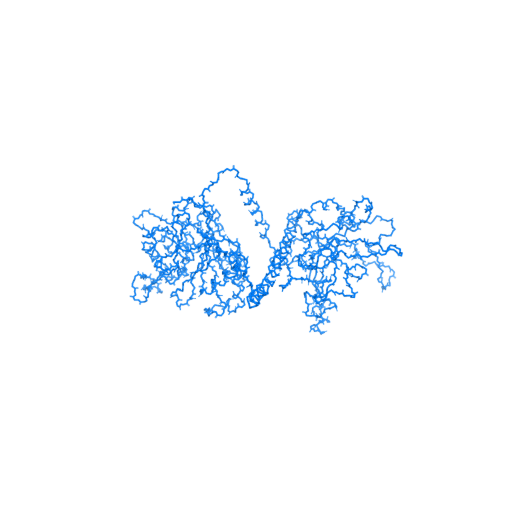17.453 1.00 47.38 376 GLN A N 1
ATOM 2880 C CA . GLN A 1 376 ? 8.761 16.977 17.710 1.00 47.38 376 GLN A CA 1
ATOM 2881 C C . GLN A 1 376 ? 9.540 15.767 17.125 1.00 47.38 376 GLN A C 1
ATOM 2883 O O . GLN A 1 376 ? 10.644 15.484 17.589 1.00 47.38 376 GLN A O 1
ATOM 2888 N N . LEU A 1 377 ? 9.029 15.049 16.123 1.00 52.97 377 LEU A N 1
ATOM 2889 C CA . LEU A 1 377 ? 9.617 13.793 15.646 1.00 52.97 377 LEU A CA 1
ATOM 2890 C C . LEU A 1 377 ? 10.516 14.007 14.415 1.00 52.97 377 LEU A C 1
ATOM 2892 O O . LEU A 1 377 ? 10.150 14.655 13.435 1.00 52.97 377 LEU A O 1
ATOM 2896 N N . GLN A 1 378 ? 11.752 13.504 14.517 1.00 55.97 378 GLN A N 1
ATOM 2897 C CA . GLN A 1 378 ? 12.877 13.837 13.630 1.00 55.97 378 GLN A CA 1
ATOM 2898 C C . GLN A 1 378 ? 12.784 13.203 12.228 1.00 55.97 378 GLN A C 1
ATOM 2900 O O . GLN A 1 378 ? 13.316 13.785 11.281 1.00 55.97 378 GLN A O 1
ATOM 2905 N N . LYS A 1 379 ? 12.099 12.054 12.087 1.00 64.94 379 LYS A N 1
ATOM 2906 C CA . LYS A 1 379 ? 12.109 11.187 10.887 1.00 64.94 379 LYS A CA 1
ATOM 2907 C C . LYS A 1 379 ? 11.606 11.888 9.614 1.00 64.94 379 LYS A C 1
ATOM 2909 O O . LYS A 1 379 ? 12.228 11.769 8.563 1.00 64.94 379 LYS A O 1
ATOM 2914 N N . PHE A 1 380 ? 10.564 12.722 9.723 1.00 73.12 380 PHE A N 1
ATOM 2915 C CA . PHE A 1 380 ? 9.974 13.480 8.601 1.00 73.12 380 PHE A CA 1
ATOM 2916 C C . PHE A 1 380 ? 10.066 15.001 8.790 1.00 73.12 380 PHE A C 1
ATOM 2918 O O . PHE A 1 380 ? 9.157 15.760 8.441 1.00 73.12 380 PHE A O 1
ATOM 2925 N N . ARG A 1 381 ? 11.177 15.474 9.369 1.00 69.25 381 ARG A N 1
ATOM 2926 C CA . ARG A 1 381 ? 11.383 16.897 9.686 1.00 69.25 381 ARG A CA 1
ATOM 2927 C C . ARG A 1 381 ? 11.333 17.819 8.460 1.00 69.25 381 ARG A C 1
ATOM 2929 O O . ARG A 1 381 ? 10.943 18.976 8.598 1.00 69.25 381 ARG A O 1
ATOM 2936 N N . PHE A 1 382 ? 11.754 17.336 7.292 1.00 81.00 382 PHE A N 1
ATOM 2937 C CA . PHE A 1 382 ? 11.871 18.133 6.068 1.00 81.00 382 PHE A CA 1
ATOM 2938 C C . PHE A 1 382 ? 10.743 17.831 5.079 1.00 81.00 382 PHE A C 1
ATOM 2940 O O . PHE A 1 382 ? 10.371 16.674 4.895 1.00 81.00 382 PHE A O 1
ATOM 2947 N N . ASP A 1 383 ? 10.269 18.854 4.365 1.00 83.56 383 ASP A N 1
ATOM 2948 C CA . ASP A 1 383 ? 9.183 18.715 3.383 1.00 83.56 383 ASP A CA 1
ATOM 2949 C C . ASP A 1 383 ? 9.502 17.721 2.258 1.00 83.56 383 ASP A C 1
ATOM 2951 O O . ASP A 1 383 ? 8.613 17.009 1.805 1.00 83.56 383 ASP A O 1
ATOM 2955 N N . PHE A 1 384 ? 10.766 17.612 1.837 1.00 80.38 384 PHE A N 1
ATOM 2956 C CA . PHE A 1 384 ? 11.184 16.592 0.870 1.00 80.38 384 PHE A CA 1
ATOM 2957 C C . PHE A 1 384 ? 10.949 15.165 1.395 1.00 80.38 384 PHE A C 1
ATOM 2959 O O . PHE A 1 384 ? 10.416 14.323 0.678 1.00 80.38 384 PHE A O 1
ATOM 2966 N N . ALA A 1 385 ? 11.281 14.906 2.665 1.00 80.94 385 ALA A N 1
ATOM 2967 C CA . ALA A 1 385 ? 11.055 13.602 3.288 1.00 80.94 385 ALA A CA 1
ATOM 2968 C C . ALA A 1 385 ? 9.556 13.296 3.434 1.00 80.94 385 ALA A C 1
ATOM 2970 O O . ALA A 1 385 ? 9.146 12.159 3.220 1.00 80.94 385 ALA A O 1
ATOM 2971 N N . ARG A 1 386 ? 8.740 14.317 3.734 1.00 86.06 386 ARG A N 1
ATOM 2972 C CA . ARG A 1 386 ? 7.273 14.210 3.800 1.00 86.06 386 ARG A CA 1
ATOM 2973 C C . ARG A 1 386 ? 6.654 13.878 2.448 1.00 86.06 386 ARG A C 1
ATOM 2975 O O . ARG A 1 386 ? 5.827 12.982 2.380 1.00 86.06 386 ARG A O 1
ATOM 2982 N N . LYS A 1 387 ? 7.092 14.539 1.372 1.00 87.50 387 LYS A N 1
ATOM 2983 C CA . LYS A 1 387 ? 6.648 14.217 0.005 1.00 87.50 387 LYS A CA 1
ATOM 2984 C C . LYS A 1 387 ? 6.963 12.772 -0.359 1.00 87.50 387 LYS A C 1
ATOM 2986 O O . LYS A 1 387 ? 6.061 12.040 -0.739 1.00 87.50 387 LYS A O 1
ATOM 2991 N N . GLY A 1 388 ? 8.207 12.341 -0.141 1.00 85.69 388 GLY A N 1
ATOM 2992 C CA . GLY A 1 388 ? 8.581 10.949 -0.388 1.00 85.69 388 GLY A CA 1
ATOM 2993 C C . GLY A 1 388 ? 7.783 9.960 0.471 1.00 85.69 388 GLY A C 1
ATOM 2994 O O . GLY A 1 388 ? 7.462 8.872 0.010 1.00 85.69 388 GLY A O 1
ATOM 2995 N N . HIS A 1 389 ? 7.443 10.325 1.711 1.00 89.94 389 HIS A N 1
ATOM 2996 C CA . HIS A 1 389 ? 6.585 9.506 2.565 1.00 89.94 389 HIS A CA 1
ATOM 2997 C C . HIS A 1 389 ? 5.157 9.390 1.995 1.00 89.94 389 HIS A C 1
ATOM 2999 O O . HIS A 1 389 ? 4.670 8.274 1.834 1.00 89.94 389 HIS A O 1
ATOM 3005 N N . LEU A 1 390 ? 4.533 10.505 1.596 1.00 92.62 390 LEU A N 1
ATOM 3006 C CA . LEU A 1 390 ? 3.221 10.518 0.931 1.00 92.62 390 LEU A CA 1
ATOM 3007 C C . LEU A 1 390 ? 3.213 9.661 -0.347 1.00 92.62 390 LEU A C 1
ATOM 3009 O O . LEU A 1 390 ? 2.274 8.901 -0.563 1.00 92.62 390 LEU A O 1
ATOM 3013 N N . GLU A 1 391 ? 4.269 9.739 -1.162 1.00 91.12 391 GLU A N 1
ATOM 3014 C CA . GLU A 1 391 ? 4.431 8.933 -2.381 1.00 91.12 391 GLU A CA 1
ATOM 3015 C C . GLU A 1 391 ? 4.508 7.431 -2.074 1.00 91.12 391 GLU A C 1
ATOM 3017 O O . GLU A 1 391 ? 3.739 6.655 -2.639 1.00 91.12 391 GLU A O 1
ATOM 3022 N N . ARG A 1 392 ? 5.367 7.015 -1.131 1.00 90.50 392 ARG A N 1
ATOM 3023 C CA . ARG A 1 392 ? 5.486 5.598 -0.731 1.00 90.50 392 ARG A CA 1
ATOM 3024 C C . ARG A 1 392 ? 4.179 5.057 -0.166 1.00 90.50 392 ARG A C 1
ATOM 3026 O O . ARG A 1 392 ? 3.785 3.929 -0.448 1.00 90.50 392 ARG A O 1
ATOM 3033 N N . VAL A 1 393 ? 3.483 5.870 0.615 1.00 93.44 393 VAL A N 1
ATOM 3034 C CA . VAL A 1 393 ? 2.173 5.528 1.156 1.00 93.44 393 VAL A CA 1
ATOM 3035 C C . VAL A 1 393 ? 1.129 5.402 0.038 1.00 93.44 393 VAL A C 1
ATOM 3037 O O . VAL A 1 393 ? 0.361 4.440 0.030 1.00 93.44 393 VAL A O 1
ATOM 3040 N N . ALA A 1 394 ? 1.134 6.291 -0.958 1.00 92.81 394 ALA A N 1
ATOM 3041 C CA . ALA A 1 394 ? 0.285 6.163 -2.140 1.00 92.81 394 ALA A CA 1
ATOM 3042 C C . ALA A 1 394 ? 0.600 4.890 -2.952 1.00 92.81 394 ALA A C 1
ATOM 3044 O O . ALA A 1 394 ? -0.329 4.230 -3.418 1.00 92.81 394 ALA A O 1
ATOM 3045 N N . ASP A 1 395 ? 1.869 4.483 -3.060 1.00 86.94 395 ASP A N 1
ATOM 3046 C CA . ASP A 1 395 ? 2.272 3.221 -3.706 1.00 86.94 395 ASP A CA 1
ATOM 3047 C C . ASP A 1 395 ? 1.706 1.989 -2.975 1.00 86.94 395 ASP A C 1
ATOM 3049 O O . ASP A 1 395 ? 1.299 1.004 -3.607 1.00 86.94 395 ASP A O 1
ATOM 3053 N N . VAL A 1 396 ? 1.6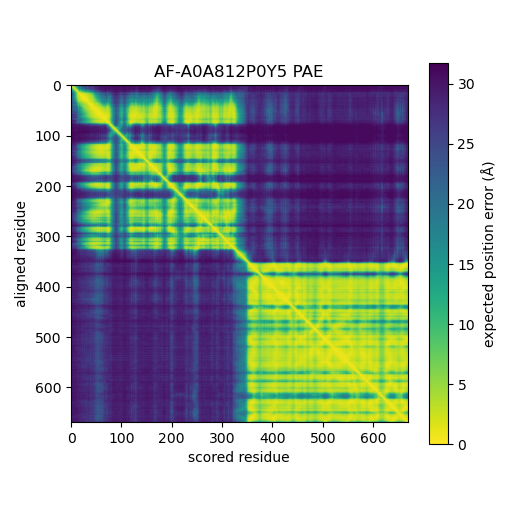28 2.033 -1.638 1.00 88.06 396 VAL A N 1
ATOM 3054 C CA . VAL A 1 396 ? 0.976 0.981 -0.838 1.00 88.06 396 VAL A CA 1
ATOM 3055 C C . VAL A 1 396 ? -0.514 0.904 -1.175 1.00 88.06 396 VAL A C 1
ATOM 3057 O O . VAL A 1 396 ? -1.036 -0.193 -1.389 1.00 88.06 396 VAL A O 1
ATOM 3060 N N . ILE A 1 397 ? -1.201 2.043 -1.281 1.00 91.81 397 ILE A N 1
ATOM 3061 C CA . ILE A 1 397 ? -2.631 2.099 -1.627 1.00 91.81 397 ILE A CA 1
ATOM 3062 C C . ILE A 1 397 ? -2.869 1.620 -3.059 1.00 91.81 397 ILE A C 1
ATOM 3064 O O . ILE A 1 397 ? -3.799 0.850 -3.290 1.00 91.81 397 ILE A O 1
ATOM 3068 N N . GLU A 1 398 ? -2.027 2.021 -4.011 1.00 89.06 398 GLU A N 1
ATOM 3069 C CA . GLU A 1 398 ? -2.063 1.534 -5.394 1.00 89.06 398 GLU A CA 1
ATOM 3070 C C . GLU A 1 398 ? -1.973 0.003 -5.423 1.00 89.06 398 GLU A C 1
ATOM 3072 O O . GLU A 1 398 ? -2.818 -0.681 -6.010 1.00 89.06 398 GLU A O 1
ATOM 3077 N N . THR A 1 399 ? -0.997 -0.542 -4.695 1.00 84.31 399 THR A N 1
ATOM 3078 C CA . THR A 1 399 ? -0.727 -1.982 -4.628 1.00 84.31 399 THR A CA 1
ATOM 3079 C C . THR A 1 399 ? -1.869 -2.763 -3.982 1.00 84.31 399 THR A C 1
ATOM 3081 O O . THR A 1 399 ? -2.224 -3.849 -4.447 1.00 84.31 399 THR A O 1
ATOM 3084 N N . LEU A 1 400 ? -2.434 -2.247 -2.888 1.00 86.25 400 LEU A N 1
ATOM 3085 C CA . LEU A 1 400 ? -3.497 -2.924 -2.146 1.00 86.25 400 LEU A CA 1
ATOM 3086 C C . LEU A 1 400 ? -4.877 -2.709 -2.763 1.00 86.25 400 LEU A C 1
ATOM 3088 O O . LEU A 1 400 ? -5.741 -3.573 -2.602 1.00 86.25 400 LEU A O 1
ATOM 3092 N N . SER A 1 401 ? -5.075 -1.605 -3.483 1.00 91.25 401 SER A N 1
ATOM 3093 C CA . SER A 1 401 ? -6.339 -1.208 -4.105 1.00 91.25 401 SER A CA 1
ATOM 3094 C C . SER A 1 401 ? -7.552 -1.363 -3.167 1.00 91.25 401 SER A C 1
ATOM 3096 O O . SER A 1 401 ? -8.459 -2.135 -3.482 1.00 91.25 401 SER A O 1
ATOM 3098 N N . PRO A 1 402 ? -7.553 -0.718 -1.984 1.00 95.19 402 PRO A N 1
ATOM 3099 C CA . PRO A 1 402 ? -8.678 -0.783 -1.055 1.00 95.19 402 PRO A CA 1
ATOM 3100 C C . PRO A 1 402 ? -9.931 -0.110 -1.622 1.00 95.19 402 PRO A C 1
ATOM 3102 O O . PRO A 1 402 ? -9.834 0.902 -2.311 1.00 95.19 402 PRO A O 1
ATOM 3105 N N . ASP A 1 403 ? -11.108 -0.622 -1.265 1.00 96.69 403 ASP A N 1
ATOM 3106 C CA . ASP A 1 403 ? -12.364 0.109 -1.462 1.00 96.69 403 ASP A CA 1
ATOM 3107 C C . ASP A 1 403 ? -12.584 1.110 -0.325 1.00 96.69 403 ASP A C 1
ATOM 3109 O O . ASP A 1 403 ? -13.043 2.223 -0.566 1.00 96.69 403 ASP A O 1
ATOM 3113 N N . VAL A 1 404 ? -12.198 0.725 0.899 1.00 96.69 404 VAL A N 1
ATOM 3114 C CA . VAL A 1 404 ? -12.148 1.582 2.091 1.00 96.69 404 VAL A CA 1
ATOM 3115 C C . VAL A 1 404 ? -10.832 1.355 2.818 1.00 96.69 404 VAL A C 1
ATOM 3117 O O . VAL A 1 404 ? -10.444 0.214 3.085 1.00 96.69 404 VAL A O 1
ATOM 3120 N N . LEU A 1 405 ? -10.168 2.445 3.177 1.00 97.19 405 LEU A N 1
ATOM 3121 C CA . LEU A 1 405 ? -8.922 2.457 3.921 1.00 97.19 405 LEU A CA 1
ATOM 3122 C C . LEU A 1 405 ? -9.037 3.370 5.139 1.00 97.19 405 LEU A C 1
ATOM 3124 O O . LEU A 1 405 ? -9.258 4.571 5.005 1.00 97.19 405 LEU A O 1
ATOM 3128 N N . ASN A 1 406 ? -8.828 2.788 6.316 1.00 97.19 406 ASN A N 1
ATOM 3129 C CA . ASN A 1 406 ? -8.652 3.496 7.576 1.00 97.19 406 ASN A CA 1
ATOM 3130 C C . ASN A 1 406 ? -7.168 3.809 7.794 1.00 97.19 406 ASN A C 1
ATOM 3132 O O . ASN A 1 406 ? -6.347 2.894 7.896 1.00 97.19 406 ASN A O 1
ATOM 3136 N N . PHE A 1 407 ? -6.848 5.093 7.868 1.00 91.94 407 PHE A N 1
ATOM 3137 C CA . PHE A 1 407 ? -5.502 5.629 8.012 1.00 91.94 407 PHE A CA 1
ATOM 3138 C C . PHE A 1 407 ? -5.257 6.044 9.453 1.00 91.94 407 PHE A C 1
ATOM 3140 O O . PHE A 1 407 ? -5.981 6.891 9.963 1.00 91.94 407 PHE A O 1
ATOM 3147 N N . VAL A 1 408 ? -4.236 5.502 10.102 1.00 95.19 408 VAL A N 1
ATOM 3148 C CA . VAL A 1 408 ? -3.871 5.877 11.472 1.00 95.19 408 VAL A CA 1
ATOM 3149 C C . VAL A 1 408 ? -2.583 6.704 11.459 1.00 95.19 408 VAL A C 1
ATOM 3151 O O . VAL A 1 408 ? -1.750 6.541 10.571 1.00 95.19 408 VAL A O 1
ATOM 3154 N N . GLU A 1 409 ? -2.466 7.627 12.415 1.00 92.50 409 GLU A N 1
ATOM 3155 C CA . GLU A 1 409 ? -1.380 8.611 12.532 1.00 92.50 409 GLU A CA 1
ATOM 3156 C C . GLU A 1 409 ? -1.293 9.612 11.382 1.00 92.50 409 GLU A C 1
ATOM 3158 O O . GLU A 1 409 ? -0.215 9.971 10.913 1.00 92.50 409 GLU A O 1
ATOM 3163 N N . VAL A 1 410 ? -2.442 10.121 10.953 1.00 90.94 410 VAL A N 1
ATOM 3164 C CA . VAL A 1 410 ? -2.496 11.233 10.002 1.00 90.94 410 VAL A CA 1
ATOM 3165 C C . VAL A 1 410 ? -2.478 12.549 10.755 1.00 90.94 410 VAL A C 1
ATOM 3167 O O . VAL A 1 410 ? -3.209 12.708 11.724 1.00 90.94 410 VAL A O 1
ATOM 3170 N N . THR A 1 411 ? -1.664 13.512 10.328 1.00 87.81 411 THR A N 1
ATOM 3171 C CA . THR A 1 411 ? -1.544 14.764 11.087 1.00 87.81 411 THR A CA 1
ATOM 3172 C C . THR A 1 411 ? -2.540 15.841 10.701 1.00 87.81 411 THR A C 1
ATOM 3174 O O . THR A 1 411 ? -2.707 16.804 11.445 1.00 87.81 411 THR A O 1
ATOM 3177 N N . SER A 1 412 ? -3.104 15.769 9.495 1.00 87.25 412 SER A N 1
ATOM 3178 C CA . SER A 1 412 ? -4.019 16.794 9.002 1.00 87.25 412 SER A CA 1
ATOM 3179 C C . SER A 1 412 ? -4.813 16.340 7.778 1.00 87.25 412 SER A C 1
ATOM 3181 O O . SER A 1 412 ? -4.462 15.366 7.104 1.00 87.25 412 SER A O 1
ATOM 3183 N N . ARG A 1 413 ? -5.856 17.105 7.439 1.00 89.88 413 ARG A N 1
ATOM 3184 C CA . ARG A 1 413 ? -6.649 16.890 6.223 1.00 89.88 413 ARG A CA 1
ATOM 3185 C C . ARG A 1 413 ? -5.809 17.028 4.955 1.00 89.88 413 ARG A C 1
ATOM 3187 O O . ARG A 1 413 ? -5.942 16.214 4.048 1.00 89.88 413 ARG A O 1
ATOM 3194 N N . GLU A 1 414 ? -4.894 17.992 4.921 1.00 91.19 414 GLU A N 1
ATOM 3195 C CA . GLU A 1 414 ? -4.017 18.236 3.772 1.00 91.19 414 GLU A CA 1
ATOM 3196 C C . GLU A 1 414 ? -3.120 17.033 3.459 1.00 91.19 414 GLU A C 1
ATOM 3198 O O . GLU A 1 414 ? -2.739 16.845 2.306 1.00 91.19 414 GLU A O 1
ATOM 3203 N N . ALA A 1 415 ? -2.770 16.218 4.462 1.00 91.56 415 ALA A N 1
ATOM 3204 C CA . ALA A 1 415 ? -2.009 14.992 4.243 1.00 91.56 415 ALA A CA 1
ATOM 3205 C C . ALA A 1 415 ? -2.840 13.954 3.477 1.00 91.56 415 ALA A C 1
ATOM 3207 O O . ALA A 1 415 ? -2.344 13.373 2.514 1.00 91.56 415 ALA A O 1
ATOM 3208 N N . VAL A 1 416 ? -4.109 13.759 3.859 1.00 94.81 416 VAL A N 1
ATOM 3209 C CA . VAL A 1 416 ? -5.031 12.851 3.151 1.00 94.81 416 VAL A CA 1
ATOM 3210 C C . VAL A 1 416 ? -5.280 13.344 1.729 1.00 94.81 416 VAL A C 1
ATOM 3212 O O . VAL A 1 416 ? -5.167 12.562 0.787 1.00 94.81 416 VAL A O 1
ATOM 3215 N N . ASP A 1 417 ? -5.566 14.638 1.571 1.00 95.06 417 ASP A N 1
ATOM 3216 C CA . ASP A 1 417 ? -5.857 15.240 0.269 1.00 95.06 417 ASP A CA 1
ATOM 3217 C C . ASP A 1 417 ? -4.665 15.078 -0.692 1.00 95.06 417 ASP A C 1
ATOM 3219 O O . ASP A 1 417 ? -4.851 14.659 -1.830 1.00 95.06 417 ASP A O 1
ATOM 3223 N N . GLN A 1 418 ? -3.426 15.275 -0.224 1.00 95.06 418 GLN A N 1
ATOM 3224 C CA . GLN A 1 418 ? -2.237 15.077 -1.063 1.00 95.06 418 GLN A CA 1
ATOM 3225 C C . GLN A 1 418 ? -1.997 13.618 -1.457 1.00 95.06 418 GLN A C 1
ATOM 3227 O O . GLN A 1 418 ? -1.558 13.358 -2.576 1.00 95.06 418 GLN A O 1
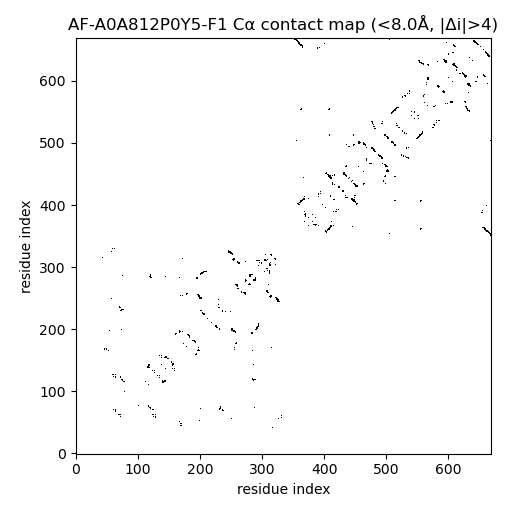ATOM 3232 N N . VAL A 1 419 ? -2.285 12.652 -0.579 1.00 96.81 419 VAL A N 1
ATOM 3233 C CA . VAL A 1 419 ? -2.242 11.235 -0.975 1.00 96.81 419 VAL A CA 1
ATOM 3234 C C . VAL A 1 419 ? -3.259 10.977 -2.086 1.00 96.81 419 VAL A C 1
ATOM 3236 O O . VAL A 1 419 ? -2.929 10.327 -3.076 1.00 96.81 419 VAL A O 1
ATOM 3239 N N . VAL A 1 420 ? -4.477 11.509 -1.959 1.00 97.38 420 VAL A N 1
ATOM 3240 C CA . VAL A 1 420 ? -5.520 11.377 -2.986 1.00 97.38 420 VAL A CA 1
ATOM 3241 C C . VAL A 1 420 ? -5.100 12.045 -4.296 1.00 97.38 420 VAL A C 1
ATOM 3243 O O . VAL A 1 420 ? -5.272 11.432 -5.349 1.00 97.38 420 VAL A O 1
ATOM 3246 N N . ASP A 1 421 ? -4.480 13.223 -4.251 1.00 97.38 421 ASP A N 1
ATOM 3247 C CA . ASP A 1 421 ? -3.940 13.899 -5.434 1.00 97.38 421 ASP A CA 1
ATOM 3248 C C . ASP A 1 421 ? -2.888 13.032 -6.146 1.00 97.38 421 ASP A C 1
ATOM 3250 O O . ASP A 1 421 ? -2.980 12.824 -7.358 1.00 97.38 421 ASP A O 1
ATOM 3254 N N . ILE A 1 422 ? -1.948 12.431 -5.406 1.00 94.50 422 ILE A N 1
ATOM 3255 C CA . ILE A 1 422 ? -0.942 11.508 -5.965 1.00 94.50 422 ILE A CA 1
ATOM 3256 C C . ILE A 1 422 ? -1.618 10.281 -6.601 1.00 94.50 422 ILE A C 1
ATOM 3258 O O . ILE A 1 422 ? -1.263 9.864 -7.708 1.00 94.50 422 ILE A O 1
ATOM 3262 N N . LEU A 1 423 ? -2.625 9.696 -5.943 1.00 92.12 423 LEU A N 1
ATOM 3263 C CA . LEU A 1 423 ? -3.396 8.574 -6.501 1.00 92.12 423 LEU A CA 1
ATOM 3264 C C . LEU A 1 423 ? -4.138 8.982 -7.779 1.00 92.12 423 LEU A C 1
ATOM 3266 O O . LEU A 1 423 ? -4.197 8.224 -8.753 1.00 92.12 423 LEU A O 1
ATOM 3270 N N . HIS A 1 424 ? -4.678 10.197 -7.807 1.00 95.38 424 HIS A N 1
ATOM 3271 C CA . HIS A 1 424 ? -5.344 10.757 -8.971 1.00 95.38 424 HIS A CA 1
ATOM 3272 C C . HIS A 1 424 ? -4.357 10.993 -10.112 1.00 95.38 424 HIS A C 1
ATOM 3274 O O . HIS A 1 424 ? -4.709 10.735 -11.265 1.00 95.38 424 HIS A O 1
ATOM 3280 N N . GLU A 1 425 ? -3.148 11.476 -9.844 1.00 91.44 425 GLU A N 1
ATOM 3281 C CA . GLU A 1 425 ? -2.073 11.619 -10.836 1.00 91.44 425 GLU A CA 1
ATOM 3282 C C . GLU A 1 425 ? -1.671 10.266 -11.438 1.00 91.44 425 GLU A C 1
ATOM 3284 O O . GLU A 1 425 ? -1.464 10.169 -12.649 1.00 91.44 425 GLU A O 1
ATOM 3289 N N . LYS A 1 426 ? -1.688 9.200 -10.630 1.00 81.94 426 LYS A N 1
ATOM 3290 C CA . LYS A 1 426 ? -1.510 7.802 -11.064 1.00 81.94 426 LYS A CA 1
ATOM 3291 C C . LYS A 1 426 ? -2.713 7.223 -11.829 1.00 81.94 426 LYS A C 1
ATOM 3293 O O . LYS A 1 426 ? -2.654 6.094 -12.306 1.00 81.94 426 LYS A O 1
ATOM 3298 N N . GLY A 1 427 ? -3.804 7.978 -11.977 1.00 86.94 427 GLY A N 1
ATOM 3299 C CA . GLY A 1 427 ? -4.990 7.592 -12.751 1.00 86.94 427 GLY A CA 1
ATOM 3300 C C . GLY A 1 427 ? -6.138 6.974 -11.944 1.00 86.94 427 GLY A C 1
ATOM 3301 O O . GLY A 1 427 ? -7.183 6.681 -12.524 1.00 86.94 427 GLY A O 1
ATOM 3302 N N . MET A 1 428 ? -6.008 6.828 -10.623 1.00 91.12 428 MET A N 1
ATOM 3303 C CA . MET A 1 428 ? -7.048 6.275 -9.742 1.00 91.12 428 MET A CA 1
ATOM 3304 C C . MET A 1 428 ? -8.009 7.376 -9.266 1.00 91.12 428 MET A C 1
ATOM 3306 O O . MET A 1 428 ? -7.960 7.825 -8.124 1.00 91.12 428 MET A O 1
ATOM 3310 N N . LYS A 1 429 ? -8.844 7.876 -10.185 1.00 91.25 429 LYS A N 1
ATOM 3311 C CA . LYS A 1 429 ? -9.701 9.067 -9.994 1.00 91.25 429 LYS A CA 1
ATOM 3312 C C . LYS A 1 429 ? -10.934 8.856 -9.105 1.00 91.25 429 LYS A C 1
ATOM 3314 O O . LYS A 1 429 ? -11.650 9.812 -8.825 1.00 91.25 429 LYS A O 1
ATOM 3319 N N . ASP A 1 430 ? -11.226 7.621 -8.723 1.00 92.50 430 ASP A N 1
ATOM 3320 C CA . ASP A 1 430 ? -12.388 7.228 -7.926 1.00 92.50 430 ASP A CA 1
ATOM 3321 C C . ASP A 1 430 ? -12.177 7.392 -6.414 1.00 92.50 430 ASP A C 1
ATOM 3323 O O . ASP A 1 430 ? -13.157 7.471 -5.672 1.00 92.50 430 ASP A O 1
ATOM 3327 N N . TYR A 1 431 ? -10.929 7.515 -5.954 1.00 95.75 431 TYR A N 1
ATOM 3328 C CA . TYR A 1 431 ? -10.627 7.733 -4.540 1.00 95.75 431 TYR A CA 1
ATOM 3329 C C . TYR A 1 431 ? -11.027 9.120 -4.038 1.00 95.75 431 TYR A C 1
ATOM 3331 O O . TYR A 1 431 ? -10.806 10.138 -4.698 1.00 95.75 431 TYR A O 1
ATOM 3339 N N . ARG A 1 432 ? -11.551 9.147 -2.814 1.00 96.06 432 ARG A N 1
ATOM 3340 C CA . ARG A 1 432 ? -11.941 10.336 -2.053 1.00 96.06 432 ARG A CA 1
ATOM 3341 C C . ARG A 1 432 ? -11.305 10.279 -0.672 1.00 96.06 432 ARG A C 1
ATOM 3343 O O . ARG A 1 432 ? -11.278 9.213 -0.058 1.00 96.06 432 ARG A O 1
ATOM 3350 N N . GLY A 1 433 ? -10.806 11.419 -0.207 1.00 96.00 433 GLY A N 1
ATOM 3351 C CA . GLY A 1 433 ? -10.212 11.583 1.115 1.00 96.00 433 GLY A CA 1
ATOM 3352 C C . GLY A 1 433 ? -11.199 12.207 2.093 1.00 96.00 433 GLY A C 1
ATOM 3353 O O . GLY A 1 433 ? -11.924 13.136 1.741 1.00 96.00 433 GLY A O 1
ATOM 3354 N N . TYR A 1 434 ? -11.207 11.708 3.323 1.00 95.31 434 TYR A N 1
ATOM 3355 C CA . TYR A 1 434 ? -12.018 12.221 4.419 1.00 95.31 434 TYR A CA 1
ATOM 3356 C C . TYR A 1 434 ? -11.156 12.327 5.678 1.00 95.31 434 TYR A C 1
ATOM 3358 O O . TYR A 1 434 ? -10.401 11.415 6.019 1.00 95.31 434 TYR A O 1
ATOM 3366 N N . HIS A 1 435 ? -11.270 13.449 6.382 1.00 93.38 435 HIS A N 1
ATOM 3367 C CA . HIS A 1 435 ? -10.530 13.704 7.611 1.00 93.38 435 HIS A CA 1
ATOM 3368 C C . HIS A 1 435 ? -11.311 14.672 8.497 1.00 93.38 435 HIS A C 1
ATOM 3370 O O . HIS A 1 435 ? -11.828 15.679 8.008 1.00 93.38 435 HIS A O 1
ATOM 3376 N N . VAL A 1 436 ? -11.340 14.395 9.799 1.00 87.19 436 VAL A N 1
ATOM 3377 C CA . VAL A 1 436 ? -11.842 15.316 10.823 1.00 87.19 436 VAL A CA 1
ATOM 3378 C C . VAL A 1 436 ? -10.750 15.479 11.855 1.00 87.19 436 VAL A C 1
ATOM 3380 O O . VAL A 1 436 ? -10.246 14.483 12.369 1.00 87.19 436 VAL A O 1
ATOM 3383 N N . GLU A 1 437 ? -10.402 16.729 12.148 1.00 82.75 437 GLU A N 1
ATOM 3384 C CA . GLU A 1 437 ? -9.416 17.018 13.183 1.00 82.75 437 GLU A CA 1
ATOM 3385 C C . GLU A 1 437 ? -9.899 16.489 14.532 1.00 82.75 437 GLU A C 1
ATOM 3387 O O . GLU A 1 437 ? -11.021 16.761 14.980 1.00 82.75 437 GLU A O 1
ATOM 3392 N N . SER A 1 438 ? -9.046 15.707 15.180 1.00 73.00 438 SER A N 1
ATOM 3393 C CA . SER A 1 438 ? -9.316 15.205 16.514 1.00 73.00 438 SER A CA 1
ATOM 3394 C C . SER A 1 438 ? -8.911 16.231 17.576 1.00 73.00 438 SER A C 1
ATOM 3396 O O . SER A 1 438 ? -8.190 17.196 17.326 1.00 73.00 438 SER A O 1
ATOM 3398 N N . ASN A 1 439 ? -9.365 16.029 18.814 1.00 69.62 439 ASN A N 1
ATOM 3399 C CA . ASN A 1 439 ? -9.023 16.916 19.930 1.00 69.62 439 ASN A CA 1
ATOM 3400 C C . ASN A 1 439 ? -7.719 16.491 20.647 1.00 69.62 439 ASN A C 1
ATOM 3402 O O . ASN A 1 439 ? -7.546 16.729 21.849 1.00 69.62 439 ASN A O 1
ATOM 3406 N N . ASP A 1 440 ? -6.804 15.817 19.946 1.00 71.44 440 ASP A N 1
ATOM 3407 C CA . ASP A 1 440 ? -5.494 15.429 20.467 1.00 71.44 440 ASP A CA 1
ATOM 3408 C C . ASP A 1 440 ? -4.495 16.596 20.450 1.00 71.44 440 ASP A C 1
ATOM 3410 O O . ASP A 1 440 ? -3.616 16.695 19.597 1.00 71.44 440 ASP A O 1
ATOM 3414 N N . GLY A 1 441 ? -4.574 17.457 21.465 1.00 60.91 441 GLY A N 1
ATOM 3415 C CA . GLY A 1 441 ? -3.653 18.587 21.629 1.00 60.91 441 GLY A CA 1
ATOM 3416 C C . GLY A 1 441 ? -2.198 18.222 21.966 1.00 60.91 441 GLY A C 1
ATOM 3417 O O . GLY A 1 441 ? -1.414 19.131 22.242 1.00 60.91 441 GLY A O 1
ATOM 3418 N N . PHE A 1 442 ? -1.832 16.933 22.015 1.00 62.19 442 PHE A N 1
ATOM 3419 C CA . PHE A 1 442 ? -0.468 16.489 22.315 1.00 62.19 442 PHE A CA 1
ATOM 3420 C C . PHE A 1 442 ? 0.280 15.994 21.074 1.00 62.19 442 PHE A C 1
ATOM 3422 O O . PHE A 1 442 ? 1.344 16.529 20.768 1.00 62.19 442 PHE A O 1
ATOM 3429 N N . SER A 1 443 ? -0.250 14.983 20.377 1.00 64.12 443 SER A N 1
ATOM 3430 C CA . SER A 1 443 ? 0.428 14.381 19.215 1.00 64.12 443 SER A CA 1
ATOM 3431 C C . SER A 1 443 ? -0.150 14.793 17.864 1.00 64.12 443 SER A C 1
ATOM 3433 O O . SER A 1 443 ? 0.602 14.772 16.894 1.00 64.12 443 SER A O 1
ATOM 3435 N N . GLY A 1 444 ? -1.430 15.181 17.792 1.00 70.62 444 GLY A N 1
ATOM 3436 C CA . GLY A 1 444 ? -2.108 15.487 16.527 1.00 70.62 444 GLY A CA 1
ATOM 3437 C C . GLY A 1 444 ? -2.089 14.314 15.544 1.00 70.62 444 GLY A C 1
ATOM 3438 O O . GLY A 1 444 ? -1.857 14.526 14.366 1.00 70.62 444 GLY A O 1
ATOM 3439 N N . MET A 1 445 ? -2.203 13.079 16.044 1.00 81.44 445 MET A N 1
ATOM 3440 C CA . MET A 1 445 ? -2.124 11.843 15.254 1.00 81.44 445 MET A CA 1
ATOM 3441 C C . MET A 1 445 ? -3.526 11.261 15.075 1.00 81.44 445 MET A C 1
ATOM 3443 O O . MET A 1 445 ? -3.950 10.369 15.818 1.00 81.44 445 MET A O 1
ATOM 3447 N N . ASP A 1 446 ? -4.243 11.812 14.110 1.00 87.69 446 ASP A N 1
ATOM 3448 C CA . ASP A 1 446 ? -5.648 11.547 13.835 1.00 87.69 446 ASP A CA 1
ATOM 3449 C C . ASP A 1 446 ? -5.844 10.265 13.018 1.00 87.69 446 ASP A C 1
ATOM 3451 O O . ASP A 1 446 ? -4.894 9.557 12.656 1.00 87.69 446 ASP A O 1
ATOM 3455 N N . VAL A 1 447 ? -7.117 9.952 12.763 1.00 92.81 447 VAL A N 1
ATOM 3456 C CA . VAL A 1 447 ? -7.528 8.823 11.932 1.00 92.81 447 VAL A CA 1
ATOM 3457 C C . VAL A 1 447 ? -8.209 9.351 10.668 1.00 92.81 447 VAL A C 1
ATOM 3459 O O . VAL A 1 447 ? -9.324 9.872 10.725 1.00 92.81 447 VAL A O 1
ATOM 3462 N N . GLY A 1 448 ? -7.534 9.219 9.528 1.00 94.62 448 GLY A N 1
ATOM 3463 C CA . GLY A 1 448 ? -8.050 9.581 8.208 1.00 94.62 448 GLY A CA 1
ATOM 3464 C C . GLY A 1 448 ? -8.771 8.422 7.520 1.00 94.62 448 GLY A C 1
ATOM 3465 O O . GLY A 1 448 ? -8.658 7.264 7.927 1.00 94.62 448 GLY A O 1
ATOM 3466 N N . VAL A 1 449 ? -9.505 8.721 6.450 1.00 96.75 449 VAL A N 1
ATOM 3467 C CA . VAL A 1 449 ? -10.193 7.715 5.632 1.00 96.75 449 VAL A CA 1
ATOM 3468 C C . VAL A 1 449 ? -9.988 8.017 4.156 1.00 96.75 449 VAL A C 1
ATOM 3470 O O . VAL A 1 449 ? -10.106 9.161 3.722 1.00 96.75 449 VAL A O 1
ATOM 3473 N N . ILE A 1 450 ? -9.722 6.977 3.370 1.00 96.75 450 ILE A N 1
ATOM 3474 C CA . ILE A 1 450 ? -9.772 7.026 1.908 1.00 96.75 450 ILE A CA 1
ATOM 3475 C C . ILE A 1 450 ? -10.778 5.980 1.433 1.00 96.75 450 ILE A C 1
ATOM 3477 O O . ILE A 1 450 ? -10.748 4.839 1.889 1.00 96.75 450 ILE A O 1
ATOM 3481 N N . SER A 1 451 ? -11.678 6.354 0.527 1.00 96.69 451 SER A N 1
ATOM 3482 C CA . SER A 1 451 ? -12.726 5.465 0.011 1.00 96.69 451 SER A CA 1
ATOM 3483 C C . SER A 1 451 ? -12.930 5.649 -1.491 1.00 96.69 451 SER A C 1
ATOM 3485 O O . SER A 1 451 ? -12.797 6.761 -2.000 1.00 96.69 451 SER A O 1
ATOM 3487 N N . ARG A 1 452 ? -13.272 4.572 -2.206 1.00 93.44 452 ARG A N 1
ATOM 3488 C CA . ARG A 1 452 ? -13.667 4.606 -3.632 1.00 93.44 452 ARG A CA 1
ATOM 3489 C C . ARG A 1 452 ? -15.135 4.957 -3.844 1.00 93.44 452 ARG A C 1
ATOM 3491 O O . ARG A 1 452 ? -15.538 5.363 -4.933 1.00 93.44 452 ARG A O 1
ATOM 3498 N N . PHE A 1 453 ? -15.953 4.793 -2.812 1.00 90.44 453 PHE A N 1
ATOM 3499 C CA . PHE A 1 453 ? -17.361 5.163 -2.837 1.00 90.44 453 PHE A CA 1
ATOM 3500 C C . PHE A 1 453 ? -17.656 6.286 -1.850 1.00 90.44 453 PHE A C 1
ATOM 3502 O O . PHE A 1 453 ? -16.921 6.532 -0.893 1.00 90.44 453 PHE A O 1
ATOM 3509 N N . GLN A 1 454 ? -18.765 6.967 -2.114 1.00 92.19 454 GLN A N 1
ATOM 3510 C CA . GLN A 1 454 ? -19.281 8.025 -1.266 1.00 92.19 454 GLN A CA 1
ATOM 3511 C C . GLN A 1 454 ? -19.698 7.453 0.095 1.00 92.19 454 GLN A C 1
ATOM 3513 O O . GLN A 1 454 ? -20.431 6.466 0.142 1.00 92.19 454 GLN A O 1
ATOM 3518 N N . LEU A 1 455 ? -19.233 8.076 1.178 1.00 96.25 455 LEU A N 1
ATOM 3519 C CA . LEU A 1 455 ? -19.687 7.763 2.531 1.00 96.25 455 LEU A CA 1
ATOM 3520 C C . LEU A 1 455 ? -21.114 8.284 2.745 1.00 96.25 455 LEU A C 1
ATOM 3522 O O . LEU A 1 455 ? -21.506 9.301 2.164 1.00 96.25 455 LEU A O 1
ATOM 3526 N N . ASP A 1 456 ? -21.880 7.581 3.574 1.00 96.56 456 ASP A N 1
ATOM 3527 C CA . ASP A 1 456 ? -23.234 7.975 3.946 1.00 96.56 456 ASP A CA 1
ATOM 3528 C C . ASP A 1 456 ? -23.177 9.217 4.846 1.00 96.56 456 ASP A C 1
ATOM 3530 O O . ASP A 1 456 ? -22.474 9.243 5.858 1.00 96.56 456 ASP A O 1
ATOM 3534 N N . GLU A 1 457 ? -23.955 10.240 4.501 1.00 95.69 457 GLU A N 1
ATOM 3535 C CA . GLU A 1 457 ? -24.073 11.456 5.304 1.00 95.69 457 GLU A CA 1
ATOM 3536 C C . GLU A 1 457 ? -25.026 11.215 6.482 1.00 95.69 457 GLU A C 1
ATOM 3538 O O . GLU A 1 457 ? -26.208 10.900 6.304 1.00 95.69 457 GLU A O 1
ATOM 3543 N N . ILE A 1 458 ? -24.519 11.373 7.704 1.00 92.69 458 ILE A N 1
ATOM 3544 C CA . ILE A 1 458 ? -25.302 11.286 8.939 1.00 92.69 458 ILE A CA 1
ATOM 3545 C C . ILE A 1 458 ? -25.297 12.672 9.571 1.00 92.69 458 ILE A C 1
ATOM 3547 O O . ILE A 1 458 ? -24.245 13.282 9.697 1.00 92.69 458 ILE A O 1
ATOM 3551 N N . ASP A 1 459 ? -26.459 13.188 9.972 1.00 91.25 459 ASP A N 1
ATOM 3552 C CA . ASP A 1 459 ? -26.631 14.518 10.588 1.00 91.25 459 ASP A CA 1
ATOM 3553 C C . ASP A 1 459 ? -25.864 15.676 9.895 1.00 91.25 459 ASP A C 1
ATOM 3555 O O . ASP A 1 459 ? -25.444 16.614 10.569 1.00 91.25 459 ASP A O 1
ATOM 3559 N N . GLY A 1 460 ? -25.677 15.623 8.569 1.00 90.50 460 GLY A N 1
ATOM 3560 C CA . GLY A 1 460 ? -24.948 16.642 7.799 1.00 90.50 460 GLY A CA 1
ATOM 3561 C C . GLY A 1 460 ? -23.442 16.404 7.628 1.00 90.50 460 GLY A C 1
ATOM 3562 O O . GLY A 1 460 ? -22.774 17.232 7.020 1.00 90.50 460 GLY A O 1
ATOM 3563 N N . GLU A 1 461 ? -22.903 15.302 8.155 1.00 90.94 461 GLU A N 1
ATOM 3564 C CA . GLU A 1 461 ? -21.467 14.996 8.173 1.00 90.94 461 GLU A CA 1
ATOM 3565 C C . GLU A 1 461 ? -21.194 13.590 7.607 1.00 90.94 461 GLU A C 1
ATOM 3567 O O . GLU A 1 461 ? -21.857 12.616 7.977 1.00 90.94 461 GLU A O 1
ATOM 3572 N N . GLU A 1 462 ? -20.185 13.460 6.743 1.00 93.88 462 GLU A N 1
ATOM 3573 C CA . GLU A 1 462 ? -19.753 12.180 6.139 1.00 93.88 462 GLU A CA 1
ATOM 3574 C C . GLU A 1 462 ? -18.831 11.372 7.070 1.00 93.88 462 GLU A C 1
ATOM 3576 O O . GLU A 1 462 ? -18.763 10.142 7.026 1.00 93.88 462 GLU A O 1
ATOM 3581 N N . ILE A 1 463 ? -18.103 12.084 7.926 1.00 93.94 463 ILE A N 1
ATOM 3582 C CA . ILE A 1 463 ? -17.155 11.554 8.899 1.00 93.94 463 ILE A CA 1
ATOM 3583 C C . ILE A 1 463 ? -17.226 12.431 10.150 1.00 93.94 463 ILE A C 1
ATOM 3585 O O . ILE A 1 463 ? -17.438 13.638 10.063 1.00 93.94 463 ILE A O 1
ATOM 3589 N N . ARG A 1 464 ? -17.076 11.840 11.334 1.00 91.81 464 ARG A N 1
ATOM 3590 C CA . ARG A 1 464 ? -17.097 12.570 12.611 1.00 91.81 464 ARG A CA 1
ATOM 3591 C C . ARG A 1 464 ? -16.168 11.945 13.635 1.00 91.81 464 ARG A C 1
ATOM 3593 O O . ARG A 1 464 ? -15.747 10.803 13.478 1.00 91.81 464 ARG A O 1
ATOM 3600 N N . THR A 1 465 ? -15.919 12.658 14.724 1.00 91.44 465 THR A N 1
ATOM 3601 C CA . THR A 1 465 ? -15.225 12.119 15.896 1.00 91.44 465 THR A CA 1
ATOM 3602 C C . THR A 1 465 ? -16.188 12.010 17.075 1.00 91.44 465 THR A C 1
ATOM 3604 O O . THR A 1 465 ? -17.099 12.820 17.249 1.00 91.44 465 THR A O 1
ATOM 3607 N N . ILE A 1 466 ? -16.004 10.983 17.898 1.00 88.75 466 ILE A N 1
ATOM 3608 C CA . ILE A 1 466 ? -16.652 10.868 19.201 1.00 88.75 466 ILE A CA 1
ATOM 3609 C C . ILE A 1 466 ? -15.710 11.476 20.225 1.00 88.75 466 ILE A C 1
ATOM 3611 O O . ILE A 1 466 ? -14.638 10.935 20.477 1.00 88.75 466 ILE A O 1
ATOM 3615 N N . TYR A 1 467 ? -16.093 12.600 20.818 1.00 84.25 467 TYR A N 1
ATOM 3616 C CA . TYR A 1 467 ? -15.311 13.242 21.869 1.00 84.25 467 TYR A CA 1
ATOM 3617 C C . TYR A 1 467 ? -16.221 14.079 22.773 1.00 84.25 467 TYR A C 1
ATOM 3619 O O . TYR A 1 467 ? -17.306 14.491 22.364 1.00 84.25 467 TYR A O 1
ATOM 3627 N N . SER A 1 468 ? -15.765 14.344 23.999 1.00 79.06 468 SER A N 1
ATOM 3628 C CA . SER A 1 468 ? -16.375 15.355 24.868 1.00 79.06 468 SER A CA 1
ATOM 3629 C C . SER A 1 468 ? -15.371 16.447 25.249 1.00 79.06 468 SER A C 1
ATOM 3631 O O . SER A 1 468 ? -14.252 16.132 25.680 1.00 79.06 468 SER A O 1
ATOM 3633 N N . PRO A 1 469 ? -15.759 17.734 25.158 1.00 73.19 469 PRO A N 1
ATOM 3634 C CA . PRO A 1 469 ? -15.002 18.836 25.732 1.00 73.19 469 PRO A CA 1
ATOM 3635 C C . PRO A 1 469 ? -14.771 18.656 27.235 1.00 73.19 469 PRO A C 1
ATOM 3637 O O . PRO A 1 469 ? -15.512 17.968 27.940 1.00 73.19 469 PRO A O 1
ATOM 3640 N N . LYS A 1 470 ? -13.758 19.343 27.768 1.00 68.94 470 LYS A N 1
ATOM 3641 C CA . LYS A 1 470 ? -13.482 19.332 29.207 1.00 68.94 470 LYS A CA 1
ATOM 3642 C C . LYS A 1 470 ? -14.704 19.839 29.987 1.00 68.94 470 LYS A C 1
ATOM 3644 O O . LYS A 1 470 ? -15.069 21.003 29.870 1.00 68.94 470 LYS A O 1
ATOM 3649 N N . GLY A 1 471 ? -15.280 18.974 30.823 1.00 68.44 471 GLY A N 1
ATOM 3650 C CA . GLY A 1 471 ? -16.459 19.278 31.644 1.00 68.44 471 GLY A CA 1
ATOM 3651 C C . GLY A 1 471 ? -17.774 18.707 31.107 1.00 68.44 471 GLY A C 1
ATOM 3652 O O . GLY A 1 471 ? -18.746 18.685 31.855 1.00 68.44 471 GLY A O 1
ATOM 3653 N N . ASP A 1 472 ? -17.798 18.193 29.875 1.00 80.50 472 ASP A N 1
ATOM 3654 C CA . ASP A 1 472 ? -18.915 17.404 29.354 1.00 80.50 472 ASP A CA 1
ATOM 3655 C C . ASP A 1 472 ? -18.700 15.915 29.691 1.00 80.50 472 ASP A C 1
ATOM 3657 O O . ASP A 1 472 ? -17.697 15.325 29.275 1.00 80.50 472 ASP A O 1
ATOM 3661 N N . PRO A 1 473 ? -19.598 15.286 30.471 1.00 81.56 473 PRO A N 1
ATOM 3662 C CA . PRO A 1 473 ? -19.429 13.898 30.864 1.00 81.56 473 PRO A CA 1
ATOM 3663 C C . PRO A 1 473 ? -19.824 12.888 29.773 1.00 81.56 473 PRO A C 1
ATOM 3665 O O . PRO A 1 473 ? -19.503 11.707 29.939 1.00 81.56 473 PRO A O 1
ATOM 3668 N N . THR A 1 474 ? -20.500 13.313 28.697 1.00 85.62 474 THR A N 1
ATOM 3669 C CA . THR A 1 474 ? -21.191 12.444 27.721 1.00 85.62 474 THR A CA 1
ATOM 3670 C C . THR A 1 474 ? -20.285 11.335 27.177 1.00 85.62 474 THR A C 1
ATOM 3672 O O . THR A 1 474 ? -20.552 10.147 27.380 1.00 85.62 474 THR A O 1
ATOM 3675 N N . TRP A 1 475 ? -19.152 11.720 26.594 1.00 90.19 475 TRP A N 1
ATOM 3676 C CA . TRP A 1 475 ? -18.120 10.839 26.049 1.00 90.19 475 TRP A CA 1
ATOM 3677 C C . TRP A 1 475 ? -16.852 10.865 26.902 1.00 90.19 475 TRP A C 1
ATOM 3679 O O . TRP A 1 475 ? -15.732 10.925 26.391 1.00 90.19 475 TRP A O 1
ATOM 3689 N N . SER A 1 476 ? -17.022 10.818 28.225 1.00 90.44 476 SER A N 1
ATOM 3690 C CA . SER A 1 476 ? -15.919 10.729 29.185 1.00 90.44 476 SER A CA 1
ATOM 3691 C C . SER A 1 476 ? -15.983 9.446 30.015 1.00 90.44 476 SER A C 1
ATOM 3693 O O . SER A 1 476 ? -17.065 8.918 30.294 1.00 90.44 476 SER A O 1
ATOM 3695 N N . GLN A 1 477 ? -14.825 8.928 30.417 1.00 92.81 477 GLN A N 1
ATOM 3696 C CA . GLN A 1 477 ? -14.714 7.744 31.262 1.00 92.81 477 GLN A CA 1
ATOM 3697 C C . GLN A 1 477 ? -13.604 7.920 32.298 1.00 92.81 477 GLN A C 1
ATOM 3699 O O . GLN A 1 477 ? -12.462 8.242 31.968 1.00 92.81 477 GLN A O 1
ATOM 3704 N N . ALA A 1 478 ? -13.942 7.677 33.564 1.00 92.69 478 ALA A N 1
ATOM 3705 C CA . ALA A 1 478 ? -12.967 7.624 34.644 1.00 92.69 478 ALA A CA 1
ATOM 3706 C C . ALA A 1 478 ? -12.251 6.267 34.671 1.00 92.69 478 ALA A C 1
ATOM 3708 O O . ALA A 1 478 ? -12.855 5.229 34.382 1.00 92.69 478 ALA A O 1
ATOM 3709 N N . PHE A 1 479 ? -10.984 6.278 35.077 1.00 93.94 479 PHE A N 1
ATOM 3710 C CA . PHE A 1 479 ? -10.177 5.083 35.302 1.00 93.94 479 PHE A CA 1
ATOM 3711 C C . PHE A 1 479 ? -9.267 5.248 36.517 1.00 93.94 479 PHE A C 1
ATOM 3713 O O . PHE A 1 479 ? -9.017 6.360 36.983 1.00 93.94 479 PHE A O 1
ATOM 3720 N N . SER A 1 480 ? -8.756 4.128 37.024 1.00 91.81 480 SER A N 1
ATOM 3721 C CA . SER A 1 480 ? -7.776 4.106 38.108 1.00 91.81 480 SER A CA 1
ATOM 3722 C C . SER A 1 480 ? -6.549 3.299 37.713 1.00 91.81 480 SER A C 1
ATOM 3724 O O . SER A 1 480 ? -6.689 2.280 37.041 1.00 91.81 480 SER A O 1
ATOM 3726 N N . PHE A 1 481 ? -5.379 3.716 38.177 1.00 92.19 481 PHE A N 1
ATOM 3727 C CA . PHE A 1 481 ? -4.095 3.066 37.921 1.00 92.19 481 PHE A CA 1
ATOM 3728 C C . PHE A 1 481 ? -3.214 3.135 39.171 1.00 92.19 481 PHE A C 1
ATOM 3730 O O . PHE A 1 481 ? -3.484 3.916 40.085 1.00 92.19 481 PHE A O 1
ATOM 3737 N N . THR A 1 482 ? -2.171 2.311 39.224 1.00 89.75 482 THR A N 1
ATOM 3738 C CA . THR A 1 482 ? -1.205 2.313 40.328 1.00 89.75 482 THR A CA 1
ATOM 3739 C C . THR A 1 482 ? 0.102 2.925 39.850 1.00 89.75 482 THR A C 1
ATOM 3741 O O . THR A 1 482 ? 0.687 2.447 38.884 1.00 89.75 482 THR A O 1
ATOM 3744 N N . GLU A 1 483 ? 0.584 3.951 40.544 1.00 89.06 483 GLU A N 1
ATOM 3745 C CA . GLU A 1 483 ? 1.855 4.614 40.258 1.00 89.06 483 GLU A CA 1
ATOM 3746 C C . GLU A 1 483 ? 2.685 4.644 41.543 1.00 89.06 483 GLU A C 1
ATOM 3748 O O . GLU A 1 483 ? 2.223 5.135 42.571 1.00 89.06 483 GLU A O 1
ATOM 3753 N N . ARG A 1 484 ? 3.899 4.074 41.515 1.00 86.19 484 ARG A N 1
ATOM 3754 C CA . ARG A 1 484 ? 4.789 3.975 42.695 1.00 86.19 484 ARG A CA 1
ATOM 3755 C C . ARG A 1 484 ? 4.120 3.353 43.938 1.00 86.19 484 ARG A C 1
ATOM 3757 O O . ARG A 1 484 ? 4.432 3.720 45.064 1.00 86.19 484 ARG A O 1
ATOM 3764 N N . GLY A 1 485 ? 3.206 2.404 43.728 1.00 86.12 485 GLY A N 1
ATOM 3765 C CA . GLY A 1 485 ? 2.470 1.713 44.796 1.00 86.12 485 GLY A CA 1
ATOM 3766 C C . GLY A 1 485 ? 1.216 2.439 45.299 1.00 86.12 485 GLY A C 1
ATOM 3767 O O . GLY A 1 485 ? 0.468 1.865 46.087 1.00 86.12 485 GLY A O 1
ATOM 3768 N N . GLU A 1 486 ? 0.932 3.651 44.819 1.00 89.56 486 GLU A N 1
ATOM 3769 C CA . GLU A 1 486 ? -0.262 4.417 45.183 1.00 89.56 486 GLU A CA 1
ATOM 3770 C C . GLU A 1 486 ? -1.338 4.322 44.099 1.00 89.56 486 GLU A C 1
ATOM 3772 O O . GLU A 1 486 ? -1.054 4.442 42.905 1.00 89.56 486 GLU A O 1
ATOM 3777 N N . LYS A 1 487 ? -2.601 4.152 44.508 1.00 92.06 487 LYS A N 1
ATOM 3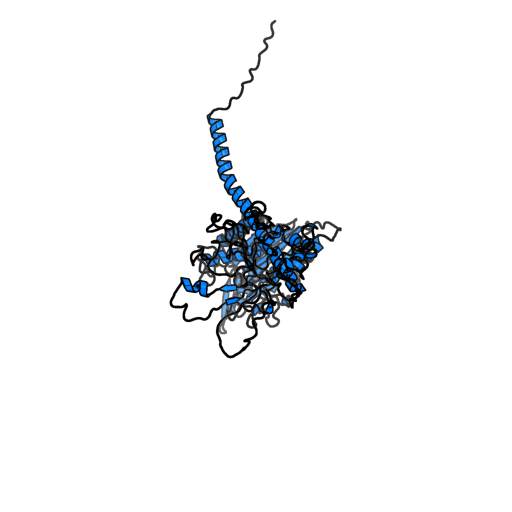778 C CA . LYS A 1 487 ? -3.740 4.176 43.586 1.00 92.06 487 LYS A CA 1
ATOM 3779 C C . LYS A 1 487 ? -4.095 5.620 43.230 1.00 92.06 487 LYS A C 1
ATOM 3781 O O . LYS A 1 487 ? -4.419 6.419 44.106 1.00 92.06 487 LYS A O 1
ATOM 3786 N N . ARG A 1 488 ? -4.092 5.931 41.938 1.00 93.00 488 ARG A N 1
ATOM 3787 C CA . ARG A 1 488 ? -4.457 7.229 41.363 1.00 93.00 488 ARG A CA 1
ATOM 3788 C C . ARG A 1 488 ? -5.649 7.079 40.426 1.00 93.00 488 ARG A C 1
ATOM 3790 O O . ARG A 1 488 ? -5.933 5.985 39.939 1.00 93.00 488 ARG A O 1
ATOM 3797 N N . ASN A 1 489 ? -6.350 8.183 40.187 1.00 93.12 489 ASN A N 1
ATOM 3798 C CA . ASN A 1 489 ? -7.502 8.239 39.291 1.00 93.12 489 ASN A CA 1
ATOM 3799 C C . ASN A 1 489 ? -7.238 9.229 38.154 1.00 93.12 489 ASN A C 1
ATOM 3801 O O . ASN A 1 489 ? -6.578 10.248 38.350 1.00 93.12 489 ASN A O 1
ATOM 3805 N N . GLY A 1 490 ? -7.787 8.931 36.983 1.00 89.25 490 GLY A N 1
ATOM 3806 C CA . GLY A 1 490 ? -7.770 9.786 35.804 1.00 89.25 490 GLY A CA 1
ATOM 3807 C C . GLY A 1 490 ? -9.123 9.775 35.100 1.00 89.25 490 GLY A C 1
ATOM 3808 O O . GLY A 1 490 ? -10.014 8.992 35.434 1.00 89.25 490 GLY A O 1
ATOM 3809 N N . GLY A 1 491 ? -9.272 10.656 34.119 1.00 89.19 491 GLY A N 1
ATOM 3810 C CA . GLY A 1 491 ? -10.400 10.671 33.194 1.00 89.19 491 GLY A CA 1
ATOM 3811 C C . GLY A 1 491 ? -9.888 10.774 31.765 1.00 89.19 491 GLY A C 1
ATOM 3812 O O . GLY A 1 491 ? -8.845 11.384 31.528 1.00 89.19 491 GLY A O 1
ATOM 3813 N N . THR A 1 492 ? -10.598 10.157 30.828 1.00 90.25 492 THR A N 1
ATOM 3814 C CA . THR A 1 492 ? -10.269 10.201 29.401 1.00 90.25 492 THR A CA 1
ATOM 3815 C C . THR A 1 492 ? -11.520 10.362 28.542 1.00 90.25 492 THR A C 1
ATOM 3817 O O . THR A 1 492 ? -12.635 10.113 29.001 1.00 90.25 492 THR A O 1
ATOM 3820 N N . SER A 1 493 ? -11.304 10.780 27.300 1.00 90.06 493 SER A N 1
ATOM 3821 C CA . SER A 1 493 ? -12.249 10.729 26.183 1.00 90.06 493 SER A CA 1
ATOM 3822 C C . SER A 1 493 ? -11.538 10.052 25.001 1.00 90.06 493 SER A C 1
ATOM 3824 O O . SER A 1 493 ? -10.345 9.754 25.101 1.00 90.06 493 SER A O 1
ATOM 3826 N N . LEU A 1 494 ? -12.238 9.798 23.896 1.00 89.81 494 LEU A N 1
ATOM 3827 C CA . LEU A 1 494 ? -11.621 9.258 22.684 1.00 89.81 494 LEU A CA 1
ATOM 3828 C C . LEU A 1 494 ? -10.949 10.398 21.919 1.00 89.81 494 LEU A C 1
ATOM 3830 O O . LEU A 1 494 ? -11.578 11.099 21.136 1.00 89.81 494 LEU A O 1
ATOM 3834 N N . SER A 1 495 ? -9.662 10.619 22.181 1.00 82.19 495 SER A N 1
ATOM 3835 C CA . SER A 1 495 ? -8.950 11.746 21.578 1.00 82.19 495 SER A CA 1
ATOM 3836 C C . SER A 1 495 ? -8.635 11.540 20.106 1.00 82.19 495 SER A C 1
ATOM 3838 O O . SER A 1 495 ? -8.568 12.539 19.422 1.00 82.19 495 SER A O 1
ATOM 3840 N N . ARG A 1 496 ? -8.457 10.297 19.632 1.00 89.75 496 ARG A N 1
ATOM 3841 C CA . ARG A 1 496 ? -8.059 9.973 18.250 1.00 89.75 496 ARG A CA 1
ATOM 3842 C C . ARG A 1 496 ? -8.963 8.883 17.696 1.00 89.75 496 ARG A C 1
ATOM 3844 O O . ARG A 1 496 ? -8.836 7.709 18.052 1.00 89.75 496 ARG A O 1
ATOM 3851 N N . ASN A 1 497 ? -9.940 9.284 16.903 1.00 93.69 497 ASN A N 1
ATOM 3852 C CA . ASN A 1 497 ? -10.888 8.361 16.305 1.00 93.69 497 ASN A CA 1
ATOM 3853 C C . ASN A 1 497 ? -11.570 8.994 15.101 1.00 93.69 497 ASN A C 1
ATOM 3855 O O . ASN A 1 497 ? -11.614 10.216 14.995 1.00 93.69 497 ASN A O 1
ATOM 3859 N N . SER A 1 498 ? -12.159 8.157 14.262 1.00 94.69 498 SER A N 1
ATOM 3860 C CA . SER A 1 498 ? -13.086 8.563 13.218 1.00 94.69 498 SER A CA 1
ATOM 3861 C C . SER A 1 498 ? -14.252 7.585 13.153 1.00 94.69 498 SER A C 1
ATOM 3863 O O . SER A 1 498 ? -14.091 6.374 13.287 1.00 94.69 498 SER A O 1
ATOM 3865 N N . MET A 1 499 ? -15.454 8.108 12.963 1.00 95.94 499 MET A N 1
ATOM 3866 C CA . MET A 1 499 ? -16.667 7.331 12.766 1.00 95.94 499 MET A CA 1
ATOM 3867 C C . MET A 1 499 ? -17.304 7.752 11.451 1.00 95.94 499 MET A C 1
ATOM 3869 O O . MET A 1 499 ? -17.521 8.942 11.216 1.00 95.94 499 MET A O 1
ATOM 3873 N N . TYR A 1 500 ? -17.584 6.771 10.604 1.00 97.19 500 TYR A N 1
ATOM 3874 C CA . TYR A 1 500 ? -18.117 6.977 9.265 1.00 97.19 500 TYR A CA 1
ATOM 3875 C C . TYR A 1 500 ? -18.963 5.782 8.834 1.00 97.19 500 TYR A C 1
ATOM 3877 O O . TYR A 1 500 ? -18.858 4.681 9.379 1.00 97.19 500 TYR A O 1
ATOM 3885 N N . PHE A 1 501 ? -19.835 6.011 7.861 1.00 97.69 501 PHE A N 1
ATOM 3886 C CA . PHE A 1 501 ? -20.869 5.062 7.473 1.00 97.69 501 PHE A CA 1
ATOM 3887 C C . PHE A 1 501 ? -20.851 4.855 5.968 1.00 97.69 501 PHE A C 1
ATOM 3889 O O . PHE A 1 501 ? -20.504 5.761 5.213 1.00 97.69 501 PHE A O 1
ATOM 3896 N N . ALA A 1 502 ? -21.206 3.655 5.532 1.00 96.56 502 ALA A N 1
ATOM 3897 C CA . ALA A 1 502 ? -21.362 3.367 4.120 1.00 96.56 502 ALA A CA 1
ATOM 3898 C C . ALA A 1 502 ? -22.355 2.240 3.870 1.00 96.56 502 ALA A C 1
ATOM 3900 O O . ALA A 1 502 ? -22.397 1.239 4.596 1.00 96.56 502 ALA A O 1
ATOM 3901 N N . THR A 1 503 ? -23.104 2.390 2.783 1.00 95.62 503 THR A N 1
ATOM 3902 C CA . THR A 1 503 ? -24.052 1.391 2.310 1.00 95.62 503 THR A CA 1
ATOM 3903 C C . THR A 1 503 ? -23.522 0.722 1.044 1.00 95.62 503 THR A C 1
ATOM 3905 O O . THR A 1 503 ? -23.438 1.341 -0.013 1.00 95.62 503 THR A O 1
ATOM 3908 N N . VAL A 1 504 ? -23.196 -0.571 1.132 1.00 92.88 504 VAL A N 1
ATOM 3909 C CA . VAL A 1 504 ? -22.643 -1.361 0.019 1.00 92.88 504 VAL A CA 1
ATOM 3910 C C . VAL A 1 504 ? -23.567 -2.535 -0.276 1.00 92.88 504 VAL A C 1
ATOM 3912 O O . VAL A 1 504 ? -23.750 -3.410 0.563 1.00 92.88 504 VAL A O 1
ATOM 3915 N N . ASN A 1 505 ? -24.167 -2.570 -1.468 1.00 90.19 505 ASN A N 1
ATOM 3916 C CA . ASN A 1 505 ? -25.083 -3.643 -1.886 1.00 90.19 505 ASN A CA 1
ATOM 3917 C C . ASN A 1 505 ? -26.225 -3.927 -0.876 1.00 90.19 505 ASN A C 1
ATOM 3919 O O . ASN A 1 505 ? -26.541 -5.076 -0.577 1.00 90.19 505 ASN A O 1
ATOM 3923 N N . GLY A 1 506 ? -26.787 -2.869 -0.275 1.00 92.62 506 GLY A N 1
ATOM 3924 C CA . GLY A 1 506 ? -27.821 -2.959 0.771 1.00 92.62 506 GLY A CA 1
ATOM 3925 C C . GLY A 1 506 ? -27.285 -3.187 2.193 1.00 92.62 506 GLY A C 1
ATOM 3926 O O . GLY A 1 506 ? -28.018 -3.006 3.168 1.00 92.62 506 GLY A O 1
ATOM 3927 N N . TRP A 1 507 ? -26.001 -3.514 2.354 1.00 95.94 507 TRP A N 1
ATOM 3928 C CA . TRP A 1 507 ? -25.365 -3.637 3.663 1.00 95.94 507 TRP A CA 1
ATOM 3929 C C . TRP A 1 507 ? -25.014 -2.273 4.228 1.00 95.94 507 TRP A C 1
ATOM 3931 O O . TRP A 1 507 ? -24.172 -1.569 3.682 1.00 95.94 507 TRP A O 1
ATOM 3941 N N . LYS A 1 508 ? -25.618 -1.937 5.365 1.00 97.38 508 LYS A N 1
ATOM 3942 C CA . LYS A 1 508 ? -25.293 -0.749 6.151 1.00 97.38 508 LYS A CA 1
ATOM 3943 C C . LYS A 1 508 ? -24.126 -1.046 7.086 1.00 97.38 508 LYS A C 1
ATOM 3945 O O . LYS A 1 508 ? -24.296 -1.763 8.072 1.00 97.38 508 LYS A O 1
ATOM 3950 N N . LEU A 1 509 ? -22.951 -0.506 6.781 1.00 97.88 509 LEU A N 1
ATOM 3951 C CA . LEU A 1 509 ? -21.702 -0.716 7.515 1.00 97.88 509 LEU A CA 1
ATOM 3952 C C . LEU A 1 509 ? -21.294 0.568 8.252 1.00 97.88 509 LEU A C 1
ATOM 3954 O O . LEU A 1 509 ? -21.176 1.628 7.642 1.00 97.88 509 LEU A O 1
ATOM 3958 N N . GLY A 1 510 ? -21.125 0.488 9.570 1.00 98.00 510 GLY A N 1
ATOM 3959 C CA . GLY A 1 510 ? -20.669 1.592 10.414 1.00 98.00 510 GLY A CA 1
ATOM 3960 C C . GLY A 1 510 ? -19.247 1.328 10.876 1.00 98.00 510 GLY A C 1
ATOM 3961 O O . GLY A 1 510 ? -19.016 0.420 11.672 1.00 98.00 510 GLY A O 1
ATOM 3962 N N . PHE A 1 511 ? -18.302 2.108 10.371 1.00 98.12 511 PHE A N 1
ATOM 3963 C CA . PHE A 1 511 ? -16.885 1.965 10.655 1.00 98.12 511 PHE A CA 1
ATOM 3964 C C . PHE A 1 511 ? -16.484 2.873 11.812 1.00 98.12 511 PHE A C 1
ATOM 3966 O O . PHE A 1 511 ? -16.861 4.046 11.869 1.00 98.12 511 PHE A O 1
ATOM 3973 N N . PHE A 1 512 ? -15.684 2.326 12.720 1.00 97.81 512 PHE A N 1
ATOM 3974 C CA . PHE A 1 512 ? -15.084 3.055 13.821 1.00 97.81 512 PHE A CA 1
ATOM 3975 C C . PHE A 1 512 ? -13.565 2.878 13.781 1.00 97.81 512 PHE A C 1
ATOM 3977 O O . PHE A 1 512 ? -13.026 1.862 14.229 1.00 97.81 512 PHE A O 1
ATOM 3984 N N . GLY A 1 513 ? -12.899 3.867 13.193 1.00 97.19 513 GLY A N 1
ATOM 3985 C CA . GLY A 1 513 ? -11.452 3.994 13.120 1.00 97.19 513 GLY A CA 1
ATOM 3986 C C . GLY A 1 513 ? -10.875 4.478 14.447 1.00 97.19 513 GLY A C 1
ATOM 3987 O O . GLY A 1 513 ? -11.338 5.482 14.991 1.00 97.19 513 GLY A O 1
ATOM 3988 N N . LEU A 1 514 ? -9.875 3.782 14.987 1.00 96.12 514 LEU A N 1
ATOM 3989 C CA . LEU A 1 514 ? -9.325 4.057 16.317 1.00 96.12 514 LEU A CA 1
ATOM 3990 C C . LEU A 1 514 ? -7.795 4.131 16.322 1.00 96.12 514 LEU A C 1
ATOM 3992 O O . LEU A 1 514 ? -7.120 3.380 15.624 1.00 96.12 514 LEU A O 1
ATOM 3996 N N . HIS A 1 515 ? -7.272 4.996 17.190 1.00 95.12 515 HIS A N 1
ATOM 3997 C CA . HIS A 1 515 ? -5.878 4.995 17.623 1.00 95.12 515 HIS A CA 1
ATOM 3998 C C . HIS A 1 515 ? -5.851 5.108 19.151 1.00 95.12 515 HIS A C 1
ATOM 4000 O O . HIS A 1 515 ? -5.962 6.199 19.720 1.00 95.12 515 HIS A O 1
ATOM 4006 N N . LEU A 1 516 ? -5.773 3.963 19.830 1.00 94.38 516 LEU A N 1
ATOM 4007 C CA . LEU A 1 516 ? -5.862 3.903 21.290 1.00 94.38 516 LEU A CA 1
ATOM 4008 C C . LEU A 1 516 ? -4.511 4.153 21.962 1.00 94.38 516 LEU A C 1
ATOM 4010 O O . LEU A 1 516 ? -3.452 4.046 21.349 1.00 94.38 516 LEU A O 1
ATOM 4014 N N . LYS A 1 517 ? -4.535 4.484 23.257 1.00 92.69 517 LYS A N 1
ATOM 4015 C CA . LYS A 1 517 ? -3.324 4.817 24.016 1.00 92.69 517 LYS A CA 1
ATOM 4016 C C . LYS A 1 517 ? -2.258 3.705 23.952 1.00 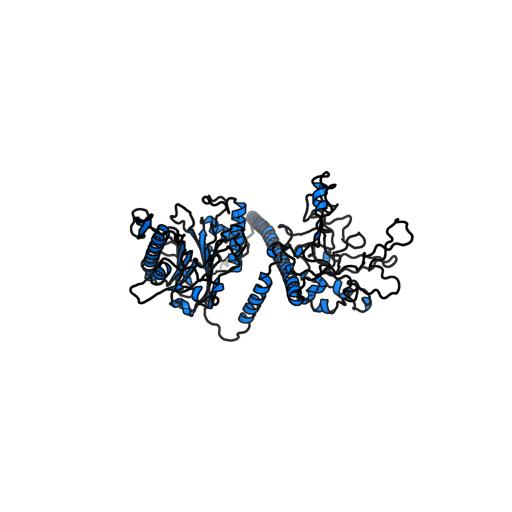92.69 517 LYS A C 1
ATOM 4018 O O . LYS A 1 517 ? -2.479 2.623 24.478 1.00 92.69 517 LYS A O 1
ATOM 4023 N N . SER A 1 518 ? -1.067 3.998 23.428 1.00 89.38 518 SER A N 1
ATOM 4024 C CA . SER A 1 518 ? 0.085 3.077 23.378 1.00 89.38 518 SER A CA 1
ATOM 4025 C C . SER A 1 518 ? 0.778 2.839 24.729 1.00 89.38 518 SER A C 1
ATOM 4027 O O . SER A 1 518 ? 0.437 3.483 25.724 1.00 89.38 518 SER A O 1
ATOM 4029 N N . ASN A 1 519 ? 1.762 1.926 24.743 1.00 86.12 519 ASN A N 1
ATOM 4030 C CA . ASN A 1 519 ? 2.558 1.442 25.885 1.00 86.12 519 ASN A CA 1
ATOM 4031 C C . ASN A 1 519 ? 1.829 0.407 26.781 1.00 86.12 519 ASN A C 1
ATOM 4033 O O . ASN A 1 519 ? 1.072 0.787 27.678 1.00 86.12 519 ASN A O 1
ATOM 4037 N N . PRO A 1 520 ? 2.033 -0.907 26.555 1.00 83.06 520 PRO A N 1
ATOM 4038 C CA . PRO A 1 520 ? 1.409 -1.974 27.343 1.00 83.06 520 PRO A CA 1
ATOM 4039 C C . PRO A 1 520 ? 2.076 -2.224 28.707 1.00 83.06 520 PRO A C 1
ATOM 4041 O O . PRO A 1 520 ? 1.517 -2.944 29.536 1.00 83.06 520 PRO A O 1
ATOM 4044 N N . ASP A 1 521 ? 3.246 -1.643 28.977 1.00 83.25 521 ASP A N 1
ATOM 4045 C CA . ASP A 1 521 ? 3.980 -1.850 30.232 1.00 83.25 521 ASP A CA 1
ATOM 4046 C C . ASP A 1 521 ? 3.697 -0.779 31.289 1.00 83.25 521 ASP A C 1
ATOM 4048 O O . ASP A 1 521 ? 3.976 -0.978 32.473 1.00 83.25 521 ASP A O 1
ATOM 4052 N N . ASP A 1 522 ? 3.076 0.331 30.894 1.00 89.81 522 ASP A N 1
ATOM 4053 C CA . ASP A 1 522 ? 2.698 1.411 31.796 1.00 89.81 522 ASP A CA 1
ATOM 4054 C C . ASP A 1 522 ? 1.268 1.246 32.345 1.00 89.81 522 ASP A C 1
ATOM 4056 O O . ASP A 1 522 ? 0.279 1.153 31.613 1.00 89.81 522 ASP A O 1
ATOM 4060 N N . ALA A 1 523 ? 1.140 1.264 33.674 1.00 91.25 523 ALA A N 1
ATOM 4061 C CA . ALA A 1 523 ? -0.138 1.099 34.363 1.00 91.25 523 ALA A CA 1
ATOM 4062 C C . ALA A 1 523 ? -1.127 2.239 34.068 1.00 91.25 523 ALA A C 1
ATOM 4064 O O . ALA A 1 523 ? -2.332 1.989 33.975 1.00 91.25 523 ALA A O 1
ATOM 4065 N N . TYR A 1 524 ? -0.641 3.478 33.913 1.00 93.50 524 TYR A N 1
ATOM 4066 C CA . TYR A 1 524 ? -1.487 4.609 33.523 1.00 93.50 524 TYR A CA 1
ATOM 4067 C C . TYR A 1 524 ? -2.052 4.401 32.116 1.00 93.50 524 TYR A C 1
ATOM 4069 O O . TYR A 1 524 ? -3.265 4.502 31.918 1.00 93.50 524 TYR A O 1
ATOM 4077 N N . SER A 1 525 ? -1.186 4.058 31.162 1.00 93.19 525 SER A N 1
ATOM 4078 C CA . SER A 1 525 ? -1.540 3.825 29.762 1.00 93.19 525 SER A CA 1
ATOM 4079 C C . SER A 1 525 ? -2.536 2.676 29.608 1.00 93.19 525 SER A C 1
ATOM 4081 O O . SER A 1 525 ? -3.561 2.855 28.953 1.00 93.19 525 SER A O 1
ATOM 4083 N N . ASN A 1 526 ? -2.331 1.557 30.310 1.00 93.06 526 ASN A N 1
ATOM 4084 C CA . ASN A 1 526 ? -3.279 0.439 30.339 1.00 93.06 526 ASN A CA 1
ATOM 4085 C C . ASN A 1 526 ? -4.639 0.826 30.947 1.00 93.06 526 ASN A C 1
ATOM 4087 O O . ASN A 1 526 ? -5.690 0.459 30.417 1.00 93.06 526 ASN A O 1
ATOM 4091 N N . GLY A 1 527 ? -4.638 1.586 32.049 1.00 93.81 527 GLY A N 1
ATOM 4092 C CA . GLY A 1 527 ? -5.866 2.086 32.670 1.00 93.81 527 GLY A CA 1
ATOM 4093 C C . GLY A 1 527 ? -6.646 3.024 31.744 1.00 93.81 527 GLY A C 1
ATOM 4094 O O . GLY A 1 527 ? -7.867 2.899 31.627 1.00 93.81 527 GLY A O 1
ATOM 4095 N N . LYS A 1 528 ? -5.936 3.920 31.048 1.00 94.06 528 LYS A N 1
ATOM 4096 C CA . LYS A 1 528 ? -6.511 4.848 30.070 1.00 94.06 528 LYS A CA 1
ATOM 4097 C C . LYS A 1 528 ? -7.086 4.102 28.862 1.00 94.06 528 LYS A C 1
ATOM 4099 O O . LYS A 1 528 ? -8.259 4.301 28.556 1.00 94.06 528 LYS A O 1
ATOM 4104 N N . ARG A 1 529 ? -6.319 3.191 28.249 1.00 94.88 529 ARG A N 1
ATOM 4105 C CA . ARG A 1 529 ? -6.753 2.361 27.107 1.00 94.88 529 ARG A CA 1
ATOM 4106 C C . ARG A 1 529 ? -8.005 1.547 27.441 1.00 94.88 529 ARG A C 1
ATOM 4108 O O . ARG A 1 529 ? -8.950 1.491 26.661 1.00 94.88 529 ARG A O 1
ATOM 4115 N N . GLY A 1 530 ? -8.063 0.969 28.644 1.00 95.00 530 GLY A N 1
ATOM 4116 C CA . GLY A 1 530 ? -9.243 0.244 29.121 1.00 95.00 530 GLY A CA 1
ATOM 4117 C C . GLY A 1 530 ? -10.499 1.116 29.255 1.00 95.00 530 GLY A C 1
ATOM 4118 O O . GLY A 1 530 ? -11.604 0.637 29.003 1.00 95.00 530 GLY A O 1
ATOM 4119 N N . ALA A 1 531 ? -10.350 2.389 29.631 1.00 94.62 531 ALA A N 1
ATOM 4120 C CA . ALA A 1 531 ? -11.454 3.348 29.661 1.00 94.62 531 ALA A CA 1
ATOM 4121 C C . ALA A 1 531 ? -11.859 3.847 28.267 1.00 94.62 531 ALA A C 1
ATOM 4123 O O . ALA A 1 531 ? -13.046 4.057 28.025 1.00 94.62 531 ALA A O 1
ATOM 4124 N N . GLU A 1 532 ? -10.906 3.990 27.346 1.00 95.06 532 GLU A N 1
ATOM 4125 C CA . GLU A 1 532 ? -11.189 4.259 25.931 1.00 95.06 532 GLU A CA 1
ATOM 4126 C C . GLU A 1 532 ? -12.010 3.111 25.319 1.00 95.06 532 GLU A C 1
ATOM 4128 O O . GLU A 1 532 ? -13.045 3.362 24.710 1.00 95.06 532 GLU A O 1
ATOM 4133 N N . ALA A 1 533 ? -11.661 1.849 25.588 1.00 95.75 533 ALA A N 1
ATOM 4134 C CA . ALA A 1 533 ? -12.437 0.688 25.134 1.00 95.75 533 ALA A CA 1
ATOM 4135 C C . ALA A 1 533 ? -13.901 0.693 25.628 1.00 95.75 533 ALA A C 1
ATOM 4137 O O . ALA A 1 533 ? -14.815 0.319 24.893 1.00 95.75 533 ALA A O 1
ATOM 4138 N N . GLU A 1 534 ? -14.150 1.153 26.859 1.00 94.69 534 GLU A N 1
ATOM 4139 C CA . GLU A 1 534 ? -15.510 1.313 27.396 1.00 94.69 534 GLU A CA 1
ATOM 4140 C C . GLU A 1 534 ? -16.307 2.389 26.640 1.00 94.69 534 GLU A C 1
ATOM 4142 O O . GLU A 1 534 ? -17.502 2.229 26.377 1.00 94.69 534 GLU A O 1
ATOM 4147 N N . LEU A 1 535 ? -15.645 3.492 26.275 1.00 95.19 535 LEU A N 1
ATOM 4148 C CA . LEU A 1 535 ? -16.238 4.547 25.454 1.00 95.19 535 LEU A CA 1
ATOM 4149 C C . LEU A 1 535 ? -16.560 4.045 24.050 1.00 95.19 535 LEU A C 1
ATOM 4151 O O . LEU A 1 535 ? -17.643 4.343 23.554 1.00 95.19 535 LEU A O 1
ATOM 4155 N N . VAL A 1 536 ? -15.674 3.246 23.448 1.00 96.62 536 VAL A N 1
ATOM 4156 C CA . VAL A 1 536 ? -15.907 2.618 22.140 1.00 96.62 536 VAL A CA 1
ATOM 4157 C C . VAL A 1 536 ? -17.182 1.779 22.176 1.00 96.62 536 VAL A C 1
ATOM 4159 O O . VAL A 1 536 ? -18.075 1.990 21.357 1.00 96.62 536 VAL A O 1
ATOM 4162 N N . GLY A 1 537 ? -17.330 0.897 23.171 1.00 95.69 537 GLY A N 1
ATOM 4163 C CA . GLY A 1 537 ? -18.541 0.088 23.320 1.00 95.69 537 GLY A CA 1
ATOM 4164 C C . GLY A 1 537 ? -19.805 0.940 23.494 1.00 95.69 537 GLY A C 1
ATOM 4165 O O . GLY A 1 537 ? -20.825 0.681 22.853 1.00 95.69 537 GLY A O 1
ATOM 4166 N N . ARG A 1 538 ? -19.746 2.003 24.310 1.00 94.56 538 ARG A N 1
ATOM 4167 C CA . ARG A 1 538 ? -20.865 2.953 24.458 1.00 94.56 538 ARG A CA 1
ATOM 4168 C C . ARG A 1 538 ? -21.214 3.656 23.148 1.00 94.56 538 ARG A C 1
ATOM 4170 O O . ARG A 1 538 ? -22.396 3.785 22.845 1.00 94.56 538 ARG A O 1
ATOM 4177 N N . ALA A 1 539 ? -20.218 4.083 22.382 1.00 95.25 539 ALA A N 1
ATOM 4178 C CA . ALA A 1 539 ? -20.413 4.763 21.108 1.00 95.25 539 ALA A CA 1
ATOM 4179 C C . ALA A 1 539 ? -20.996 3.826 20.044 1.00 95.25 539 ALA A C 1
ATOM 4181 O O . ALA A 1 539 ? -21.908 4.224 19.328 1.00 95.25 539 ALA A O 1
ATOM 4182 N N . ILE A 1 540 ? -20.595 2.553 20.004 1.00 97.19 540 ILE A N 1
ATOM 4183 C CA . ILE A 1 540 ? -21.241 1.553 19.140 1.00 97.19 540 ILE A CA 1
ATOM 4184 C C . ILE A 1 540 ? -22.734 1.421 19.485 1.00 97.19 540 ILE A C 1
ATOM 4186 O O . ILE A 1 540 ? -23.585 1.471 18.592 1.00 97.19 540 ILE A O 1
ATOM 4190 N N . ARG A 1 541 ? -23.066 1.297 20.779 1.00 95.44 541 ARG A N 1
ATOM 4191 C CA . ARG A 1 541 ? -24.454 1.152 21.258 1.00 95.44 541 ARG A CA 1
ATOM 4192 C C . ARG A 1 541 ? -25.302 2.412 21.076 1.00 95.44 541 ARG A C 1
ATOM 4194 O O . ARG A 1 541 ? -26.512 2.287 20.921 1.00 95.44 541 ARG A O 1
ATOM 4201 N N . GLY A 1 542 ? -24.697 3.595 21.150 1.00 93.88 542 GLY A N 1
ATOM 4202 C CA . GLY A 1 542 ? -25.395 4.880 21.060 1.00 93.88 542 GLY A CA 1
ATOM 4203 C C . GLY A 1 542 ? -25.489 5.434 19.640 1.00 93.88 542 GLY A C 1
ATOM 4204 O O . GLY A 1 542 ? -26.510 6.010 19.276 1.00 93.88 542 GLY A O 1
ATOM 4205 N N . GLU A 1 543 ? -24.454 5.228 18.823 1.00 94.81 543 GLU A N 1
ATOM 4206 C CA . GLU A 1 543 ? -24.327 5.898 17.529 1.00 94.81 543 GLU A CA 1
ATOM 4207 C C . GLU A 1 543 ? -24.508 4.964 16.332 1.00 94.81 543 GLU A C 1
ATOM 4209 O O . GLU A 1 543 ? -25.246 5.306 15.409 1.00 94.81 543 GLU A O 1
ATOM 4214 N N . ILE A 1 544 ? -23.914 3.769 16.352 1.00 97.06 544 ILE A N 1
ATOM 4215 C CA . ILE A 1 544 ? -23.907 2.877 15.182 1.00 97.06 544 ILE A CA 1
ATOM 4216 C C . ILE A 1 544 ? -25.157 1.990 15.144 1.00 97.06 544 ILE A C 1
ATOM 4218 O O . ILE A 1 544 ? -25.952 2.048 14.201 1.00 97.06 544 ILE A O 1
ATOM 4222 N N . VAL A 1 545 ? -25.363 1.188 16.191 1.00 96.69 545 VAL A N 1
ATOM 4223 C CA . VAL A 1 545 ? -26.426 0.170 16.230 1.00 96.69 545 VAL A CA 1
ATOM 4224 C C . VAL A 1 545 ? -27.835 0.776 16.128 1.00 96.69 545 VAL A C 1
ATOM 4226 O O . VAL A 1 545 ? -28.629 0.260 15.338 1.00 96.69 545 VAL A O 1
ATOM 4229 N N . PRO A 1 546 ? -28.182 1.879 16.827 1.00 96.56 546 PRO A N 1
ATOM 4230 C CA . PRO A 1 546 ? -29.526 2.461 16.743 1.00 96.56 546 PRO A CA 1
ATOM 4231 C C . PRO A 1 546 ? -29.895 2.981 15.351 1.00 96.56 546 PRO A C 1
ATOM 4233 O O . PRO A 1 546 ? -31.076 3.091 15.030 1.00 96.56 546 PRO A O 1
ATOM 4236 N N . ARG A 1 547 ? -28.896 3.276 14.509 1.00 95.69 547 ARG A N 1
ATOM 4237 C CA . ARG A 1 547 ? -29.086 3.729 13.122 1.00 95.69 547 ARG A CA 1
ATOM 4238 C C . ARG A 1 547 ? -29.227 2.567 12.130 1.00 95.69 547 ARG A C 1
ATOM 4240 O O . ARG A 1 547 ? -29.432 2.797 10.939 1.00 95.69 547 ARG A O 1
ATOM 4247 N N . GLY A 1 548 ? -29.151 1.324 12.610 1.00 96.38 548 GLY A N 1
ATOM 4248 C CA . GLY A 1 548 ? -29.293 0.114 11.801 1.00 96.38 548 GLY A CA 1
ATOM 4249 C C . GLY A 1 548 ? -28.040 -0.263 11.010 1.00 96.38 548 GLY A C 1
ATOM 4250 O O . GLY A 1 548 ? -28.149 -1.026 10.053 1.00 96.38 548 GLY A O 1
ATOM 4251 N N . TYR A 1 549 ? -26.875 0.270 11.385 1.00 98.00 549 TYR A N 1
ATOM 4252 C CA . TYR A 1 549 ? -25.590 -0.094 10.794 1.00 98.00 549 TYR A CA 1
ATOM 4253 C C . TYR A 1 549 ? -24.936 -1.226 11.590 1.00 98.00 549 TYR A C 1
ATOM 4255 O O . TYR A 1 549 ? -25.031 -1.283 12.819 1.00 98.00 549 TYR A O 1
ATOM 4263 N N . LEU A 1 550 ? -24.247 -2.121 10.887 1.00 97.75 550 LEU A N 1
ATOM 4264 C CA . LEU A 1 550 ? -23.404 -3.138 11.501 1.00 97.75 550 LEU A CA 1
ATOM 4265 C C . LEU A 1 550 ? -22.069 -2.509 11.919 1.00 97.75 550 LEU A C 1
ATOM 4267 O O . LEU A 1 550 ? -21.439 -1.873 11.076 1.00 97.75 550 LEU A O 1
ATOM 4271 N N . PRO A 1 551 ? -21.621 -2.668 13.176 1.00 97.94 551 PRO A N 1
ATOM 4272 C CA . PRO A 1 551 ? -20.384 -2.052 13.642 1.00 97.94 551 PRO A CA 1
ATOM 4273 C C . PRO A 1 551 ? -19.140 -2.821 13.193 1.00 97.94 551 PRO A C 1
ATOM 4275 O O . PRO A 1 551 ? -19.027 -4.018 13.445 1.00 97.94 551 PRO A O 1
ATOM 4278 N N . LEU A 1 552 ? -18.190 -2.109 12.587 1.00 98.00 552 LEU A N 1
ATOM 4279 C CA . LEU A 1 552 ? -16.826 -2.551 12.307 1.00 98.00 552 LEU A CA 1
ATOM 4280 C C . LEU A 1 552 ? -15.865 -1.662 13.093 1.00 98.00 552 LEU A C 1
ATOM 4282 O O . LEU A 1 552 ? -15.976 -0.439 13.037 1.00 98.00 552 LEU A O 1
ATOM 4286 N N . VAL A 1 553 ? -14.905 -2.258 13.795 1.00 98.50 553 VAL A N 1
ATOM 4287 C CA . VAL A 1 553 ? -13.884 -1.509 14.544 1.00 98.50 553 VAL A CA 1
ATOM 4288 C C . VAL A 1 553 ? -12.519 -1.835 13.970 1.00 98.50 553 VAL A C 1
ATOM 4290 O O . VAL A 1 553 ? -12.187 -3.007 13.824 1.00 98.50 553 VAL A O 1
ATOM 4293 N N . LEU A 1 554 ? -11.729 -0.821 13.632 1.00 98.19 554 LEU A N 1
ATOM 4294 C CA . LEU A 1 554 ? -10.438 -1.013 12.984 1.00 98.19 554 LEU A CA 1
ATOM 4295 C C . LEU A 1 554 ? -9.438 0.083 13.347 1.00 98.19 554 LEU A C 1
ATOM 4297 O O . LEU A 1 554 ? -9.829 1.200 13.675 1.00 98.19 554 LEU A O 1
ATOM 4301 N N . GLY A 1 555 ? -8.150 -0.238 13.285 1.00 97.38 555 GLY A N 1
ATOM 4302 C CA . GLY A 1 555 ? -7.070 0.704 13.574 1.00 97.38 555 GLY A CA 1
ATOM 4303 C C . GLY A 1 555 ? -6.012 0.125 14.500 1.00 97.38 555 GLY A C 1
ATOM 4304 O O . GLY A 1 555 ? -5.975 -1.088 14.726 1.00 97.38 555 GLY A O 1
ATOM 4305 N N . ASP A 1 556 ? -5.185 1.013 15.044 1.00 96.94 556 ASP A N 1
ATOM 4306 C CA . ASP A 1 556 ? -4.162 0.670 16.026 1.00 96.94 556 ASP A CA 1
ATOM 4307 C C . ASP A 1 556 ? -4.779 0.690 17.430 1.00 96.94 556 ASP A C 1
ATOM 4309 O O . ASP A 1 556 ? -5.009 1.741 18.047 1.00 96.94 556 ASP A O 1
ATOM 4313 N N . LEU A 1 557 ? -5.100 -0.501 17.935 1.00 95.88 557 LEU A N 1
ATOM 4314 C CA . LEU A 1 557 ? -5.712 -0.654 19.252 1.00 95.88 557 LEU A CA 1
ATOM 4315 C C . LEU A 1 557 ? -4.666 -0.762 20.362 1.00 95.88 557 LEU A C 1
ATOM 4317 O O . LEU A 1 557 ? -5.048 -0.741 21.536 1.00 95.88 557 LEU A O 1
ATOM 4321 N N . ASN A 1 558 ? -3.377 -0.839 20.010 1.00 94.44 558 ASN A N 1
ATOM 4322 C CA . ASN A 1 558 ? -2.259 -0.879 20.945 1.00 94.44 558 ASN A CA 1
ATOM 4323 C C . ASN A 1 558 ? -2.376 -1.987 22.013 1.00 94.44 558 ASN A C 1
ATOM 4325 O O . ASN A 1 558 ? -1.937 -1.826 23.155 1.00 94.44 558 ASN A O 1
ATOM 4329 N N . ASP A 1 559 ? -3.008 -3.111 21.673 1.00 94.19 559 ASP A N 1
ATOM 4330 C CA . ASP A 1 559 ? -3.216 -4.232 22.589 1.00 94.19 559 ASP A CA 1
ATOM 4331 C C . ASP A 1 559 ? -3.322 -5.566 21.842 1.00 94.19 559 ASP A C 1
ATOM 4333 O O . ASP A 1 559 ? -3.586 -5.599 20.642 1.00 94.19 559 ASP A O 1
ATOM 4337 N N . TYR A 1 560 ? -3.142 -6.666 22.568 1.00 92.75 560 TYR A N 1
ATOM 4338 C CA . TYR A 1 560 ? -3.147 -8.021 22.015 1.00 92.75 560 TYR A CA 1
ATOM 4339 C C . TYR A 1 560 ? -4.526 -8.677 22.174 1.00 92.75 560 TYR A C 1
ATOM 4341 O O . TYR A 1 560 ? -5.246 -8.419 23.145 1.00 92.75 560 TYR A O 1
ATOM 4349 N N . ASP A 1 561 ? -4.896 -9.560 21.242 1.00 93.31 561 ASP A N 1
ATOM 4350 C CA . ASP A 1 561 ? -6.118 -10.363 21.346 1.00 93.31 561 ASP A CA 1
ATOM 4351 C C . ASP A 1 561 ? -5.792 -11.770 21.877 1.00 93.31 561 ASP A C 1
ATOM 4353 O O . ASP A 1 561 ? -5.183 -12.562 21.158 1.00 93.31 561 ASP A O 1
ATOM 4357 N N . PRO A 1 562 ? -6.212 -12.132 23.103 1.00 89.50 562 PRO A N 1
ATOM 4358 C CA . PRO A 1 562 ? -5.930 -13.456 23.654 1.00 89.50 562 PRO A CA 1
ATOM 4359 C C . PRO A 1 562 ? -6.652 -14.581 22.896 1.00 89.50 562 PRO A C 1
ATOM 4361 O O . PRO A 1 562 ? -6.199 -15.724 22.923 1.00 89.50 562 PRO A O 1
ATOM 4364 N N . ASP A 1 563 ? -7.756 -14.277 22.204 1.00 91.31 563 ASP A N 1
ATOM 4365 C CA . ASP A 1 563 ? -8.503 -15.273 21.426 1.00 91.31 563 ASP A CA 1
ATOM 4366 C C . ASP A 1 563 ? -7.885 -15.497 20.036 1.00 91.31 563 ASP A C 1
ATOM 4368 O O . ASP A 1 563 ? -8.146 -16.515 19.389 1.00 91.31 563 ASP A O 1
ATOM 4372 N N . VAL A 1 564 ? -7.043 -14.565 19.573 1.00 93.12 564 VAL A N 1
ATOM 4373 C CA . VAL A 1 564 ? -6.305 -14.662 18.309 1.00 93.12 564 VAL A CA 1
ATOM 4374 C C . VAL A 1 564 ? -4.829 -14.344 18.557 1.00 93.12 564 VAL A C 1
ATOM 4376 O O . VAL A 1 564 ? -4.381 -13.241 18.246 1.00 93.12 564 VAL A O 1
ATOM 4379 N N . PRO A 1 565 ? -4.057 -15.318 19.081 1.00 89.88 565 PRO A N 1
ATOM 4380 C CA . PRO A 1 565 ? -2.645 -15.120 19.378 1.00 89.88 565 PRO A CA 1
ATOM 4381 C C . PRO A 1 565 ? -1.861 -14.682 18.142 1.00 89.88 565 PRO A C 1
ATOM 4383 O O . PRO A 1 565 ? -2.078 -15.211 17.035 1.00 89.88 565 PRO A O 1
ATOM 4386 N N . ASP A 1 566 ? -0.952 -13.736 18.359 1.00 91.94 566 ASP A N 1
ATOM 4387 C CA . ASP A 1 566 ? -0.052 -13.202 17.346 1.00 91.94 566 ASP A CA 1
ATOM 4388 C C . ASP A 1 566 ? 1.139 -14.148 17.107 1.00 91.94 566 ASP A C 1
ATOM 4390 O O . ASP A 1 566 ? 1.117 -15.313 17.512 1.00 91.94 566 ASP A O 1
ATOM 4394 N N . ARG A 1 567 ? 2.150 -13.707 16.358 1.00 89.94 567 ARG A N 1
ATOM 4395 C CA . ARG A 1 567 ? 3.349 -14.512 16.092 1.00 89.94 567 ARG A CA 1
ATOM 4396 C C . ARG A 1 567 ? 4.179 -14.795 17.355 1.00 89.94 567 ARG A C 1
ATOM 4398 O O . ARG A 1 567 ? 4.833 -15.840 17.389 1.00 89.94 567 ARG A O 1
ATOM 4405 N N . ASP A 1 568 ? 4.205 -13.888 18.325 1.00 86.25 568 ASP A N 1
ATOM 4406 C CA . ASP A 1 568 ? 5.065 -13.944 19.505 1.00 86.25 568 ASP A CA 1
ATOM 4407 C C . ASP A 1 568 ? 4.330 -14.590 20.688 1.00 86.25 568 ASP A C 1
ATOM 4409 O O . ASP A 1 568 ? 3.576 -13.967 21.428 1.00 86.25 568 ASP A O 1
ATOM 4413 N N . ASP A 1 569 ? 4.622 -15.870 20.913 1.00 81.44 569 ASP A N 1
ATOM 4414 C CA . ASP A 1 569 ? 4.066 -16.655 22.020 1.00 81.44 569 ASP A CA 1
ATOM 4415 C C . ASP A 1 569 ? 4.470 -16.178 23.425 1.00 81.44 569 ASP A C 1
ATOM 4417 O O . ASP A 1 569 ? 3.996 -16.729 24.419 1.00 81.44 569 ASP A O 1
ATOM 4421 N N . THR A 1 570 ? 5.370 -15.201 23.540 1.00 80.69 570 THR A N 1
ATOM 4422 C CA . THR A 1 570 ? 5.841 -14.691 24.834 1.00 80.69 570 THR A CA 1
ATOM 4423 C C . THR A 1 570 ? 5.086 -13.449 25.305 1.00 80.69 570 THR A C 1
ATOM 4425 O O . THR A 1 570 ? 5.275 -13.018 26.448 1.00 80.69 570 THR A O 1
ATOM 4428 N N . ARG A 1 571 ? 4.228 -12.872 24.454 1.00 75.31 571 ARG A N 1
ATOM 4429 C CA . ARG A 1 571 ? 3.510 -11.626 24.730 1.00 75.31 571 ARG A CA 1
ATOM 4430 C C . ARG A 1 571 ? 2.021 -11.873 24.918 1.00 75.31 571 ARG A C 1
ATOM 4432 O O . ARG A 1 571 ? 1.301 -12.218 23.992 1.00 75.31 571 ARG A O 1
ATOM 4439 N N . ASP A 1 572 ? 1.558 -11.596 26.132 1.00 76.50 572 ASP A N 1
ATOM 4440 C CA . ASP A 1 572 ? 0.146 -11.666 26.500 1.00 76.50 572 ASP A CA 1
ATOM 4441 C C . ASP A 1 572 ? -0.432 -10.274 26.775 1.00 76.50 572 ASP A C 1
ATOM 4443 O O . ASP A 1 572 ? 0.239 -9.386 27.320 1.00 76.50 572 ASP A O 1
ATOM 4447 N N . THR A 1 573 ? -1.722 -10.090 26.469 1.00 81.50 573 THR A N 1
ATOM 4448 C CA . THR A 1 573 ? -2.438 -8.883 26.897 1.00 81.50 573 THR A CA 1
ATOM 4449 C C . THR A 1 573 ? -2.485 -8.793 28.422 1.00 81.50 573 THR A C 1
ATOM 4451 O O . THR A 1 573 ? -2.804 -9.747 29.134 1.00 81.50 573 THR A O 1
ATOM 4454 N N . LYS A 1 574 ? -2.207 -7.595 28.940 1.00 82.81 574 LYS A N 1
ATOM 4455 C CA . LYS A 1 574 ? -2.369 -7.250 30.362 1.00 82.81 574 LYS A CA 1
ATOM 4456 C C . LYS A 1 574 ? -3.719 -6.583 30.637 1.00 82.81 574 LYS A C 1
ATOM 4458 O O . LYS A 1 574 ? -3.987 -6.170 31.767 1.00 82.81 574 LYS A O 1
ATOM 4463 N N . THR A 1 575 ? -4.565 -6.432 29.617 1.00 88.25 575 THR A N 1
ATOM 4464 C CA . THR A 1 575 ? -5.823 -5.688 29.696 1.00 88.25 575 THR A CA 1
ATOM 4465 C C . THR A 1 575 ? -7.013 -6.546 29.245 1.00 88.25 575 THR A C 1
ATOM 4467 O O . THR A 1 575 ? -6.928 -7.761 29.094 1.00 88.25 575 THR A O 1
ATOM 4470 N N . LYS A 1 576 ? -8.185 -5.915 29.109 1.00 92.00 576 LYS A N 1
ATOM 4471 C CA . LYS A 1 576 ? -9.393 -6.518 28.527 1.00 92.00 576 LYS A CA 1
ATOM 4472 C C . LYS A 1 576 ? -9.932 -5.671 27.373 1.00 92.00 576 LYS A C 1
ATOM 4474 O O . LYS A 1 576 ? -11.139 -5.653 27.158 1.00 92.00 576 LYS A O 1
ATOM 4479 N N . VAL A 1 577 ? -9.070 -4.910 26.695 1.00 94.75 577 VAL A N 1
ATOM 4480 C CA . VAL A 1 577 ? -9.468 -3.926 25.673 1.00 94.75 577 VAL A CA 1
ATOM 4481 C C . VAL A 1 577 ? -10.203 -4.604 24.523 1.00 94.75 577 VAL A C 1
ATOM 4483 O O . VAL A 1 577 ? -11.381 -4.318 24.320 1.00 94.75 577 VAL A O 1
ATOM 4486 N N . LEU A 1 578 ? -9.573 -5.577 23.856 1.00 95.44 578 LEU A N 1
ATOM 4487 C CA . LEU A 1 578 ? -10.199 -6.313 22.751 1.00 95.44 578 LEU A CA 1
ATOM 4488 C C . LEU A 1 578 ? -11.469 -7.028 23.207 1.00 95.44 578 LEU A C 1
ATOM 4490 O O . LEU A 1 578 ? -12.498 -6.935 22.548 1.00 95.44 578 LEU A O 1
ATOM 4494 N N . LYS A 1 579 ? -11.435 -7.677 24.376 1.00 95.00 579 LYS A N 1
ATOM 4495 C CA . LYS A 1 579 ? -12.611 -8.353 24.935 1.00 95.00 579 LYS A CA 1
ATOM 4496 C C . LYS A 1 579 ? -13.794 -7.398 25.134 1.00 95.00 579 LYS A C 1
ATOM 4498 O O . LYS A 1 579 ? -14.903 -7.747 24.761 1.00 95.00 579 LYS A O 1
ATOM 4503 N N . ARG A 1 580 ? -13.567 -6.202 25.688 1.00 94.56 580 ARG A N 1
ATOM 4504 C CA . ARG A 1 580 ? -14.617 -5.187 25.905 1.00 94.56 580 ARG A CA 1
ATOM 4505 C C . ARG A 1 580 ? -15.192 -4.638 24.604 1.00 94.56 580 ARG A C 1
ATOM 4507 O O . ARG A 1 580 ? -16.372 -4.320 24.564 1.00 94.56 580 ARG A O 1
ATOM 4514 N N . ILE A 1 581 ? -14.363 -4.486 23.573 1.00 97.06 581 ILE A N 1
ATOM 4515 C CA . ILE A 1 581 ? -14.818 -3.992 22.269 1.00 97.06 581 ILE A CA 1
ATOM 4516 C C . ILE A 1 581 ? -15.598 -5.089 21.531 1.00 97.06 581 ILE A C 1
ATOM 4518 O O . ILE A 1 581 ? -16.625 -4.799 20.925 1.00 97.06 581 ILE A O 1
ATOM 4522 N N . LYS A 1 582 ? -15.135 -6.345 21.598 1.00 97.38 582 LYS A N 1
ATOM 4523 C CA . LYS A 1 582 ? -15.818 -7.489 20.980 1.00 97.38 582 LYS A CA 1
ATOM 4524 C C . LYS A 1 582 ? -17.173 -7.784 21.622 1.00 97.38 582 LYS A C 1
ATOM 4526 O O . LYS A 1 582 ? -18.112 -8.067 20.891 1.00 97.38 582 LYS A O 1
ATOM 4531 N N . ASP A 1 583 ? -17.255 -7.682 22.947 1.00 96.25 583 ASP A N 1
ATOM 4532 C CA . ASP A 1 583 ? -18.460 -7.841 23.777 1.00 96.25 583 ASP A CA 1
ATOM 4533 C C . ASP A 1 583 ? -19.071 -6.464 24.100 1.00 96.25 583 ASP A C 1
ATOM 4535 O O . ASP A 1 583 ? -19.198 -6.051 25.260 1.00 96.25 583 ASP A O 1
ATOM 4539 N N . TYR A 1 584 ? -19.345 -5.673 23.055 1.00 94.75 584 TYR A N 1
ATOM 4540 C CA . TYR A 1 584 ? -19.871 -4.323 23.244 1.00 94.75 584 TYR A CA 1
ATOM 4541 C C . TYR A 1 584 ? -21.337 -4.340 23.686 1.00 94.75 584 TYR A C 1
ATOM 4543 O O . TYR A 1 584 ? -21.832 -3.297 24.095 1.00 94.75 584 TYR A O 1
ATOM 4551 N N . ASP A 1 585 ? -22.072 -5.447 23.610 1.00 91.75 585 ASP A N 1
ATOM 4552 C CA . ASP A 1 585 ? -23.448 -5.537 24.104 1.00 91.75 585 ASP A CA 1
ATOM 4553 C C . ASP A 1 585 ? -23.581 -6.665 25.126 1.00 91.75 585 ASP A C 1
ATOM 4555 O O . ASP A 1 585 ? -24.196 -7.695 24.885 1.00 91.75 585 ASP A O 1
ATOM 4559 N N . THR A 1 586 ? -23.098 -6.401 26.340 1.00 88.19 586 THR A N 1
ATOM 4560 C CA . THR A 1 586 ? -23.102 -7.361 27.458 1.00 88.19 586 THR A CA 1
ATOM 4561 C C . THR A 1 586 ? -24.491 -7.848 27.896 1.00 88.19 586 THR A C 1
ATOM 4563 O O . THR A 1 586 ? -24.601 -8.692 28.789 1.00 88.19 586 THR A O 1
ATOM 4566 N N . THR A 1 587 ? -25.574 -7.319 27.311 1.00 89.31 587 THR A N 1
ATOM 4567 C CA . THR A 1 587 ? -26.929 -7.856 27.500 1.00 89.31 587 THR A CA 1
ATOM 4568 C C . THR A 1 587 ? -27.170 -9.133 26.691 1.00 89.31 587 THR A C 1
ATOM 4570 O O . THR A 1 587 ? -28.063 -9.915 27.032 1.00 89.31 587 THR A O 1
ATOM 4573 N N . LYS A 1 588 ? -26.367 -9.374 25.650 1.00 87.38 588 LYS A N 1
ATOM 4574 C CA . LYS A 1 588 ? -26.356 -10.596 24.853 1.00 87.38 588 LYS A CA 1
ATOM 4575 C C . LYS A 1 588 ? -25.217 -11.517 25.306 1.00 87.38 588 LYS A C 1
ATOM 4577 O O . LYS A 1 588 ? -24.203 -11.069 25.831 1.00 87.38 588 LYS A O 1
ATOM 4582 N N . PRO A 1 589 ? -25.387 -12.841 25.167 1.00 87.00 589 PRO A N 1
ATOM 4583 C CA . PRO A 1 589 ? -24.350 -13.778 25.560 1.00 87.00 589 PRO A CA 1
ATOM 4584 C C . PRO A 1 589 ? -23.217 -13.834 24.524 1.00 87.00 589 PRO A C 1
ATOM 4586 O O . PRO A 1 589 ? -23.378 -14.410 23.446 1.00 87.00 589 PRO A O 1
ATOM 4589 N N . GLY A 1 590 ? -22.042 -13.353 24.928 1.00 88.94 590 GLY A N 1
ATOM 4590 C CA . GLY A 1 590 ? -20.780 -13.513 24.206 1.00 88.94 590 GLY A CA 1
ATOM 4591 C C . GLY A 1 590 ? -20.576 -12.512 23.071 1.00 88.94 590 GLY A C 1
ATOM 4592 O O . GLY A 1 590 ? -21.488 -11.812 22.672 1.00 88.94 590 GLY A O 1
ATOM 4593 N N . ASP A 1 591 ? -19.364 -12.510 22.524 1.00 94.50 591 ASP A N 1
ATOM 4594 C CA . ASP A 1 591 ? -18.856 -11.452 21.644 1.00 94.50 591 ASP A CA 1
ATOM 4595 C C . ASP A 1 591 ? -19.721 -11.218 20.400 1.00 94.50 591 ASP A C 1
ATOM 4597 O O . ASP A 1 591 ? -20.057 -12.157 19.686 1.00 94.50 591 ASP A O 1
ATOM 4601 N N . GLU A 1 592 ? -20.034 -9.978 20.065 1.00 96.38 592 GLU A N 1
ATOM 4602 C CA . GLU A 1 592 ? -20.725 -9.603 18.832 1.00 96.38 592 GLU A CA 1
ATOM 4603 C C . GLU A 1 592 ? -19.755 -9.402 17.668 1.00 96.38 592 GLU A C 1
ATOM 4605 O O . GLU A 1 592 ? -20.118 -9.645 16.510 1.00 96.38 592 GLU A O 1
ATOM 4610 N N . LEU A 1 593 ? -18.525 -8.979 17.976 1.00 97.81 593 LEU A N 1
ATOM 4611 C CA . LEU A 1 593 ? -17.454 -8.822 16.999 1.00 97.81 593 LEU A CA 1
ATOM 4612 C C . LEU A 1 593 ? -16.445 -9.963 17.092 1.00 97.81 593 LEU A C 1
ATOM 4614 O O . LEU A 1 593 ? -16.183 -10.531 18.149 1.00 97.81 593 LEU A O 1
ATOM 4618 N N . VAL A 1 594 ? -15.829 -10.265 15.960 1.00 97.31 594 VAL A N 1
ATOM 4619 C CA . VAL A 1 594 ? -14.777 -11.261 15.816 1.00 97.31 594 VAL A CA 1
ATOM 4620 C C . VAL A 1 594 ? -13.567 -10.630 15.149 1.00 97.31 594 VAL A C 1
ATOM 4622 O O . VAL A 1 594 ? -13.695 -9.820 14.233 1.00 97.31 594 VAL A O 1
ATOM 4625 N N . ASN A 1 595 ? -12.379 -11.000 15.609 1.00 98.00 595 ASN A N 1
ATOM 4626 C CA . ASN A 1 595 ? -11.145 -10.459 15.066 1.00 98.00 595 ASN A CA 1
ATOM 4627 C C . ASN A 1 595 ? -10.811 -11.118 13.723 1.00 98.00 595 ASN A C 1
ATOM 4629 O O . ASN A 1 595 ? -10.685 -12.341 13.637 1.00 98.00 595 ASN A O 1
ATOM 4633 N N . ALA A 1 596 ? -10.651 -10.305 12.679 1.00 97.62 596 ALA A N 1
ATOM 4634 C CA . ALA A 1 596 ? -10.380 -10.765 11.326 1.00 97.62 596 ALA A CA 1
ATOM 4635 C C . ALA A 1 596 ? -9.087 -11.584 11.216 1.00 97.62 596 ALA A C 1
ATOM 4637 O O . ALA A 1 596 ? -8.992 -12.494 10.388 1.00 97.62 596 ALA A O 1
ATOM 4638 N N . ALA A 1 597 ? -8.114 -11.331 12.093 1.00 96.31 597 ALA A N 1
ATOM 4639 C CA . ALA A 1 597 ? -6.852 -12.058 12.115 1.00 96.31 597 ALA A CA 1
ATOM 4640 C C . ALA A 1 597 ? -7.018 -13.573 12.362 1.00 96.31 597 ALA A C 1
ATOM 4642 O O . ALA A 1 597 ? -6.127 -14.349 12.004 1.00 96.31 597 ALA A O 1
ATOM 4643 N N . GLN A 1 598 ? -8.163 -14.036 12.889 1.00 96.44 598 GLN A N 1
ATOM 4644 C CA . GLN A 1 598 ? -8.433 -15.471 13.059 1.00 96.44 598 GLN A CA 1
ATOM 4645 C C . GLN A 1 598 ? -8.431 -16.239 11.726 1.00 96.44 598 GLN A C 1
ATOM 4647 O O . GLN A 1 598 ? -8.109 -17.426 11.703 1.00 96.44 598 GLN A O 1
ATOM 4652 N N . TRP A 1 599 ? -8.750 -15.561 10.615 1.00 96.25 599 TRP A N 1
ATOM 4653 C CA . TRP A 1 599 ? -8.754 -16.141 9.269 1.00 96.25 599 TRP A CA 1
ATOM 4654 C C . TRP A 1 599 ? -7.381 -16.117 8.589 1.00 96.25 599 TRP A C 1
ATOM 4656 O O . TRP A 1 599 ? -7.250 -16.624 7.476 1.00 96.25 599 TRP A O 1
ATOM 4666 N N . ILE A 1 600 ? -6.344 -15.581 9.244 1.00 91.94 600 ILE A N 1
ATOM 4667 C CA . ILE A 1 600 ? -4.962 -15.670 8.761 1.00 91.94 600 ILE A CA 1
ATOM 4668 C C . ILE A 1 600 ? -4.453 -17.096 9.040 1.00 91.94 600 ILE A C 1
ATOM 4670 O O . ILE A 1 600 ? -4.307 -17.463 10.216 1.00 91.94 600 ILE A O 1
ATOM 4674 N N . PRO A 1 601 ? -4.155 -17.910 8.002 1.00 84.19 601 PRO A N 1
ATOM 4675 C CA . PRO A 1 601 ? -3.902 -19.342 8.181 1.00 84.19 601 PRO A CA 1
ATOM 4676 C C . PRO A 1 601 ? -2.626 -19.648 8.964 1.00 84.19 601 PRO A C 1
ATOM 4678 O O . PRO A 1 601 ? -2.573 -20.607 9.731 1.00 84.19 601 PRO A O 1
ATOM 4681 N N . ARG A 1 602 ? -1.576 -18.845 8.757 1.00 86.19 602 ARG A N 1
ATOM 4682 C CA . ARG A 1 602 ? -0.283 -19.031 9.418 1.00 86.19 602 ARG A CA 1
ATOM 4683 C C . ARG A 1 602 ? -0.151 -18.037 10.557 1.00 86.19 602 ARG A C 1
ATOM 4685 O O . ARG A 1 602 ? -0.062 -16.838 10.322 1.00 86.19 602 ARG A O 1
ATOM 4692 N N . LYS A 1 603 ? -0.044 -18.546 11.782 1.00 90.12 603 LYS A N 1
ATOM 4693 C CA . LYS A 1 603 ? 0.243 -17.731 12.970 1.00 90.12 603 LYS A CA 1
ATOM 4694 C C . LYS A 1 603 ? 1.515 -16.887 12.811 1.00 90.12 603 LYS A C 1
ATOM 4696 O O . LYS A 1 603 ? 1.535 -15.738 13.216 1.00 90.12 603 LYS A O 1
ATOM 4701 N N . ALA A 1 604 ? 2.532 -17.421 12.129 1.00 88.31 604 ALA A N 1
ATOM 4702 C CA . ALA A 1 604 ? 3.773 -16.701 11.835 1.00 88.31 604 ALA A CA 1
ATOM 4703 C C . ALA A 1 604 ? 3.588 -15.423 10.991 1.00 88.31 604 ALA A C 1
ATOM 4705 O O . ALA A 1 604 ? 4.482 -14.588 10.980 1.00 88.31 604 ALA A O 1
ATOM 4706 N N . ASP A 1 605 ? 2.452 -15.257 10.307 1.00 89.75 605 ASP A N 1
ATOM 4707 C CA . ASP A 1 605 ? 2.144 -14.049 9.535 1.00 89.75 605 ASP A CA 1
ATOM 4708 C C . ASP A 1 605 ? 1.357 -13.011 10.362 1.00 89.75 605 ASP A C 1
ATOM 4710 O O . ASP A 1 605 ? 1.066 -11.930 9.859 1.00 89.75 605 ASP A O 1
ATOM 4714 N N . ARG A 1 606 ? 0.984 -13.323 11.612 1.00 93.50 606 ARG A N 1
ATOM 4715 C CA . ARG A 1 606 ? 0.172 -12.462 12.486 1.00 93.50 606 ARG A CA 1
ATOM 4716 C C . ARG A 1 606 ? 1.045 -11.472 13.244 1.00 93.50 606 ARG A C 1
ATOM 4718 O O . ARG A 1 606 ? 1.312 -11.648 14.427 1.00 93.50 606 ARG A O 1
ATOM 4725 N N . TYR A 1 607 ? 1.522 -10.459 12.540 1.00 93.50 607 TYR A N 1
ATOM 4726 C CA . TYR A 1 607 ? 2.187 -9.302 13.129 1.00 93.50 607 TYR A CA 1
ATOM 4727 C C . TYR A 1 607 ? 1.955 -8.092 12.230 1.00 93.50 607 TYR A C 1
ATOM 4729 O O . TYR A 1 607 ? 2.046 -8.205 11.006 1.00 93.50 607 TYR A O 1
ATOM 4737 N N . THR A 1 608 ? 1.628 -6.964 12.843 1.00 94.00 608 THR A N 1
ATOM 4738 C CA . THR A 1 608 ? 1.240 -5.713 12.184 1.00 94.00 608 THR A CA 1
ATOM 4739 C C . THR A 1 608 ? 2.146 -4.554 12.560 1.00 94.00 608 THR A C 1
ATOM 4741 O O . THR A 1 608 ? 2.033 -3.512 11.945 1.00 94.00 608 THR A O 1
ATOM 4744 N N . SER A 1 609 ? 3.064 -4.739 13.507 1.00 91.50 609 SER A N 1
ATOM 4745 C CA . SER A 1 609 ? 4.069 -3.754 13.897 1.00 91.50 609 SER A CA 1
ATOM 4746 C C . SER A 1 609 ? 5.451 -4.405 13.946 1.00 91.50 609 SER A C 1
ATOM 4748 O O . SER A 1 609 ? 5.586 -5.573 14.340 1.00 91.50 609 SER A O 1
ATOM 4750 N N . HIS A 1 610 ? 6.458 -3.653 13.512 1.00 87.69 610 HIS A N 1
ATOM 4751 C CA . HIS A 1 610 ? 7.882 -3.957 13.567 1.00 87.69 610 HIS A CA 1
ATOM 4752 C C . HIS A 1 610 ? 8.573 -2.860 14.366 1.00 87.69 610 HIS A C 1
ATOM 4754 O O . HIS A 1 610 ? 8.834 -1.770 13.870 1.00 87.69 610 HIS A O 1
ATOM 4760 N N . TRP A 1 611 ? 8.922 -3.184 15.604 1.00 82.00 611 TRP A N 1
ATOM 4761 C CA . TRP A 1 611 ? 9.770 -2.329 16.410 1.00 82.00 611 TRP A CA 1
ATOM 4762 C C . TRP A 1 611 ? 11.237 -2.721 16.231 1.00 82.00 611 TRP A C 1
ATOM 4764 O O . TRP A 1 611 ? 11.691 -3.737 16.764 1.00 82.00 611 TRP A O 1
ATOM 4774 N N . ASP A 1 612 ? 11.947 -1.897 15.465 1.00 74.25 612 ASP A N 1
ATOM 4775 C CA . ASP A 1 612 ? 13.401 -1.935 15.301 1.00 74.25 612 ASP A CA 1
ATOM 4776 C C . ASP A 1 612 ? 14.071 -1.381 16.568 1.00 74.25 612 ASP A C 1
ATOM 4778 O O . ASP A 1 612 ? 14.263 -0.175 16.733 1.00 74.25 612 ASP A O 1
ATOM 4782 N N . TRP A 1 613 ? 14.352 -2.275 17.521 1.00 73.75 613 TRP A N 1
ATOM 4783 C CA . TRP A 1 613 ? 14.881 -1.911 18.839 1.00 73.75 613 TRP A CA 1
ATOM 4784 C C . TRP A 1 613 ? 16.299 -1.330 18.775 1.00 73.75 613 TRP A C 1
ATOM 4786 O O . TRP A 1 613 ? 16.661 -0.504 19.617 1.00 73.75 613 TRP A O 1
ATOM 4796 N N . ASN A 1 614 ? 17.119 -1.783 17.825 1.00 71.88 614 ASN A N 1
ATOM 4797 C CA . ASN A 1 614 ? 18.514 -1.360 17.708 1.00 71.88 614 ASN A CA 1
ATOM 4798 C C . ASN A 1 614 ? 18.708 -0.197 16.711 1.00 71.88 614 ASN A C 1
ATOM 4800 O O . ASN A 1 614 ? 19.834 0.285 16.562 1.00 71.88 614 ASN A O 1
ATOM 4804 N N . GLU A 1 615 ? 17.611 0.278 16.110 1.00 72.19 615 GLU A N 1
ATOM 4805 C CA . GLU A 1 615 ? 17.507 1.423 15.200 1.00 72.19 615 GLU A CA 1
ATOM 4806 C C . GLU A 1 615 ? 18.446 1.327 13.987 1.00 72.19 615 GLU A C 1
ATOM 4808 O O . GLU A 1 615 ? 18.916 2.340 13.454 1.00 72.19 615 GLU A O 1
ATOM 4813 N N . ASN A 1 616 ? 18.770 0.111 13.546 1.00 69.69 616 ASN A N 1
ATOM 4814 C CA . ASN A 1 616 ? 19.700 -0.089 12.438 1.00 69.69 616 ASN A CA 1
ATOM 4815 C C . ASN A 1 616 ? 19.017 -0.049 11.057 1.00 69.69 616 ASN A C 1
ATOM 4817 O O . ASN A 1 616 ? 19.701 -0.077 10.027 1.00 69.69 616 ASN A O 1
ATOM 4821 N N . GLY A 1 617 ? 17.686 0.048 11.025 1.00 63.28 617 GLY A N 1
ATOM 4822 C CA . GLY A 1 617 ? 16.868 0.110 9.821 1.00 63.28 617 GLY A CA 1
ATOM 4823 C C . GLY A 1 617 ? 16.816 -1.204 9.038 1.00 63.28 617 GLY A C 1
ATOM 4824 O O . GLY A 1 617 ? 16.498 -1.182 7.844 1.00 63.28 617 GLY A O 1
ATOM 4825 N N . ALA A 1 618 ? 17.163 -2.332 9.658 1.00 60.00 618 ALA A N 1
ATOM 4826 C CA . ALA A 1 618 ? 17.208 -3.651 9.048 1.00 60.00 618 ALA A CA 1
ATOM 4827 C C . ALA A 1 618 ? 16.391 -4.664 9.851 1.00 60.00 618 ALA A C 1
ATOM 4829 O O . ALA A 1 618 ? 16.349 -4.632 11.070 1.00 60.00 618 ALA A O 1
ATOM 4830 N N . ALA A 1 619 ? 15.770 -5.605 9.136 1.00 63.03 619 ALA A N 1
ATOM 4831 C CA . ALA A 1 619 ? 15.081 -6.707 9.784 1.00 63.03 619 ALA A CA 1
ATOM 4832 C C . ALA A 1 619 ? 16.101 -7.712 10.361 1.00 63.03 619 ALA A C 1
ATOM 4834 O O . ALA A 1 619 ? 16.757 -8.410 9.577 1.00 63.03 619 ALA A O 1
ATOM 4835 N N . ASP A 1 620 ? 16.247 -7.812 11.683 1.00 68.62 620 ASP A N 1
ATOM 4836 C CA . ASP A 1 620 ? 17.225 -8.684 12.344 1.00 68.62 620 ASP A CA 1
ATOM 4837 C C . ASP A 1 620 ? 16.688 -9.446 13.577 1.00 68.62 620 ASP A C 1
ATOM 4839 O O . ASP A 1 620 ? 15.483 -9.579 13.785 1.00 68.62 620 ASP A O 1
ATOM 4843 N N . GLY A 1 621 ? 17.587 -10.107 14.316 1.00 67.75 621 GLY A N 1
ATOM 4844 C CA . GLY A 1 621 ? 17.227 -10.963 15.450 1.00 67.75 621 GLY A CA 1
ATOM 4845 C C . GLY A 1 621 ? 16.861 -10.215 16.735 1.00 67.75 621 GLY A C 1
ATOM 4846 O O . GLY A 1 621 ? 16.317 -10.850 17.639 1.00 67.75 621 GLY A O 1
ATOM 4847 N N . ASP A 1 622 ? 17.159 -8.917 16.817 1.00 70.62 622 ASP A N 1
ATOM 4848 C CA . ASP A 1 622 ? 16.842 -8.050 17.957 1.00 70.62 622 ASP A CA 1
ATOM 4849 C C . ASP A 1 622 ? 15.481 -7.348 17.785 1.00 70.62 622 ASP A C 1
ATOM 4851 O O . ASP A 1 622 ? 14.927 -6.816 18.751 1.00 70.62 622 ASP A O 1
ATOM 4855 N N . ASP A 1 623 ? 14.920 -7.382 16.574 1.00 78.31 623 ASP A N 1
ATOM 4856 C CA . ASP A 1 623 ? 13.611 -6.829 16.251 1.00 78.31 623 ASP A CA 1
ATOM 4857 C C . ASP A 1 623 ? 12.451 -7.495 16.980 1.00 78.31 623 ASP A C 1
ATOM 4859 O O . ASP A 1 623 ? 12.371 -8.717 17.156 1.00 78.31 623 ASP A O 1
ATOM 4863 N N . VAL A 1 624 ? 11.443 -6.678 17.265 1.00 81.94 624 VAL A N 1
ATOM 4864 C CA . VAL A 1 624 ? 10.192 -7.121 17.862 1.00 81.94 624 VAL A CA 1
ATOM 4865 C C . VAL A 1 624 ? 9.057 -6.996 16.851 1.00 81.94 624 VAL A C 1
ATOM 4867 O O . VAL A 1 624 ? 8.727 -5.906 16.392 1.00 81.94 624 VAL A O 1
ATOM 4870 N N . TYR A 1 625 ? 8.391 -8.118 16.574 1.00 89.31 625 TYR A N 1
ATOM 4871 C CA . TYR A 1 625 ? 7.215 -8.176 15.706 1.00 89.31 625 TYR A CA 1
ATOM 4872 C C . TYR A 1 625 ? 5.973 -8.514 16.525 1.00 89.31 625 TYR A C 1
ATOM 4874 O O . TYR A 1 625 ? 5.932 -9.561 17.168 1.00 89.31 625 TYR A O 1
ATOM 4882 N N . THR A 1 626 ? 4.956 -7.654 16.482 1.00 90.94 626 THR A N 1
ATOM 4883 C CA . THR A 1 626 ? 3.727 -7.807 17.285 1.00 90.94 626 THR A CA 1
ATOM 4884 C C . THR A 1 626 ? 2.473 -7.499 16.483 1.00 90.94 626 THR A C 1
ATOM 4886 O O . THR A 1 626 ? 2.546 -6.829 15.454 1.00 90.94 626 THR A O 1
ATOM 4889 N N . MET A 1 627 ? 1.314 -7.991 16.926 1.00 93.81 627 MET A N 1
ATOM 4890 C CA . MET A 1 627 ? 0.012 -7.649 16.336 1.00 93.81 627 MET A CA 1
ATOM 4891 C C . MET A 1 627 ? -0.806 -6.767 17.281 1.00 93.81 627 MET A C 1
ATOM 4893 O O . MET A 1 627 ? -1.452 -7.258 18.208 1.00 93.81 627 MET A O 1
ATOM 4897 N N . ILE A 1 628 ? -0.784 -5.464 17.014 1.00 94.69 628 ILE A N 1
ATOM 4898 C CA . ILE A 1 628 ? -1.478 -4.434 17.805 1.00 94.69 628 ILE A CA 1
ATOM 4899 C C . ILE A 1 628 ? -2.533 -3.665 17.003 1.00 94.69 628 ILE A C 1
ATOM 4901 O O . ILE A 1 628 ? -3.433 -3.052 17.585 1.00 94.69 628 ILE A O 1
ATOM 4905 N N . ASP A 1 629 ? -2.477 -3.771 15.678 1.00 97.44 629 ASP A N 1
ATOM 4906 C CA . ASP A 1 629 ? -3.533 -3.332 14.780 1.00 97.44 629 ASP A CA 1
ATOM 4907 C C . ASP A 1 629 ? -4.551 -4.456 14.622 1.00 97.44 629 ASP A C 1
ATOM 4909 O O . ASP A 1 629 ? -4.193 -5.633 14.521 1.00 97.44 629 ASP A O 1
ATOM 4913 N N . HIS A 1 630 ? -5.834 -4.104 14.564 1.00 97.88 630 HIS A N 1
ATOM 4914 C CA . HIS A 1 630 ? -6.905 -5.093 14.445 1.00 97.88 630 HIS A CA 1
ATOM 4915 C C . HIS A 1 630 ? -8.009 -4.617 13.509 1.00 97.88 630 HIS A C 1
ATOM 4917 O O . HIS A 1 630 ? -8.246 -3.422 13.348 1.00 97.88 630 HIS A O 1
ATOM 4923 N N . VAL A 1 631 ? -8.727 -5.581 12.928 1.00 98.50 631 VAL A N 1
ATOM 4924 C CA . VAL A 1 631 ? -10.019 -5.364 12.265 1.00 98.50 631 VAL A CA 1
ATOM 4925 C C . VAL A 1 631 ? -11.026 -6.299 12.921 1.00 98.50 631 VAL A C 1
ATOM 4927 O O . VAL A 1 631 ? -10.934 -7.517 12.787 1.00 98.50 631 VAL A O 1
ATOM 4930 N N . LEU A 1 632 ? -11.978 -5.740 13.657 1.00 98.62 632 LEU A N 1
ATOM 4931 C CA . LEU A 1 632 ? -13.043 -6.465 14.338 1.00 98.62 632 LEU A CA 1
ATOM 4932 C C . LEU A 1 632 ? -14.316 -6.359 13.502 1.00 98.62 632 LEU A C 1
ATOM 4934 O O . LEU A 1 632 ? -14.869 -5.274 13.312 1.00 98.62 632 LEU A O 1
ATOM 4938 N N . LEU A 1 633 ? -14.764 -7.502 12.990 1.00 98.00 633 LEU A N 1
ATOM 4939 C CA . LEU A 1 633 ? -15.937 -7.619 12.135 1.00 98.00 633 LEU A CA 1
ATOM 4940 C C . LEU A 1 633 ? -17.140 -8.094 12.950 1.00 98.00 633 LEU A C 1
ATOM 4942 O O . LEU A 1 633 ? -16.981 -8.955 13.813 1.00 98.00 633 LEU A O 1
ATOM 4946 N N . PRO A 1 634 ? -18.357 -7.632 12.648 1.00 97.12 634 PRO A N 1
ATOM 4947 C CA . PRO A 1 634 ? -19.561 -8.204 13.224 1.00 97.12 634 PRO A CA 1
ATOM 4948 C C . PRO A 1 634 ? -19.690 -9.660 12.771 1.00 97.12 634 PRO A C 1
ATOM 4950 O O . PRO A 1 634 ? -19.413 -9.989 11.613 1.00 97.12 634 PRO A O 1
ATOM 4953 N N . LYS A 1 635 ? -20.145 -10.545 13.665 1.00 95.25 635 LYS A N 1
ATOM 4954 C CA . LYS A 1 635 ? -20.329 -11.979 13.367 1.00 95.25 635 LYS A CA 1
ATOM 4955 C C . LYS A 1 635 ? -21.146 -12.246 12.101 1.00 95.25 635 LYS A C 1
ATOM 4957 O O . LYS A 1 635 ? -20.914 -13.244 11.430 1.00 95.25 635 LYS A O 1
ATOM 4962 N N . GLU A 1 636 ? -22.070 -11.352 11.759 1.00 95.06 636 GLU A N 1
ATOM 4963 C CA . GLU A 1 636 ? -22.884 -11.446 10.544 1.00 95.06 636 GLU A CA 1
ATOM 4964 C C . GLU A 1 636 ? -22.055 -11.380 9.248 1.00 95.06 636 GLU A C 1
ATOM 4966 O O . GLU A 1 636 ? -22.434 -11.994 8.258 1.00 95.06 636 GLU A O 1
ATOM 4971 N N . LEU A 1 637 ? -20.896 -10.710 9.251 1.00 96.19 637 LEU A N 1
ATOM 4972 C CA . LEU A 1 637 ? -19.999 -10.654 8.090 1.00 96.19 637 LEU A CA 1
ATOM 4973 C C . LEU A 1 637 ? -19.041 -11.848 7.999 1.00 96.19 637 LEU A C 1
ATOM 4975 O O . LEU A 1 637 ? -18.451 -12.065 6.943 1.00 96.19 637 LEU A O 1
ATOM 4979 N N . ALA A 1 638 ? -18.901 -12.651 9.060 1.00 94.94 638 ALA A N 1
ATOM 4980 C CA . ALA A 1 638 ? -17.981 -13.790 9.098 1.00 94.94 638 ALA A CA 1
ATOM 4981 C C . ALA A 1 638 ? -18.161 -14.789 7.932 1.00 94.94 638 ALA A C 1
ATOM 4983 O O . ALA A 1 638 ? -17.150 -15.192 7.354 1.00 94.94 638 ALA A O 1
ATOM 4984 N N . PRO A 1 639 ? -19.390 -15.168 7.516 1.00 95.88 639 PRO A N 1
ATOM 4985 C CA . PRO A 1 639 ? -19.592 -16.070 6.377 1.00 95.88 639 PRO A CA 1
ATOM 4986 C C . PRO A 1 639 ? -19.199 -15.469 5.019 1.00 95.88 639 PRO A C 1
ATOM 4988 O O . PRO A 1 639 ? -19.049 -16.204 4.045 1.00 95.88 639 PRO A O 1
ATOM 4991 N N . HIS A 1 640 ? -19.052 -14.145 4.941 1.00 95.56 640 HIS A N 1
ATOM 4992 C CA . HIS A 1 640 ? -18.762 -13.407 3.711 1.00 95.56 640 HIS A CA 1
ATOM 4993 C C . HIS A 1 640 ? -17.274 -13.075 3.548 1.00 95.56 640 HIS A C 1
ATOM 4995 O O . HIS A 1 640 ? -16.873 -12.558 2.503 1.00 95.56 640 HIS A O 1
ATOM 5001 N N . VAL A 1 641 ? -16.448 -13.398 4.550 1.00 95.25 641 VAL A N 1
ATOM 5002 C CA . VAL A 1 641 ? -14.991 -13.254 4.489 1.00 95.25 641 VAL A CA 1
ATOM 5003 C C . VAL A 1 641 ? -14.421 -14.241 3.478 1.00 95.25 641 VAL A C 1
ATOM 5005 O O . VAL A 1 641 ? -14.560 -15.455 3.619 1.00 95.25 641 VAL A O 1
ATOM 5008 N N . ARG A 1 642 ? -13.744 -13.720 2.453 1.00 94.50 642 ARG A N 1
ATOM 5009 C CA . ARG A 1 642 ? -13.057 -14.529 1.436 1.00 94.50 642 ARG A CA 1
ATOM 5010 C C . ARG A 1 642 ? -11.583 -14.695 1.752 1.00 94.50 642 ARG A C 1
ATOM 5012 O O . ARG A 1 642 ? -11.028 -15.770 1.532 1.00 94.50 642 ARG A O 1
ATOM 5019 N N . ARG A 1 643 ? -10.942 -13.640 2.258 1.00 92.25 643 ARG A N 1
ATOM 5020 C CA . ARG A 1 643 ? -9.515 -13.652 2.577 1.00 92.25 643 ARG A CA 1
ATOM 5021 C C . ARG A 1 643 ? -9.174 -12.579 3.602 1.00 92.25 643 ARG A C 1
ATOM 5023 O O . ARG A 1 643 ? -9.678 -11.466 3.518 1.00 92.25 643 ARG A O 1
ATOM 5030 N N . VAL A 1 644 ? -8.261 -12.906 4.514 1.00 94.69 644 VAL A N 1
ATOM 5031 C CA . VAL A 1 644 ? -7.608 -11.937 5.400 1.00 94.69 644 VAL A CA 1
ATOM 5032 C C . VAL A 1 644 ? -6.106 -12.171 5.358 1.00 94.69 644 VAL A C 1
ATOM 5034 O O . VAL A 1 644 ? -5.656 -13.318 5.416 1.00 94.69 644 VAL A O 1
ATOM 5037 N N . PHE A 1 645 ? -5.326 -11.103 5.224 1.00 93.88 645 PHE A N 1
ATOM 5038 C CA . PHE A 1 645 ? -3.868 -11.166 5.287 1.00 93.88 645 PHE A CA 1
ATOM 5039 C C . PHE A 1 645 ? -3.284 -9.842 5.771 1.00 93.88 645 PHE A C 1
ATOM 5041 O O . PHE A 1 645 ? -3.915 -8.794 5.650 1.00 93.88 645 PHE A O 1
ATOM 5048 N N . ILE A 1 646 ? -2.061 -9.898 6.289 1.00 91.38 646 ILE A N 1
ATOM 5049 C CA . ILE A 1 646 ? -1.276 -8.709 6.613 1.00 91.38 646 ILE A CA 1
ATOM 5050 C C . ILE A 1 646 ? -0.258 -8.503 5.497 1.00 91.38 646 ILE A C 1
ATOM 5052 O O . ILE A 1 646 ? 0.399 -9.446 5.046 1.00 91.38 646 ILE A O 1
ATOM 5056 N N . SER A 1 647 ? -0.175 -7.277 4.997 1.00 88.81 647 SER A N 1
ATOM 5057 C CA . SER A 1 647 ? 0.694 -6.932 3.885 1.00 88.81 647 SER A CA 1
ATOM 5058 C C . SER A 1 647 ? 2.067 -6.494 4.385 1.00 88.81 647 SER A C 1
ATOM 5060 O O . SER A 1 647 ? 2.328 -5.311 4.581 1.00 88.81 647 SER A O 1
ATOM 5062 N N . HIS A 1 648 ? 2.997 -7.440 4.514 1.00 84.75 648 HIS A N 1
ATOM 5063 C CA . HIS A 1 648 ? 4.395 -7.156 4.883 1.00 84.75 648 HIS A CA 1
ATOM 5064 C C . HIS A 1 648 ? 5.223 -6.534 3.742 1.00 84.75 648 HIS A C 1
ATOM 5066 O O . HIS A 1 648 ? 6.428 -6.772 3.638 1.00 84.75 648 HIS A O 1
ATOM 5072 N N . VAL A 1 649 ? 4.575 -5.824 2.811 1.00 67.25 649 VAL A N 1
ATOM 5073 C CA . VAL A 1 649 ? 5.209 -5.161 1.654 1.00 67.25 649 VAL A CA 1
ATOM 5074 C C . VAL A 1 649 ? 5.744 -3.768 1.961 1.00 67.25 649 VAL A C 1
ATOM 5076 O O . VAL A 1 649 ? 6.490 -3.231 1.151 1.00 67.25 649 VAL A O 1
ATOM 5079 N N . VAL A 1 650 ? 5.393 -3.235 3.128 1.00 74.94 650 VAL A N 1
ATOM 5080 C CA . VAL A 1 650 ? 5.815 -1.927 3.632 1.00 74.94 650 VAL A CA 1
ATOM 5081 C C . VAL A 1 650 ? 7.224 -2.032 4.227 1.00 74.94 650 VAL A C 1
ATOM 5083 O O . VAL A 1 650 ? 7.532 -3.013 4.901 1.00 74.94 650 VAL A O 1
ATOM 5086 N N . GLY A 1 651 ? 8.097 -1.073 3.913 1.00 73.06 651 GLY A N 1
ATOM 5087 C CA . GLY A 1 651 ? 9.419 -0.935 4.535 1.00 73.06 651 GLY A CA 1
ATOM 5088 C C . GLY A 1 651 ? 9.403 0.086 5.675 1.00 73.06 651 GLY A C 1
ATOM 5089 O O . GLY A 1 651 ? 8.536 0.958 5.696 1.00 73.06 651 GLY A O 1
ATOM 5090 N N . LEU A 1 652 ? 10.392 0.023 6.577 1.00 76.56 652 LEU A N 1
ATOM 5091 C CA . LEU A 1 652 ? 10.545 0.947 7.719 1.00 76.56 652 LEU A CA 1
ATOM 5092 C C . LEU A 1 652 ? 10.728 2.421 7.316 1.00 76.56 652 LEU A C 1
ATOM 5094 O O . LEU A 1 652 ? 10.577 3.325 8.136 1.00 76.56 652 LEU A O 1
ATOM 5098 N N . ASP A 1 653 ? 11.075 2.687 6.058 1.00 77.12 653 ASP A N 1
ATOM 5099 C CA . ASP A 1 653 ? 11.112 4.031 5.481 1.00 77.12 653 ASP A CA 1
ATOM 5100 C C . ASP A 1 653 ? 9.708 4.590 5.190 1.00 77.12 653 ASP A C 1
ATOM 5102 O O . ASP A 1 653 ? 9.546 5.796 4.993 1.00 77.12 653 ASP A O 1
ATOM 5106 N N . THR A 1 654 ? 8.702 3.720 5.136 1.00 86.12 654 THR A N 1
ATOM 5107 C CA . THR A 1 654 ? 7.295 4.045 4.898 1.00 86.12 654 THR A CA 1
ATOM 5108 C C . THR A 1 654 ? 6.497 3.987 6.190 1.00 86.12 654 THR A C 1
ATOM 5110 O O . THR A 1 654 ? 5.828 4.952 6.509 1.00 86.12 654 THR A O 1
ATOM 5113 N N . SER A 1 655 ? 6.556 2.877 6.921 1.00 90.75 655 SER A N 1
ATOM 5114 C CA . SER A 1 655 ? 5.943 2.753 8.242 1.00 90.75 655 SER A CA 1
ATOM 5115 C C . SER A 1 655 ? 6.561 1.576 8.994 1.00 90.75 655 SER A C 1
ATOM 5117 O O . SER A 1 655 ? 6.962 0.580 8.387 1.00 90.75 655 SER A O 1
ATOM 5119 N N . ASP A 1 656 ? 6.612 1.683 10.315 1.00 89.12 656 ASP A N 1
ATOM 5120 C CA . ASP A 1 656 ? 6.855 0.589 11.255 1.00 89.12 656 ASP A CA 1
ATOM 5121 C C . ASP A 1 656 ? 5.631 -0.327 11.461 1.00 89.12 656 ASP A C 1
ATOM 5123 O O . ASP A 1 656 ? 5.717 -1.332 12.166 1.00 89.12 656 ASP A O 1
ATOM 5127 N N . HIS A 1 657 ? 4.507 -0.046 10.797 1.00 94.56 657 HIS A N 1
ATOM 5128 C CA . HIS A 1 657 ? 3.322 -0.894 10.767 1.00 94.56 657 HIS A CA 1
ATOM 5129 C C . HIS A 1 657 ? 3.062 -1.517 9.387 1.00 94.56 657 HIS A C 1
ATOM 5131 O O . HIS A 1 657 ? 3.500 -1.052 8.334 1.00 94.56 657 HIS A O 1
ATOM 5137 N N . PHE A 1 658 ? 2.292 -2.604 9.387 1.00 95.25 658 PHE A N 1
ATOM 5138 C CA . PHE A 1 658 ? 1.887 -3.351 8.204 1.00 95.25 658 PHE A CA 1
ATOM 5139 C C . PHE A 1 658 ? 0.360 -3.325 8.041 1.00 95.25 658 PHE A C 1
ATOM 5141 O O . PHE A 1 658 ? -0.363 -3.672 8.978 1.00 95.25 658 PHE A O 1
ATOM 5148 N N . PRO A 1 659 ? -0.159 -3.002 6.842 1.00 95.94 659 PRO A N 1
ATOM 5149 C CA . PRO A 1 659 ? -1.591 -2.962 6.585 1.00 95.94 659 PRO A CA 1
ATOM 5150 C C . PRO A 1 659 ? -2.271 -4.321 6.782 1.00 95.94 659 PRO A C 1
ATOM 5152 O O . PRO A 1 659 ? -1.802 -5.336 6.254 1.00 95.94 659 PRO A O 1
ATOM 5155 N N . ILE A 1 660 ? -3.434 -4.334 7.434 1.00 97.56 660 ILE A N 1
ATOM 5156 C CA . ILE A 1 660 ? -4.327 -5.502 7.467 1.00 97.56 660 ILE A CA 1
ATOM 5157 C C . ILE A 1 660 ? -5.340 -5.366 6.339 1.00 97.56 660 ILE A C 1
ATOM 5159 O O . ILE A 1 660 ? -6.010 -4.341 6.236 1.00 97.56 660 ILE A O 1
ATOM 5163 N N . VAL A 1 661 ? -5.487 -6.410 5.527 1.00 97.12 661 VAL A N 1
ATOM 5164 C CA . VAL A 1 661 ? -6.414 -6.455 4.393 1.00 97.12 661 VAL A CA 1
ATOM 5165 C C . VAL A 1 661 ? -7.486 -7.509 4.645 1.00 97.12 661 VAL A C 1
ATOM 5167 O O . VAL A 1 661 ? -7.170 -8.676 4.893 1.00 97.12 661 VAL A O 1
ATOM 5170 N N . VAL A 1 662 ? -8.750 -7.107 4.530 1.00 97.81 662 VAL A N 1
ATOM 5171 C CA . VAL A 1 662 ? -9.930 -7.972 4.631 1.00 97.81 662 VAL A CA 1
ATOM 5172 C C . VAL A 1 662 ? -10.715 -7.894 3.324 1.00 97.81 662 VAL A C 1
ATOM 5174 O O . VAL A 1 662 ? -11.246 -6.843 2.974 1.00 97.81 662 VAL A O 1
ATOM 5177 N N . ASP A 1 663 ? -10.809 -9.020 2.619 1.00 96.25 663 ASP A N 1
ATOM 5178 C CA . ASP A 1 663 ? -11.622 -9.178 1.414 1.00 96.25 663 ASP A CA 1
ATOM 5179 C C . ASP A 1 663 ? -12.952 -9.856 1.762 1.00 96.25 663 ASP A C 1
ATOM 5181 O O . ASP A 1 663 ? -12.977 -10.990 2.262 1.00 96.25 663 ASP A O 1
ATOM 5185 N N . LEU A 1 664 ? -14.057 -9.188 1.445 1.00 95.06 664 LEU A N 1
ATOM 5186 C CA . LEU A 1 664 ? -15.424 -9.679 1.595 1.00 95.06 664 LEU A CA 1
ATOM 5187 C C . LEU A 1 664 ? -16.073 -9.877 0.219 1.00 95.06 664 LEU A C 1
ATOM 5189 O O . LEU A 1 664 ? -15.745 -9.176 -0.738 1.00 95.06 664 LEU A O 1
ATOM 5193 N N . ALA A 1 665 ? -17.035 -10.796 0.129 1.00 93.56 665 ALA A N 1
ATOM 5194 C CA . ALA A 1 665 ? -17.986 -10.838 -0.983 1.00 93.56 665 ALA A CA 1
ATOM 5195 C C . ALA A 1 665 ? -19.413 -10.797 -0.429 1.00 93.56 665 ALA A C 1
ATOM 5197 O O . ALA A 1 665 ? -19.891 -11.773 0.158 1.00 93.56 665 ALA A O 1
ATOM 5198 N N . LEU A 1 666 ? -20.064 -9.648 -0.592 1.00 92.12 666 LEU A N 1
ATOM 5199 C CA . LEU A 1 666 ? -21.343 -9.326 0.028 1.00 92.12 666 LEU A CA 1
ATOM 5200 C C . LEU A 1 666 ? -22.506 -9.640 -0.923 1.00 92.12 666 LEU A C 1
ATOM 5202 O O . LEU A 1 666 ? -22.625 -8.969 -1.952 1.00 92.12 666 LEU A O 1
ATOM 5206 N N . PRO A 1 667 ? -23.387 -10.607 -0.614 1.00 91.88 667 PRO A N 1
ATOM 5207 C CA . PRO A 1 667 ? -24.611 -10.810 -1.391 1.00 91.88 667 PRO A CA 1
ATOM 5208 C C . PRO A 1 667 ? -25.541 -9.592 -1.267 1.00 91.88 667 PRO A C 1
ATOM 5210 O O . PRO A 1 667 ? -25.349 -8.785 -0.357 1.00 91.88 667 PRO A O 1
ATOM 5213 N N . PRO A 1 668 ? -26.552 -9.433 -2.132 1.00 90.44 668 PRO A N 1
ATOM 5214 C CA . PRO A 1 668 ? -27.512 -8.342 -2.014 1.00 90.44 668 PRO A CA 1
ATOM 5215 C C . PRO A 1 668 ? -28.343 -8.529 -0.742 1.00 90.44 668 PRO A C 1
ATOM 5217 O O . PRO A 1 668 ? -28.669 -9.667 -0.381 1.00 90.44 668 PRO A O 1
ATOM 5220 N N . LYS A 1 669 ? -28.671 -7.430 -0.060 1.00 85.19 669 LYS A N 1
ATOM 5221 C CA . LYS A 1 669 ? -29.448 -7.444 1.187 1.00 85.19 669 LYS A CA 1
ATOM 5222 C C . LYS A 1 669 ? -30.796 -6.753 1.059 1.00 85.19 669 LYS A C 1
ATOM 5224 O O . LYS A 1 669 ? -30.847 -5.681 0.414 1.00 85.19 669 LYS A O 1
#

Radius of gyration: 33.63 Å; Cα contacts (8 Å, |Δi|>4): 1239; chains: 1; bounding box: 130×64×100 Å

Sequence (669 aa):
GPLLMQSAMNRRTGFTLVELLVVIAIIGILVALLLPAVQSAREAARRIQCTNQFKQLGLAILNYESSQKELPLAYTPNYVPTTGRVRVDGLDCGREEVGDCDNASIGGPLICPNRKRQHNLISFILPYFEQQAIYDEIDFNRHWFDSTGYAQGTGNLKACTTPIGELICPSAPSASERAGFQKVVGNLDVYIGEATSDYAVCVDILQDAFCENVDANLVNSRGIEELPGLLQDRPTSLRKVTDGLSKTFMLFEDAGRPLHFVNGARDLVTPVISRTNGGGGGGWADPDSYFVWGFSSSCGATTVMNCSNWDEIYAFHPGGANFLRYFERIARSMIRYLILTLIVFVSPGLADDTTPLRIVTFNAEILTAPGVRAGQLQKFRFDFARKGHLERVADVIETLSPDVLNFVEVTSREAVDQVVDILHEKGMKDYRGYHVESNDGFSGMDVGVISRFQLDEIDGEEIRTIYSPKGDPTWSQAFSFTERGEKRNGGTSLSRNSMYFATVNGWKLGFFGLHLKSNPDDAYSNGKRGAEAELVGRAIRGEIVPRGYLPLVLGDLNDYDPDVPDRDDTRDTKTKVLKRIKDYDTTKPGDELVNAAQWIPRKADRYTSHWDWNENGAADGDDVYTMIDHVLLPKELAPHVRRVFISHVVGLDTSDHFPIVVDLALPPK

Foldseek 3Di:
DDDDDDDDDDDDDDDDPVNVVVVVVVVVVVCVVVVVVVVVVVLVVLVVLLVVLVVLVLQLQVVLCVVVVWGFAQKADFDDDPDDDDDDDPDDDDDDDDDTPPDPDDDDDDDDPVLAAIWGSLLSSCVSNVNVVLNVLERRNDHCCDCVCVVVCHYNLNSQQDADVSQARSLADDQVVQPDFFDDPDVRTDTRDGHFGQKAFAFWEFVVLLVVQVDVVCNVPDDTDIDGAQRHNDTHHPVVPPVDQQPHWGMWGLHHPQAKDFPNHTDPVCGGADVVVVFFAGTNTGSSVHAHQHDDPSDDSVDRACGISRRGGHDSRPVGIDIDTGDPVVVVVVVVVVVVVVVVVPDPDDDFQWDKAKEKEAAFPQQDAPPDDAPDDDLQPHNVLNLVLLLLVLVVCVVQVHQKYKYWQYQDQNSQVVNQVNNVVVVLVQKDKDDDFFQPPDRSTAIIMIHSDQWDQDPNDQKDDWWDDVPDCPQKFKWWFADPNDIDIDMDGQRHWMWGWDADLNATAIEIEHDAQADQPDRVRQRRLQRHLLSLLVCCVVPAVVVPHFYKYWYQSNFADPVQAALDPVDDGPHCSVVSNQPSPVVDPGGQWDWPNNQVPDSNQRFFFKDPPVPPQDDDDVIDTHHRTTIIGGPVQVVFWPDWGWAPVDGVSRPRTTMIMTMGTGRRD

Secondary structure (DSSP, 8-state):
-PPP---------PPPHHHHHHHHHHHHHHHHHHHHHHHHHHHHHHHHHHHHHHHHHHHHHHHHHHHHSSPPPSB-------------TT----PPP---TT---S------TTS--S-BHHHHHGGGGT-HHHHTT--TTS-TT--TTGGGT-SHHHHHTS--GGGS-TTSSPTTTS-----EETTEE----PPB-SEEEEEEEEHHHHHHTT-TTTGGGS---EEE-SS-SS---GGG--S-GGG-EEEEEBTTTTB-EETTEE-SSS-B--GGGT----BTT-TT-EEEES--TTS-TT--SSSBSSSS-B--STT---EEEP-THHHHHHHHHHHHHHHHHS--S----PEEEEEEEEEEEEE--TTS---S-STT-SHHHHHHHHHHHHHHHHHH--SEEEEEEE--HHHHHHHHHHHHHTT-TT-EEE----S-TTT--EEEEEESSPPPPBTTBSEE-----TT--TT-EEEEEEETTEEEEEEE---SEEEEEEEETTEEEEEEEEE----SS-HHHHHHHHHHHHHHHHHIIIIIGGGTPEEEEEEE--S--TTS--S-TT---SS-HHHHHHT--TTSSS-SEEEGGGG-S-GGG---EEE-TT-SSS--SS-EEE--EEEEEEGGGGGGEEEEEE-TT--TTT-SB--EEEEEEE---

Mean predicted aligned error: 19.16 Å

Nearest PDB structures (foldseek):
  7n3y-assembly2_C  TM=5.501E-01  e=7.497E-10  Saccharomyces cerevisiae
  7n3y-assembly1_A  TM=5.654E-01  e=1.113E-09  Saccharomyces cerevisiae
  2uyr-assembly1_X  TM=5.759E-01  e=4.555E-09  Bacillus cereus
  2dds-assembly4_D  TM=6.019E-01  e=1.973E-08  Bacillus cereus
  6wcd-assembly1_A  TM=6.034E-01  e=8.080E-08  Xenopus laevis

Solvent-accessible surface area (backbone atoms only — not comparable to full-atom values): 37458 Å² total; per-residue (Å²): 135,87,84,85,84,84,81,83,79,81,77,81,85,74,83,51,74,63,61,53,50,53,51,52,50,51,52,51,52,53,50,65,58,46,52,61,52,54,52,51,53,50,49,52,52,29,50,53,50,34,55,49,33,54,47,44,53,52,51,7,48,49,51,44,18,70,73,67,70,28,42,63,35,43,18,35,63,78,89,72,87,89,80,73,90,81,86,68,90,89,66,94,77,80,92,80,90,82,81,69,89,80,65,91,70,83,96,71,92,82,82,63,96,80,51,53,36,40,34,11,33,54,62,75,29,25,65,52,66,81,33,42,77,51,41,76,46,51,54,49,76,37,48,40,74,29,57,74,43,49,97,73,76,36,36,20,38,56,38,36,41,50,76,53,72,69,38,50,47,66,59,30,73,53,72,76,75,42,71,62,75,83,35,64,59,81,100,41,73,55,58,82,58,55,18,42,23,20,57,30,35,52,42,31,32,44,53,56,60,65,38,59,77,72,40,75,81,58,61,86,75,60,76,90,58,75,48,73,35,69,35,28,66,52,86,34,46,75,84,75,55,81,88,42,53,76,75,39,63,56,42,35,29,27,35,40,35,30,42,25,34,46,71,88,36,72,35,84,87,57,48,55,54,32,68,92,79,76,29,59,41,28,26,42,34,37,39,51,30,50,32,50,49,51,64,54,93,91,42,62,89,83,54,83,54,52,35,36,40,79,53,37,42,12,49,68,46,97,86,55,64,58,74,40,58,41,57,84,59,56,63,64,47,46,58,51,48,52,50,53,54,50,58,70,72,67,64,97,73,77,91,69,76,44,48,76,46,34,42,32,33,30,49,42,65,64,36,44,36,62,93,57,88,72,62,100,59,74,91,56,69,46,50,69,51,19,49,54,36,44,51,51,50,34,52,51,47,64,73,64,59,53,41,33,34,40,33,26,26,26,53,48,54,65,24,45,47,51,31,41,50,53,36,36,75,74,64,50,71,58,55,45,59,48,62,54,90,49,78,35,90,81,71,41,51,19,28,32,37,40,24,49,62,81,55,41,70,51,100,89,36,48,59,43,64,66,63,42,62,95,89,45,64,88,44,46,34,70,33,59,29,59,57,97,88,41,84,46,76,52,74,47,49,47,41,26,29,26,38,36,33,35,74,57,59,66,42,43,40,22,41,37,34,37,53,44,52,57,58,79,85,41,46,58,31,45,26,50,30,47,28,40,24,53,50,50,18,48,44,41,62,67,60,29,47,77,72,67,23,48,57,30,42,34,28,38,55,45,50,45,46,84,92,48,65,42,50,46,90,87,70,75,56,90,70,57,39,56,59,39,48,22,35,42,55,77,90,47,92,65,61,53,34,42,61,49,70,66,62,35,89,51,47,83,59,35,44,24,34,50,47,61,74,82,69,78,88,63,96,58,93,76,48,44,59,37,37,29,53,49,46,30,36,33,57,86,52,58,86,32,56,76,48,37,49,54,45,82,82,58,47,77,86,49,17,48,34,31,34,40,39,40,35,34,43,44,56,72,100

pLDDT: mean 77.26, std 19.54, range [27.7, 98.62]